Protein AF-A0A357IXZ8-F1 (afdb_monomer)

Foldseek 3Di:
DDDDDDDDDPPPDPDQDDPLDDDFAQEEEEPDPLCLVCVVVPHDAPRQAYEYALLQQLFDPPDSVVSLVSRLNRHHYEYEYQALFLQEPQCQPFLPDDDDQDTNNVLNVSVLVSSLVVCVVRVHPAYEYEPAGQDFTQFGLSDGHDDQQAPQSLVSSLVSLLVSCVSSVHAHAYEYAAAQWYFPRRPDDPLVSNQSSCVRRVHAYAYELQSLVLCCFWAVHDSLCSLQSRDLVRHAEYEFADWDADPQHTHDQSADQGDPNSLVSVVSNCVRNNTHHYYHGHDHVDDHNVVSVVSSVVSSVVVVPDDPDDDDDDDDDDDDDDDDDDDDDDDDDDDDDDDDDDDDDDDDDDPDPPPPPPPPVPPPDPPCPDPDPPDDDDPPDPDDCPDQRSNNLVVLLVCCLLVVDRDPVNQVRMFGTGVVGDRPSRSSVVSSVVSLVLQLVLCCVQQLLLCLVVPCPVVLSVVQSNVPRDRHSNSNCRLPCSLVSPDPVPQLSSLLSNVSNVCCDQAPGHQQLPPDDDPDDPDDPPDQQFDSSKDKGKGFPNSVVSVVVCVVPVPDHDPDDDGDPDIWIWMWGQFPVRHIDIDIDDPLLSQLVVCSVVVHDPVVSVVCCCVPVVVDDPVNVVVSVVVCVNRVRGDD

Radius of gyration: 29.14 Å; Cα contacts (8 Å, |Δi|>4): 880; chains: 1; bounding box: 70×106×87 Å

Nearest PDB structures (foldseek):
  3bww-assembly1_A  TM=8.310E-01  e=9.239E-16  Histophilus somni 129PT
  8hci-assembly1_D  TM=7.216E-01  e=1.042E-13  Pseudomonas syringae pv. maculicola str. ES4326
  7dz9-assembly2_B  TM=8.324E-01  e=2.776E-11  Vibrio caribbeanicus ATCC BAA-2122
  7dz9-assembly1_A  TM=8.269E-01  e=6.556E-11  Vibrio caribbeanicus ATCC BAA-2122
  2jgt-assembly1_A  TM=3.019E-01  e=6.289E-01  Sphingomonas paucimobilis

Secondary structure (DSSP, 8-state):
-----------------S--SPPTT-EEEE--GGGHHHHHTT-----SEEEEETHHHHS-SSHHHHHHHHHHTTS-EEEEESS--TT-TTSSS--SS--SSS-HHHHHHHHHHHHHHHHHHH--S-EEEESSEEEETTEEEEEEEPPP-SHHHHHHHHHHHHHHHHHHTS--EEE----SEEETT--S-HHHHHHHHHHHH--EEEEEHHHHHHHHHHHT--HHHHHHHS-TTTEEEEEE-EEEEETTEEEEEEEEPPPHHHHHHHHHHHHHT----EEE---SS---HHHHHHHHHHHHHTTTTS---------------------------------------------------S--TT-----------------------PPPPHHHHHHHHHHHHHHS---HHHHTTEEE-TTTTPPHHHHHHHHHHHHHHHHHHHHHHHHGGGGGG-SSHHHHHHHHHHH----SSSGGGTTTTHHHHS-TT-HHHHHHHHHHHHHHHHHTS--TT--S--S-------S--B-SSEEEEEEEHHHHHHHHHHTT-TTSPPP-----S-EEEEEEEE-TTS-EEEEEE-HHHHHHHHHHHTT--HHHHHHHHHHH-TT--HHHHHHHHHHHHHTTSB--

Solvent-accessible surface area (backbone atoms only — not comparable to full-atom values): 37605 Å² total; per-residue (Å²): 139,85,83,88,80,88,73,84,80,82,77,76,70,87,79,78,71,97,65,50,60,78,55,72,50,34,47,23,35,58,66,50,83,87,44,47,64,50,61,75,71,68,50,94,75,85,60,63,30,35,34,35,60,38,72,70,39,42,66,28,88,49,71,58,35,53,50,55,51,61,49,54,75,79,30,33,35,32,33,37,34,92,62,84,24,50,54,23,69,36,45,78,34,76,62,90,66,89,93,77,95,66,53,33,32,58,53,41,52,52,49,52,49,35,48,39,59,42,44,72,73,65,60,46,63,44,43,35,32,49,63,18,25,34,43,52,68,70,37,33,50,84,44,78,37,74,69,46,41,23,74,74,43,50,55,51,30,34,58,42,47,45,51,50,28,62,73,64,71,44,79,38,26,37,24,64,68,57,60,51,51,46,44,67,70,38,79,51,54,70,41,57,45,53,47,49,44,26,67,76,53,62,32,34,28,33,47,35,39,32,30,41,51,38,31,16,64,24,68,72,48,63,48,67,58,43,50,65,66,38,56,44,90,40,54,62,33,35,40,39,33,7,58,46,76,57,86,68,26,60,39,89,54,26,44,41,73,66,40,74,66,35,49,54,53,44,55,52,32,41,73,61,48,44,73,34,34,32,30,46,47,62,78,29,81,71,66,61,60,80,57,52,48,52,54,50,45,54,70,56,48,64,56,78,78,54,76,86,79,73,96,68,86,87,75,94,83,88,89,87,88,90,84,88,88,91,82,90,82,86,86,88,85,84,87,81,90,86,88,78,89,88,82,91,88,82,90,79,96,74,90,76,83,79,73,79,65,86,78,64,97,77,74,79,71,80,76,81,73,70,86,73,89,83,73,81,90,69,89,73,71,88,70,79,85,72,76,83,47,64,51,60,53,48,48,54,50,51,51,22,44,76,68,74,52,78,49,73,75,58,45,70,43,42,33,40,24,29,49,75,69,35,51,44,66,58,23,46,43,55,56,30,51,52,31,52,45,56,55,47,53,44,42,43,74,52,40,49,66,48,55,46,65,69,82,52,46,67,57,52,50,50,56,39,58,77,72,47,79,46,62,55,80,57,62,86,64,54,63,79,59,45,43,70,68,47,56,84,92,42,57,50,59,26,35,31,40,52,52,31,52,53,46,42,24,58,74,76,57,35,73,60,52,78,64,93,68,79,100,76,72,103,62,78,98,73,88,75,47,57,56,60,55,46,46,83,46,78,30,38,49,50,26,52,48,50,46,57,46,34,78,74,41,74,90,56,71,57,76,95,67,81,84,52,89,52,68,43,38,36,40,36,36,49,35,77,89,70,47,62,50,79,43,82,44,55,73,64,58,48,55,42,52,57,35,50,75,68,69,48,53,69,67,61,40,53,53,47,37,63,76,76,44,68,87,63,54,69,69,59,55,50,52,49,52,50,50,33,39,71,33,61,40,33,55,134

Sequence (636 aa):
MNSDNPSSIDRKEPGFRANDTPEANAPGLGLRREHYEHILSGGMIQAEWFEAITENYMDSRGRPRRILRKVREDFPLALHGVSLSVASADLFSDPGTGHAGMPGPELTQLYLKRQKELIEEIQPFIVSDHLCWTRNGNIQSHDLLPVAFSKSWLDLICENVDRIQSFLNRRIALENVSSYIGWQTSDMKEWEFLNEVSYRTGCGILLDINNISVNAHNHGLDAESFIREIRPSTVMQYHIAGHEIQNSIRFDTHGQSVSPEVQILYDRALECIGPRPILLERDQDIPALPELERELMQISEKRANEEPIEKSRVHNGFYRDLTENSGPRTGQSTAGNEARDSADAQDATGYSVAIESAYKPGQAKASSTVIESGEKAGETKAGNAEGLTPSHMQSQFLDAIFSGKLSRSTAAQLRGTGVPLMNPLQSLNVYRESVLSRLMDSLEETFAPLKALESQWFEWFKDYIESSRPRHYNLSDFGHALAGSIGKENPVARDLARLCFLNVRYFHGQRPGGAWIPEATDAAPESKSISTDIALLTVSREALKIWMRWKKSPQHPAPEGQATAARVHLLFFRDMDKSSRIRELKPAEAGILTRLLRKHSLENCMYWISQNQPEVEQDEIFSFFQFLSLSGIYRV

Structure (mmCIF, N/CA/C/O backbone):
data_AF-A0A357IXZ8-F1
#
_entry.id   AF-A0A357IXZ8-F1
#
loop_
_atom_site.group_PDB
_atom_site.id
_atom_site.type_symbol
_atom_site.label_atom_id
_atom_site.label_alt_id
_atom_site.label_comp_id
_atom_site.label_asym_id
_atom_site.label_entity_id
_atom_site.label_seq_id
_atom_site.pdbx_PDB_ins_code
_atom_site.Cartn_x
_atom_site.Cartn_y
_atom_site.Cartn_z
_atom_site.occupancy
_atom_site.B_iso_or_equiv
_atom_site.auth_seq_id
_atom_site.auth_comp_id
_atom_site.auth_asym_id
_atom_site.auth_atom_id
_atom_site.pdbx_PDB_model_num
ATOM 1 N N . MET A 1 1 ? 19.373 -62.764 0.090 1.00 31.16 1 MET A N 1
ATOM 2 C CA . MET A 1 1 ? 19.068 -63.057 -1.329 1.00 31.16 1 MET A CA 1
ATOM 3 C C . MET A 1 1 ? 17.606 -62.679 -1.535 1.00 31.16 1 MET A C 1
ATOM 5 O O . MET A 1 1 ? 16.752 -63.543 -1.430 1.00 31.16 1 MET A O 1
ATOM 9 N N . ASN A 1 2 ? 17.229 -61.399 -1.491 1.00 27.98 2 ASN A N 1
ATOM 10 C CA . ASN A 1 2 ? 17.643 -60.242 -2.314 1.00 27.98 2 ASN A CA 1
ATOM 11 C C . ASN A 1 2 ? 17.194 -60.348 -3.770 1.00 27.98 2 ASN A C 1
ATOM 13 O O . ASN A 1 2 ? 17.855 -61.016 -4.559 1.00 27.98 2 ASN A O 1
ATOM 17 N N . SER A 1 3 ? 16.121 -59.622 -4.079 1.00 27.94 3 SER A N 1
ATOM 18 C CA . SER A 1 3 ? 16.115 -58.513 -5.048 1.00 27.94 3 SER A CA 1
ATOM 19 C C . SER A 1 3 ? 14.776 -57.772 -4.861 1.00 27.94 3 SER A C 1
ATOM 21 O O . SER A 1 3 ? 13.729 -58.320 -5.191 1.00 27.94 3 SER A O 1
ATOM 23 N N . ASP A 1 4 ? 14.705 -56.717 -4.049 1.00 29.61 4 ASP A N 1
ATOM 24 C CA . ASP A 1 4 ? 15.104 -55.330 -4.359 1.00 29.61 4 ASP A CA 1
ATOM 25 C C . ASP A 1 4 ? 14.146 -54.658 -5.363 1.00 29.61 4 ASP A C 1
ATOM 27 O O . ASP A 1 4 ? 14.230 -54.867 -6.569 1.00 29.61 4 ASP A O 1
ATOM 31 N N . ASN A 1 5 ? 13.238 -53.826 -4.837 1.00 26.66 5 ASN A N 1
ATOM 32 C CA . ASN A 1 5 ? 12.407 -52.888 -5.594 1.00 26.66 5 ASN A CA 1
ATOM 33 C C . ASN A 1 5 ? 12.623 -51.489 -4.975 1.00 26.66 5 ASN A C 1
ATOM 35 O O . ASN A 1 5 ? 12.333 -51.322 -3.785 1.00 26.66 5 ASN A O 1
ATOM 39 N N . PRO A 1 6 ? 13.215 -50.514 -5.689 1.00 30.44 6 PRO A N 1
ATOM 40 C CA . PRO A 1 6 ? 13.781 -49.331 -5.049 1.00 30.44 6 PRO A CA 1
ATOM 41 C C . PRO A 1 6 ? 12.747 -48.243 -4.730 1.00 30.44 6 PRO A C 1
ATOM 43 O O . PRO A 1 6 ? 12.121 -47.669 -5.615 1.00 30.44 6 PRO A 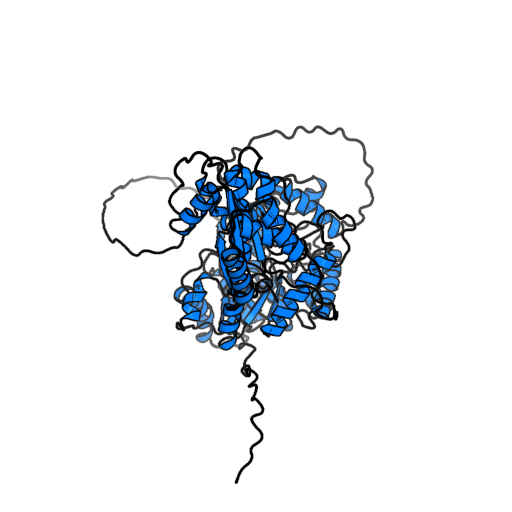O 1
ATOM 46 N N . SER A 1 7 ? 12.680 -47.904 -3.439 1.00 27.03 7 SER A N 1
ATOM 47 C CA . SER A 1 7 ? 12.362 -46.575 -2.893 1.00 27.03 7 SER A CA 1
ATOM 48 C C . SER A 1 7 ? 11.183 -45.805 -3.507 1.00 27.03 7 SER A C 1
ATOM 50 O O . SER A 1 7 ? 11.349 -44.983 -4.412 1.00 27.03 7 SER A O 1
ATOM 52 N N . SER A 1 8 ? 10.024 -45.901 -2.854 1.00 28.78 8 SER A N 1
ATOM 53 C CA . SER A 1 8 ? 9.128 -44.749 -2.748 1.00 28.78 8 SER A CA 1
ATOM 54 C C . SER A 1 8 ? 9.899 -43.581 -2.121 1.00 28.78 8 SER A C 1
ATOM 56 O O . SER A 1 8 ? 10.319 -43.673 -0.966 1.00 28.78 8 SER A O 1
ATOM 58 N N . ILE A 1 9 ? 10.102 -42.495 -2.871 1.00 30.97 9 ILE A N 1
ATOM 59 C CA . ILE A 1 9 ? 10.637 -41.253 -2.306 1.00 30.97 9 ILE A CA 1
ATOM 60 C C . ILE A 1 9 ? 9.573 -40.697 -1.364 1.00 30.97 9 ILE A C 1
ATOM 62 O O . ILE A 1 9 ? 8.553 -40.170 -1.810 1.00 30.97 9 ILE A O 1
ATOM 66 N N . ASP A 1 10 ? 9.833 -40.848 -0.069 1.00 26.19 10 ASP A N 1
ATOM 67 C CA . ASP A 1 10 ? 9.047 -40.298 1.027 1.00 26.19 10 ASP A CA 1
ATOM 68 C C . ASP A 1 10 ? 9.069 -38.765 0.939 1.00 26.19 10 ASP A C 1
ATOM 70 O O . ASP A 1 10 ? 9.975 -38.090 1.439 1.00 26.19 10 ASP A O 1
ATOM 74 N N . ARG A 1 11 ? 8.094 -38.201 0.215 1.00 29.02 11 ARG A N 1
ATOM 75 C CA . ARG A 1 11 ? 7.829 -36.763 0.226 1.00 29.02 11 ARG A CA 1
ATOM 76 C C . ARG A 1 11 ? 7.237 -36.426 1.586 1.00 29.02 11 ARG A C 1
ATOM 78 O O . ARG A 1 11 ? 6.021 -36.364 1.729 1.00 29.02 11 ARG A O 1
ATOM 85 N N . LYS A 1 12 ? 8.110 -36.163 2.558 1.00 28.66 12 LYS A N 1
ATOM 86 C CA . LYS A 1 12 ? 7.731 -35.441 3.770 1.00 28.66 12 LYS A CA 1
ATOM 87 C C . LYS A 1 12 ? 7.082 -34.125 3.362 1.00 28.66 12 LYS A C 1
ATOM 89 O O . LYS A 1 12 ? 7.770 -33.199 2.929 1.00 28.66 12 LYS A O 1
ATOM 94 N N . GLU A 1 13 ? 5.764 -34.058 3.486 1.00 34.00 13 GLU A N 1
ATOM 95 C CA . GLU A 1 13 ? 5.061 -32.785 3.504 1.00 34.00 13 GLU A CA 1
ATOM 96 C C . GLU A 1 13 ? 5.609 -31.967 4.686 1.00 34.00 13 GLU A C 1
ATOM 98 O O . GLU A 1 13 ? 5.830 -32.530 5.766 1.00 34.00 13 GLU A O 1
ATOM 103 N N . PRO A 1 14 ? 5.901 -30.668 4.508 1.00 35.50 14 PRO A N 1
ATOM 104 C CA . PRO A 1 14 ? 6.334 -29.828 5.613 1.00 35.50 14 PRO A CA 1
ATOM 105 C C . PRO A 1 14 ? 5.152 -29.636 6.569 1.00 35.50 14 PRO A C 1
ATOM 107 O O . PRO A 1 14 ? 4.248 -28.849 6.308 1.00 35.50 14 PRO A O 1
ATOM 110 N N . GLY A 1 15 ? 5.145 -30.397 7.665 1.00 36.38 15 GLY A N 1
ATOM 111 C CA . GLY A 1 15 ? 4.114 -30.303 8.694 1.00 36.38 15 GLY A CA 1
ATOM 112 C C . GLY A 1 15 ? 4.179 -28.960 9.419 1.00 36.38 15 GLY A C 1
ATOM 113 O O . GLY A 1 15 ? 5.120 -28.708 10.173 1.00 36.38 15 GLY A O 1
ATOM 114 N N . PHE A 1 16 ? 3.171 -28.117 9.199 1.00 48.16 16 PHE A N 1
ATOM 115 C CA . PHE A 1 16 ? 2.974 -26.867 9.933 1.00 48.16 16 PHE A CA 1
ATOM 116 C C . PHE A 1 16 ? 2.572 -27.153 11.396 1.00 48.16 16 PHE A C 1
ATOM 118 O O . PHE A 1 16 ? 2.014 -28.209 11.708 1.00 48.16 16 PHE A O 1
ATOM 125 N N . ARG A 1 17 ? 2.946 -26.256 12.319 1.00 51.75 17 ARG A N 1
ATOM 126 C CA . ARG A 1 17 ? 2.849 -26.473 13.777 1.00 51.75 17 ARG A CA 1
ATOM 127 C C . ARG A 1 17 ? 1.450 -26.164 14.328 1.00 51.75 17 ARG A C 1
ATOM 129 O O . ARG A 1 17 ? 0.656 -25.477 13.708 1.00 51.75 17 ARG A O 1
ATOM 136 N N . ALA A 1 18 ? 1.171 -26.653 15.537 1.00 41.69 18 ALA A N 1
ATOM 137 C CA . ALA A 1 18 ? -0.168 -26.658 16.139 1.00 41.69 18 ALA A CA 1
ATOM 138 C C . ALA A 1 18 ? -0.724 -25.295 16.624 1.00 41.69 18 ALA A C 1
ATOM 140 O O . ALA A 1 18 ? -1.888 -25.250 17.013 1.00 41.69 18 ALA A O 1
ATOM 141 N N . ASN A 1 19 ? 0.057 -24.207 16.589 1.00 54.38 19 ASN A N 1
ATOM 142 C CA . ASN A 1 19 ? -0.358 -22.870 17.046 1.00 54.38 19 ASN A CA 1
ATOM 143 C C . ASN A 1 19 ? -0.299 -21.857 15.890 1.00 54.38 19 ASN A C 1
ATOM 145 O O . ASN A 1 19 ? 0.542 -20.964 15.878 1.00 54.38 19 ASN A O 1
ATOM 149 N N . ASP A 1 20 ? -1.182 -22.007 14.902 1.00 75.12 20 ASP A N 1
ATOM 150 C CA . ASP A 1 20 ? -1.280 -21.047 13.792 1.00 75.12 20 ASP A CA 1
ATOM 151 C C . ASP A 1 20 ? -1.978 -19.732 14.183 1.00 75.12 20 ASP A C 1
ATOM 153 O O . ASP A 1 20 ? -1.794 -18.732 13.496 1.00 75.12 20 ASP A O 1
ATOM 157 N N . THR A 1 21 ? -2.730 -19.708 15.289 1.00 80.50 21 THR A N 1
ATOM 158 C CA . THR A 1 21 ? -3.376 -18.504 15.841 1.00 80.50 21 THR A CA 1
ATOM 159 C C . THR A 1 21 ? -2.671 -18.089 17.141 1.00 80.50 21 THR A C 1
ATOM 161 O O . THR A 1 21 ? -2.553 -18.939 18.026 1.00 80.50 21 THR A O 1
ATOM 164 N N . PRO A 1 22 ? -2.230 -16.823 17.292 1.00 87.00 22 PRO A N 1
ATOM 165 C CA . PRO A 1 22 ? -1.636 -16.320 18.534 1.00 87.00 22 PRO A CA 1
ATOM 166 C C . PRO A 1 22 ? -2.604 -16.329 19.727 1.00 87.00 22 PRO A C 1
ATOM 168 O O . PRO A 1 22 ? -3.827 -16.365 19.555 1.00 87.00 22 PRO A O 1
ATOM 171 N N . GLU A 1 23 ? -2.062 -16.245 20.944 1.00 87.38 23 GLU A N 1
ATOM 172 C CA . GLU A 1 23 ? -2.869 -16.082 22.157 1.00 87.38 23 GLU A CA 1
ATOM 173 C C . GLU A 1 23 ? -3.566 -14.705 22.216 1.00 87.38 23 GLU A C 1
ATOM 175 O O . GLU A 1 23 ? -3.241 -13.755 21.496 1.00 87.38 23 GLU A O 1
ATOM 180 N N . ALA A 1 24 ? -4.573 -14.575 23.083 1.00 80.44 24 ALA A N 1
ATOM 181 C CA . ALA A 1 24 ? -5.258 -13.301 23.278 1.00 80.44 24 ALA A CA 1
ATOM 182 C C . ALA A 1 24 ? -4.322 -12.299 23.984 1.00 80.44 24 ALA A C 1
ATOM 184 O O . ALA A 1 24 ? -3.865 -12.567 25.092 1.00 80.44 24 ALA A O 1
ATOM 185 N N . ASN A 1 25 ? -4.098 -11.132 23.367 1.00 84.06 25 ASN A N 1
ATOM 186 C CA . ASN A 1 25 ? -3.036 -10.159 23.683 1.00 84.06 25 ASN A CA 1
ATOM 187 C C . ASN A 1 25 ? -1.598 -10.594 23.344 1.00 84.06 25 ASN A C 1
ATOM 189 O O . ASN A 1 25 ? -0.664 -9.951 23.818 1.00 84.06 25 ASN A O 1
ATOM 193 N N . ALA A 1 26 ? -1.398 -11.595 22.481 1.00 91.44 26 ALA A N 1
ATOM 194 C CA . ALA A 1 26 ? -0.075 -11.864 21.920 1.00 91.44 26 ALA A CA 1
ATOM 195 C C . ALA A 1 26 ? 0.497 -10.598 21.233 1.00 91.44 26 ALA A C 1
ATOM 197 O O . ALA A 1 26 ? -0.182 -10.035 20.358 1.00 91.44 26 ALA A O 1
ATOM 198 N N . PRO A 1 27 ? 1.707 -10.139 21.604 1.00 94.81 27 PRO A N 1
ATOM 199 C CA . PRO A 1 27 ? 2.336 -8.948 21.043 1.00 94.81 27 PRO A CA 1
ATOM 200 C C . PRO A 1 27 ? 2.929 -9.229 19.656 1.00 94.81 27 PRO A C 1
ATOM 202 O O . PRO A 1 27 ? 3.744 -10.138 19.493 1.00 94.81 27 PRO A O 1
ATOM 205 N N . GLY A 1 28 ? 2.544 -8.438 18.656 1.00 96.25 28 GLY A N 1
ATOM 206 C CA . GLY A 1 28 ? 3.008 -8.566 17.275 1.00 96.25 28 GLY A CA 1
ATOM 207 C C . GLY A 1 28 ? 3.646 -7.299 16.712 1.00 96.25 28 GLY A C 1
ATOM 208 O O . GLY A 1 28 ? 3.419 -6.191 17.202 1.00 96.25 28 GLY A O 1
ATOM 209 N N . LEU A 1 29 ? 4.422 -7.471 15.638 1.00 96.94 29 LEU A N 1
ATOM 210 C CA . LEU A 1 29 ? 5.073 -6.380 14.905 1.00 96.94 29 LEU A CA 1
ATOM 211 C C . LEU A 1 29 ? 4.801 -6.418 13.402 1.00 96.94 29 LEU A C 1
ATOM 213 O O . LEU A 1 29 ? 4.676 -7.480 12.787 1.00 96.94 29 LEU A O 1
ATOM 217 N N . GLY A 1 30 ? 4.783 -5.239 12.783 1.00 95.69 30 GLY A N 1
ATOM 218 C CA . GLY A 1 30 ? 4.804 -5.121 11.330 1.00 95.69 30 GLY A CA 1
ATOM 219 C C . GLY A 1 30 ? 6.093 -5.708 10.737 1.00 95.69 30 GLY A C 1
ATOM 220 O O . GLY A 1 30 ? 7.199 -5.335 11.120 1.00 95.69 30 GLY A O 1
ATOM 221 N N . LEU A 1 31 ? 5.975 -6.607 9.758 1.00 94.00 31 LEU A N 1
ATOM 222 C CA . LEU A 1 31 ? 7.106 -7.207 9.045 1.00 94.00 31 LEU A CA 1
ATOM 223 C C . LEU A 1 31 ? 7.679 -6.214 8.022 1.00 94.00 31 LEU A C 1
ATOM 225 O O . LEU A 1 31 ? 7.332 -6.242 6.836 1.00 94.00 31 LEU A O 1
ATOM 229 N N . ARG A 1 32 ? 8.548 -5.318 8.497 1.00 90.75 32 ARG A N 1
ATOM 230 C CA . ARG A 1 32 ? 9.195 -4.265 7.701 1.00 90.75 32 ARG A CA 1
ATOM 231 C C . ARG A 1 32 ? 10.572 -4.708 7.163 1.00 90.75 32 ARG A C 1
ATOM 233 O O . ARG A 1 32 ? 11.188 -5.650 7.671 1.00 90.75 32 ARG A O 1
ATOM 240 N N . ARG A 1 33 ? 11.044 -4.085 6.073 1.00 86.81 33 ARG A N 1
ATOM 241 C CA . ARG A 1 33 ? 12.235 -4.528 5.298 1.00 86.81 33 ARG A CA 1
ATOM 242 C C . ARG A 1 33 ? 13.534 -4.366 6.091 1.00 86.81 33 ARG A C 1
ATOM 244 O O . ARG A 1 33 ? 14.472 -5.142 5.908 1.00 86.81 33 ARG A O 1
ATOM 251 N N . GLU A 1 34 ? 13.536 -3.383 6.975 1.00 87.75 34 GLU A N 1
ATOM 252 C CA . GLU A 1 34 ? 14.570 -2.944 7.905 1.00 87.75 34 GLU A CA 1
ATOM 253 C C . GLU A 1 34 ? 14.932 -4.059 8.897 1.00 87.75 34 GLU A C 1
ATOM 255 O O . GLU A 1 34 ? 16.092 -4.226 9.269 1.00 87.75 34 GLU A O 1
ATOM 260 N N . HIS A 1 35 ? 13.952 -4.884 9.278 1.00 90.12 35 HIS A N 1
ATOM 261 C CA . HIS A 1 35 ? 14.117 -5.948 10.274 1.00 90.12 35 HIS A CA 1
ATOM 262 C C . HIS A 1 35 ? 14.457 -7.313 9.664 1.00 90.12 35 HIS A C 1
ATOM 264 O O . HIS A 1 35 ? 14.841 -8.232 10.389 1.00 90.12 35 HIS A O 1
ATOM 270 N N . TYR A 1 36 ? 14.377 -7.460 8.334 1.00 88.25 36 TYR A N 1
ATOM 271 C CA . TYR A 1 36 ? 14.615 -8.738 7.652 1.00 88.25 36 TYR A CA 1
ATOM 272 C C . TYR A 1 36 ? 15.975 -9.359 7.987 1.00 88.25 36 TYR A C 1
ATOM 274 O O . TYR A 1 36 ? 16.066 -10.575 8.109 1.00 88.25 36 TYR A O 1
ATOM 282 N N . GLU A 1 37 ? 17.044 -8.569 8.099 1.00 87.38 37 GLU A N 1
ATOM 283 C CA . GLU A 1 37 ? 18.385 -9.111 8.355 1.00 87.38 37 GLU A CA 1
ATOM 284 C C . GLU A 1 37 ? 18.524 -9.666 9.779 1.00 87.38 37 GLU A C 1
ATOM 286 O O . GLU A 1 37 ? 19.059 -10.762 9.958 1.00 87.38 37 GLU A O 1
ATOM 291 N N . HIS A 1 38 ? 17.956 -8.981 10.776 1.00 89.69 38 HIS A N 1
ATOM 292 C CA . HIS A 1 38 ? 17.898 -9.463 12.161 1.00 89.69 38 HIS A CA 1
ATOM 293 C C . HIS A 1 38 ? 17.088 -10.761 12.268 1.00 89.69 38 HIS A C 1
ATOM 295 O O . HIS A 1 38 ? 17.550 -11.734 12.859 1.00 89.69 38 HIS A O 1
ATOM 301 N N . ILE A 1 39 ? 15.916 -10.815 11.625 1.00 87.62 39 ILE A N 1
ATOM 302 C CA . ILE A 1 39 ? 15.054 -12.006 11.651 1.00 87.62 39 ILE A CA 1
ATOM 303 C C . ILE A 1 39 ? 15.728 -13.191 10.937 1.00 87.62 39 ILE A C 1
ATOM 305 O O . ILE A 1 39 ? 15.784 -14.299 11.466 1.00 87.62 39 ILE A O 1
ATOM 309 N N . LEU A 1 40 ? 16.295 -12.974 9.745 1.00 85.81 40 LEU A N 1
ATOM 310 C CA . LEU A 1 40 ? 16.899 -14.042 8.934 1.00 85.81 40 LEU A CA 1
ATOM 311 C C . LEU A 1 40 ? 18.254 -14.539 9.460 1.00 85.81 40 LEU A C 1
ATOM 313 O O . LEU A 1 40 ? 18.666 -15.640 9.093 1.00 85.81 40 LEU A O 1
ATOM 317 N N . SER A 1 41 ? 18.949 -13.754 10.287 1.00 87.94 41 SER A N 1
ATOM 318 C CA . SER A 1 41 ? 20.193 -14.169 10.954 1.00 87.94 41 SER A CA 1
ATOM 319 C C . SER A 1 41 ? 19.960 -14.972 12.239 1.00 87.94 41 SER A C 1
ATOM 321 O O . SER A 1 41 ? 20.923 -15.483 12.809 1.00 87.94 41 SER A O 1
ATOM 323 N N . GLY A 1 42 ? 18.703 -15.138 12.670 1.00 84.50 42 GLY A N 1
ATOM 324 C CA . GLY A 1 42 ? 18.369 -15.816 13.923 1.00 84.50 42 GLY A CA 1
ATOM 325 C C . GLY A 1 42 ? 18.628 -14.948 15.155 1.00 84.50 42 GLY A C 1
ATOM 326 O O . GLY A 1 42 ? 18.982 -15.476 16.210 1.00 84.50 42 GLY A O 1
ATOM 327 N N . GLY A 1 43 ? 18.492 -13.624 15.021 1.00 85.38 43 GLY A N 1
ATOM 328 C CA . GLY A 1 43 ? 18.491 -12.715 16.161 1.00 85.38 43 GLY A CA 1
ATOM 329 C C . GLY A 1 43 ? 17.375 -13.058 17.152 1.00 85.38 43 GLY A C 1
ATOM 330 O O . GLY A 1 43 ? 16.362 -13.657 16.791 1.00 85.38 43 GLY A O 1
ATOM 331 N N . MET A 1 44 ? 17.558 -12.676 18.418 1.00 89.12 44 MET A N 1
ATOM 332 C CA . MET A 1 44 ? 16.507 -12.821 19.426 1.00 89.12 44 MET A CA 1
ATOM 333 C C . MET A 1 44 ? 15.301 -11.960 19.029 1.00 89.12 44 MET A C 1
ATOM 335 O O . MET A 1 44 ? 15.481 -10.798 18.661 1.00 89.12 44 MET A O 1
ATOM 339 N N . ILE A 1 45 ? 14.110 -12.551 19.089 1.00 93.00 45 ILE A N 1
ATOM 340 C CA . ILE A 1 45 ? 12.821 -11.924 18.783 1.00 93.00 45 ILE A CA 1
ATOM 341 C C . ILE A 1 45 ? 11.907 -12.192 19.978 1.00 93.00 45 ILE A C 1
ATOM 343 O O . ILE A 1 45 ? 11.853 -13.319 20.474 1.00 93.00 45 ILE A O 1
ATOM 347 N N . GLN A 1 46 ? 11.230 -11.150 20.442 1.00 93.25 46 GLN A N 1
ATOM 348 C CA . GLN A 1 46 ? 10.256 -11.168 21.532 1.00 93.25 46 GLN A CA 1
ATOM 349 C C . GLN A 1 46 ? 8.817 -11.045 21.013 1.00 93.25 46 GLN A C 1
ATOM 351 O O . GLN A 1 46 ? 7.891 -11.441 21.713 1.00 93.25 46 GLN A O 1
ATOM 356 N N . ALA A 1 47 ? 8.615 -10.513 19.801 1.00 94.00 47 ALA A N 1
ATOM 357 C CA . ALA A 1 47 ? 7.307 -10.532 19.149 1.00 94.00 47 ALA A CA 1
ATOM 358 C C . ALA A 1 47 ? 6.840 -11.978 18.894 1.00 94.00 47 ALA A C 1
ATOM 360 O O . ALA A 1 47 ? 7.596 -12.813 18.394 1.00 94.00 47 ALA A O 1
ATOM 361 N N . GLU A 1 48 ? 5.583 -12.274 19.214 1.00 94.94 48 GLU A N 1
ATOM 362 C CA . GLU A 1 48 ? 5.008 -13.620 19.096 1.00 94.94 48 GLU A CA 1
ATOM 363 C C . GLU A 1 48 ? 4.456 -13.913 17.696 1.00 94.94 48 GLU A C 1
ATOM 365 O O . GLU A 1 48 ? 4.290 -15.074 17.323 1.00 94.94 48 GLU A O 1
ATOM 370 N N . TRP A 1 49 ? 4.176 -12.876 16.905 1.00 96.12 49 TRP A N 1
ATOM 371 C CA . TRP A 1 49 ? 3.671 -12.975 15.536 1.00 96.12 49 TRP A CA 1
ATOM 372 C C . TRP A 1 49 ? 4.020 -11.723 14.724 1.00 96.12 49 TRP A C 1
ATOM 374 O O . TRP A 1 49 ? 4.393 -10.688 15.280 1.00 96.12 49 TRP A O 1
ATOM 384 N N . PHE A 1 50 ? 3.885 -11.807 13.398 1.00 97.06 50 PHE A N 1
ATOM 385 C CA . PHE A 1 50 ? 4.130 -10.669 12.508 1.00 97.06 50 PHE A CA 1
ATOM 386 C C . PHE A 1 50 ? 2.964 -10.394 11.558 1.00 97.06 50 PHE A C 1
ATOM 388 O O . PHE A 1 50 ? 2.289 -11.314 11.092 1.00 97.06 50 PHE A O 1
ATOM 395 N N . GLU A 1 51 ? 2.772 -9.129 11.194 1.00 98.00 51 GLU A N 1
ATOM 396 C CA . GLU A 1 51 ? 1.858 -8.741 10.119 1.00 98.00 51 GLU A CA 1
ATOM 397 C C . GLU A 1 51 ? 2.606 -8.381 8.838 1.00 98.00 51 GLU A C 1
ATOM 399 O O . GLU A 1 51 ? 3.561 -7.607 8.847 1.00 98.00 51 GLU A O 1
ATOM 404 N N . ALA A 1 52 ? 2.156 -8.918 7.708 1.00 96.00 52 ALA A N 1
ATOM 405 C CA . ALA A 1 52 ? 2.726 -8.637 6.402 1.00 96.00 52 ALA A CA 1
ATOM 406 C C . ALA A 1 52 ? 1.735 -7.872 5.512 1.00 96.00 52 ALA A C 1
ATOM 408 O O . ALA A 1 52 ? 0.649 -8.374 5.219 1.00 96.00 52 ALA A O 1
ATOM 409 N N . ILE A 1 53 ? 2.159 -6.706 5.006 1.00 93.75 53 ILE A N 1
ATOM 410 C CA . ILE A 1 53 ? 1.417 -5.952 3.982 1.00 93.75 53 ILE A CA 1
ATOM 411 C C . ILE A 1 53 ? 1.277 -6.825 2.729 1.00 93.75 53 ILE A C 1
ATOM 413 O O . ILE A 1 53 ? 2.266 -7.173 2.079 1.00 93.75 53 ILE A O 1
ATOM 417 N N . THR A 1 54 ? 0.043 -7.179 2.397 1.00 93.31 54 THR A N 1
ATOM 418 C CA . THR A 1 54 ? -0.357 -8.196 1.416 1.00 93.31 54 THR A CA 1
ATOM 419 C C . THR A 1 54 ? 0.266 -7.943 0.038 1.00 93.31 54 THR A C 1
ATOM 421 O O . THR A 1 54 ? 0.878 -8.831 -0.569 1.00 93.31 54 THR A O 1
ATOM 424 N N . GLU A 1 55 ? 0.184 -6.703 -0.439 1.00 87.44 55 GLU A N 1
ATOM 425 C CA . GLU A 1 55 ? 0.650 -6.230 -1.743 1.00 87.44 55 GLU A CA 1
ATOM 426 C C . GLU A 1 55 ? 2.150 -6.465 -1.961 1.00 87.44 55 GLU A C 1
ATOM 428 O O . GLU A 1 55 ? 2.559 -6.849 -3.062 1.00 87.44 55 GLU A O 1
ATOM 433 N N . ASN A 1 56 ? 2.964 -6.350 -0.905 1.00 85.12 56 ASN A N 1
ATOM 434 C CA . ASN A 1 56 ? 4.416 -6.556 -0.970 1.00 85.12 56 ASN A CA 1
ATOM 435 C C . ASN A 1 56 ? 4.803 -8.005 -1.334 1.00 85.12 56 ASN A C 1
ATOM 437 O O . ASN A 1 56 ? 5.932 -8.265 -1.771 1.00 85.12 56 ASN A O 1
ATOM 441 N N . TYR A 1 57 ? 3.873 -8.959 -1.193 1.00 86.06 57 TYR A N 1
ATOM 442 C CA . TYR A 1 57 ? 4.121 -10.391 -1.382 1.00 86.06 57 TYR A CA 1
ATOM 443 C C . TYR A 1 57 ? 3.200 -11.075 -2.400 1.00 86.06 57 TYR A C 1
ATOM 445 O O . TYR A 1 57 ? 3.524 -12.184 -2.834 1.00 86.06 57 TYR A O 1
ATOM 453 N N . MET A 1 58 ? 2.099 -10.448 -2.828 1.00 80.31 58 MET A N 1
ATOM 454 C CA . MET A 1 58 ? 1.215 -10.982 -3.879 1.00 80.31 58 MET A CA 1
ATOM 455 C C . MET A 1 58 ? 1.914 -11.098 -5.237 1.00 80.31 58 MET A C 1
ATOM 457 O O . MET A 1 58 ? 1.899 -12.152 -5.871 1.00 80.31 58 MET A O 1
ATOM 461 N N . ASP A 1 59 ? 2.561 -10.017 -5.671 1.00 69.69 59 ASP A N 1
ATOM 462 C CA . ASP A 1 59 ? 3.169 -9.915 -7.003 1.00 69.69 59 ASP A CA 1
ATOM 463 C C . ASP A 1 59 ? 4.592 -10.494 -7.064 1.00 69.69 59 ASP A C 1
ATOM 465 O O . ASP A 1 59 ? 5.168 -10.715 -8.137 1.00 69.69 59 ASP A O 1
ATOM 469 N N . SER A 1 60 ? 5.181 -10.772 -5.901 1.00 63.88 60 SER A N 1
ATOM 470 C CA . SER A 1 60 ? 6.519 -11.332 -5.794 1.00 63.88 60 SER A CA 1
ATOM 471 C C . SER A 1 60 ? 6.473 -12.845 -5.612 1.00 63.88 60 SER A C 1
ATOM 473 O O . SER A 1 60 ? 5.929 -13.358 -4.644 1.00 63.88 60 SER A O 1
ATOM 475 N N . ARG A 1 61 ? 7.158 -13.580 -6.494 1.00 65.00 61 ARG A N 1
ATOM 476 C CA . ARG A 1 61 ? 7.587 -14.972 -6.240 1.00 65.00 61 ARG A CA 1
ATOM 477 C C . ARG A 1 61 ? 9.112 -15.070 -6.020 1.00 65.00 61 ARG A C 1
ATOM 479 O O . ARG A 1 61 ? 9.687 -16.150 -6.136 1.00 65.00 61 ARG A O 1
ATOM 486 N N . GLY A 1 62 ? 9.765 -13.930 -5.749 1.00 66.69 62 GLY A N 1
ATOM 487 C CA . GLY A 1 62 ? 11.219 -13.769 -5.597 1.00 66.69 62 GLY A CA 1
ATOM 488 C C . GLY A 1 62 ? 11.683 -13.666 -4.137 1.00 66.69 62 GLY A C 1
ATOM 489 O O . GLY A 1 62 ? 11.188 -14.387 -3.270 1.00 66.69 62 GLY A O 1
ATOM 490 N N . ARG A 1 63 ? 12.644 -12.765 -3.857 1.00 73.06 63 ARG A N 1
ATOM 491 C CA . ARG A 1 63 ? 13.209 -12.557 -2.505 1.00 73.06 63 ARG A CA 1
ATOM 492 C C . ARG A 1 63 ? 12.128 -12.265 -1.443 1.00 73.06 63 ARG A C 1
ATOM 494 O O . ARG A 1 63 ? 12.140 -13.009 -0.468 1.00 73.06 63 ARG A O 1
ATOM 501 N N . PRO A 1 64 ? 11.193 -11.302 -1.609 1.00 79.81 64 PRO A N 1
ATOM 502 C CA . PRO A 1 64 ? 10.137 -11.039 -0.622 1.00 79.81 64 PRO A CA 1
ATOM 503 C C . PRO A 1 64 ? 9.368 -12.295 -0.192 1.00 79.81 64 PRO A C 1
ATOM 505 O O . PRO A 1 64 ? 9.329 -12.621 0.987 1.00 79.81 64 PRO A O 1
ATOM 508 N N . ARG A 1 65 ? 8.856 -13.082 -1.146 1.00 82.75 65 ARG A N 1
ATOM 509 C CA . ARG A 1 65 ? 8.101 -14.315 -0.857 1.00 82.75 65 ARG A CA 1
ATOM 510 C C . ARG A 1 65 ? 8.933 -15.382 -0.139 1.00 82.75 65 ARG A C 1
ATOM 512 O O . ARG A 1 65 ? 8.410 -16.104 0.700 1.00 82.75 65 ARG A O 1
ATOM 519 N N . ARG A 1 66 ? 10.234 -15.486 -0.445 1.00 82.31 66 ARG A N 1
ATOM 520 C CA . ARG A 1 66 ? 11.151 -16.383 0.282 1.00 82.31 66 ARG A CA 1
ATOM 521 C C . ARG A 1 66 ? 11.345 -15.941 1.733 1.00 82.31 66 ARG A C 1
ATOM 523 O O . ARG A 1 66 ? 11.422 -16.802 2.599 1.00 82.31 66 ARG A O 1
ATOM 530 N N . ILE A 1 67 ? 11.423 -14.633 1.982 1.00 84.81 67 ILE A N 1
ATOM 531 C CA . ILE A 1 67 ? 11.522 -14.081 3.338 1.00 84.81 67 ILE A CA 1
ATOM 532 C C . ILE A 1 67 ? 10.231 -14.374 4.101 1.00 84.81 67 ILE A C 1
ATOM 534 O O . ILE A 1 67 ? 10.306 -14.972 5.165 1.00 84.81 67 ILE A O 1
ATOM 538 N N . LEU A 1 68 ? 9.063 -14.091 3.513 1.00 91.44 68 LEU A N 1
ATOM 539 C CA . LEU A 1 68 ? 7.768 -14.353 4.149 1.00 91.44 68 LEU A CA 1
ATOM 540 C C . LEU A 1 68 ? 7.600 -15.821 4.575 1.00 91.44 68 LEU A C 1
ATOM 542 O O . LEU A 1 68 ? 7.214 -16.082 5.709 1.00 91.44 68 LEU A O 1
ATOM 546 N N . ARG A 1 69 ? 7.966 -16.784 3.713 1.00 89.94 69 ARG A N 1
ATOM 547 C CA . ARG A 1 69 ? 7.986 -18.213 4.088 1.00 89.94 69 ARG A CA 1
ATOM 548 C C . ARG A 1 69 ? 8.924 -18.500 5.256 1.00 89.94 69 ARG A C 1
ATOM 550 O O . ARG A 1 69 ? 8.532 -19.213 6.168 1.00 89.94 69 ARG A O 1
ATOM 557 N N . LYS A 1 70 ? 10.141 -17.946 5.238 1.00 89.19 70 LYS A N 1
ATOM 558 C CA . LYS A 1 70 ? 11.127 -18.181 6.301 1.00 89.19 70 LYS A CA 1
ATOM 559 C C . LYS A 1 70 ? 10.655 -17.628 7.648 1.00 89.19 70 LYS A C 1
ATOM 561 O O . LYS A 1 70 ? 10.917 -18.277 8.652 1.00 89.19 70 LYS A O 1
ATOM 566 N N . VAL A 1 71 ? 9.944 -16.495 7.667 1.00 92.69 71 VAL A N 1
ATOM 567 C CA . VAL A 1 71 ? 9.281 -15.982 8.882 1.00 92.69 71 VAL A CA 1
ATOM 568 C C . VAL A 1 71 ? 8.133 -16.909 9.295 1.00 92.69 71 VAL A C 1
ATOM 570 O O . VAL A 1 71 ? 8.051 -17.291 10.457 1.00 92.69 71 VAL A O 1
ATOM 573 N N . ARG A 1 72 ? 7.299 -17.353 8.343 1.00 93.00 72 ARG A N 1
ATOM 574 C CA . ARG A 1 72 ? 6.147 -18.239 8.597 1.00 93.00 72 ARG A CA 1
ATOM 575 C C . ARG A 1 72 ? 6.504 -19.619 9.168 1.00 93.00 72 ARG A C 1
ATOM 577 O O . ARG A 1 72 ? 5.668 -20.241 9.820 1.00 93.00 72 ARG A O 1
ATOM 584 N N . GLU A 1 73 ? 7.715 -20.109 8.905 1.00 91.56 73 GLU A N 1
ATOM 585 C CA . GLU A 1 73 ? 8.243 -21.347 9.501 1.00 91.56 73 GLU A CA 1
ATOM 586 C C . GLU A 1 73 ? 8.349 -21.263 11.034 1.00 91.56 73 GLU A C 1
ATOM 588 O O . GLU A 1 73 ? 8.186 -22.281 11.710 1.00 91.56 73 GLU A O 1
ATOM 593 N N . ASP A 1 74 ? 8.610 -20.064 11.565 1.00 90.62 74 ASP A N 1
ATOM 594 C CA . ASP A 1 74 ? 8.913 -19.834 12.980 1.00 90.62 74 ASP A CA 1
ATOM 595 C C . ASP A 1 74 ? 7.802 -19.053 13.717 1.00 90.62 74 ASP A C 1
ATOM 597 O O . ASP A 1 74 ? 7.614 -19.282 14.911 1.00 90.62 74 ASP A O 1
ATOM 601 N N . PHE A 1 75 ? 7.020 -18.215 13.018 1.00 93.62 75 PHE A N 1
ATOM 602 C CA . PHE A 1 75 ? 5.988 -17.336 13.596 1.00 93.62 75 PHE A CA 1
ATOM 603 C C . PHE A 1 75 ? 4.624 -17.431 12.874 1.00 93.62 75 PHE A C 1
ATOM 605 O O . PHE A 1 75 ? 4.586 -17.583 11.645 1.00 93.62 75 PHE A O 1
ATOM 612 N N . PRO A 1 76 ? 3.489 -17.270 13.586 1.00 95.81 76 PRO A N 1
ATOM 613 C CA . PRO A 1 76 ? 2.197 -16.951 12.981 1.00 95.81 76 PRO A CA 1
ATOM 614 C C . PRO A 1 76 ? 2.258 -15.648 12.175 1.00 95.81 76 PRO A C 1
ATOM 616 O O . PRO A 1 76 ? 2.992 -14.721 12.523 1.00 95.81 76 PRO A O 1
ATOM 619 N N . LEU A 1 77 ? 1.448 -15.564 11.115 1.00 96.50 77 LEU A N 1
ATOM 620 C CA . LEU A 1 77 ? 1.351 -14.371 10.273 1.00 96.50 77 LEU A CA 1
ATOM 621 C C . LEU A 1 77 ? -0.088 -13.885 10.108 1.00 96.50 77 LEU A C 1
ATOM 623 O O . LEU A 1 77 ? -0.989 -14.684 9.842 1.00 96.50 77 LEU A O 1
ATOM 627 N N . ALA A 1 78 ? -0.274 -12.570 10.176 1.00 97.88 78 ALA A N 1
ATOM 628 C CA . ALA A 1 78 ? -1.432 -11.888 9.607 1.00 97.88 78 ALA A CA 1
ATOM 629 C C . ALA A 1 78 ? -1.081 -11.333 8.216 1.00 97.88 78 ALA A C 1
ATOM 631 O O . ALA A 1 78 ? 0.077 -11.006 7.935 1.00 97.88 78 ALA A O 1
ATOM 632 N N . LEU A 1 79 ? -2.083 -11.235 7.342 1.00 97.94 79 LEU A N 1
ATOM 633 C CA . LEU A 1 79 ? -1.995 -10.480 6.094 1.00 97.94 79 LEU A CA 1
ATOM 634 C C . LEU A 1 79 ? -2.945 -9.293 6.175 1.00 97.94 79 LEU A C 1
ATOM 636 O O . LEU A 1 79 ? -4.155 -9.488 6.252 1.00 97.94 79 LEU A O 1
ATOM 640 N N . HIS A 1 80 ? -2.396 -8.091 6.112 1.00 97.94 80 HIS A N 1
ATOM 641 C CA . HIS A 1 80 ? -3.165 -6.856 6.086 1.00 97.94 80 HIS A CA 1
ATOM 642 C C . HIS A 1 80 ? -2.987 -6.181 4.723 1.00 97.94 80 HIS A C 1
ATOM 644 O O . HIS A 1 80 ? -1.900 -6.236 4.144 1.00 97.94 80 HIS A O 1
ATOM 650 N N . GLY A 1 81 ? -4.062 -5.678 4.129 1.00 94.69 81 GLY A N 1
ATOM 651 C CA . GLY A 1 81 ? -4.080 -5.132 2.775 1.00 94.69 81 GLY A CA 1
ATOM 652 C C . GLY A 1 81 ? -4.276 -3.619 2.750 1.00 94.69 81 GLY A C 1
ATOM 653 O O . GLY A 1 81 ? -5.010 -3.048 3.558 1.00 94.69 81 GLY A O 1
ATOM 654 N N . VAL A 1 82 ? -3.619 -2.971 1.788 1.00 91.56 82 VAL A N 1
ATOM 655 C CA . VAL A 1 82 ? -3.660 -1.510 1.602 1.00 91.56 82 VAL A CA 1
ATOM 656 C C . VAL A 1 82 ? -4.295 -1.102 0.268 1.00 91.56 82 VAL A C 1
ATOM 658 O O . VAL A 1 82 ? -4.206 0.056 -0.144 1.00 91.56 82 VAL A O 1
ATOM 661 N N . SER A 1 83 ? -4.865 -2.040 -0.497 1.00 88.69 83 SER A N 1
ATOM 662 C CA . SER A 1 83 ? -5.357 -1.761 -1.854 1.00 88.69 83 SER A CA 1
ATOM 663 C C . SER A 1 83 ? -6.553 -2.589 -2.339 1.00 88.69 83 SER A C 1
ATOM 665 O O . SER A 1 83 ? -6.944 -2.413 -3.498 1.00 88.69 83 SER A O 1
ATOM 667 N N . LEU A 1 84 ? -7.203 -3.415 -1.504 1.00 91.19 84 LEU A N 1
ATOM 668 C CA . LEU A 1 84 ? -8.450 -4.102 -1.890 1.00 91.19 84 LEU A CA 1
ATOM 669 C C . LEU A 1 84 ? -9.555 -3.116 -2.286 1.00 91.19 84 LEU A C 1
ATOM 671 O O . LEU A 1 84 ? -10.328 -3.395 -3.203 1.00 91.19 84 LEU A O 1
ATOM 675 N N . SER A 1 85 ? -9.596 -1.951 -1.628 1.00 93.94 85 SER A N 1
ATOM 676 C CA . SER A 1 85 ? -10.515 -0.855 -1.950 1.00 93.94 85 SER A CA 1
ATOM 677 C C . SER A 1 85 ? -11.991 -1.247 -1.809 1.00 93.94 85 SER A C 1
ATOM 679 O O . SER A 1 85 ? -12.803 -1.042 -2.716 1.00 93.94 85 SER A O 1
ATOM 681 N N . VAL A 1 86 ? -12.339 -1.840 -0.662 1.00 95.50 86 VAL A N 1
ATOM 682 C CA . VAL A 1 86 ? -13.653 -2.454 -0.403 1.00 95.50 86 VAL A CA 1
ATOM 683 C C . VAL A 1 86 ? -14.838 -1.513 -0.650 1.00 95.50 86 VAL A C 1
ATOM 685 O O . VAL A 1 86 ? -15.911 -1.968 -1.043 1.00 95.50 86 VAL A O 1
ATOM 688 N N . ALA A 1 87 ? -14.657 -0.201 -0.479 1.00 96.00 87 ALA A N 1
ATOM 689 C CA . ALA A 1 87 ? -15.711 0.787 -0.676 1.00 96.00 87 ALA A CA 1
ATOM 690 C C . ALA A 1 87 ? -15.811 1.360 -2.106 1.00 96.00 87 ALA A C 1
ATOM 692 O O . ALA A 1 87 ? -16.653 2.225 -2.349 1.00 96.00 87 ALA A O 1
ATOM 693 N N . SER A 1 88 ? -15.006 0.903 -3.074 1.00 93.38 88 SER A N 1
ATOM 694 C CA . SER A 1 88 ? -15.114 1.353 -4.473 1.00 93.38 88 SER A CA 1
ATOM 695 C C . SER A 1 88 ? -16.459 0.985 -5.102 1.00 93.38 88 SER A C 1
ATOM 697 O O . SER A 1 88 ? -16.870 -0.177 -5.112 1.00 93.38 88 SER A O 1
ATOM 699 N N . ALA A 1 89 ? -17.126 1.971 -5.703 1.00 90.69 89 ALA A N 1
ATOM 700 C CA . ALA A 1 89 ? -18.418 1.783 -6.371 1.00 90.69 89 ALA A CA 1
ATOM 701 C C . ALA A 1 89 ? -18.325 0.982 -7.686 1.00 90.69 89 ALA A C 1
ATOM 703 O O . ALA A 1 89 ? -19.325 0.474 -8.195 1.00 90.69 89 ALA A O 1
ATOM 704 N N . ASP A 1 90 ? -17.118 0.858 -8.232 1.00 84.06 90 ASP A N 1
ATOM 705 C CA . ASP A 1 90 ? -16.777 0.077 -9.417 1.00 84.06 90 ASP A CA 1
ATOM 706 C C . ASP A 1 90 ? -15.913 -1.152 -9.082 1.00 84.06 90 ASP A C 1
ATOM 708 O O . ASP A 1 90 ? -15.194 -1.668 -9.941 1.00 84.06 90 ASP A O 1
ATOM 712 N N . LEU A 1 91 ? -15.955 -1.640 -7.831 1.00 86.38 91 LEU A N 1
ATOM 713 C CA . LEU A 1 91 ? -15.124 -2.772 -7.414 1.00 86.38 91 LEU A CA 1
ATOM 714 C C . LEU A 1 91 ? -15.366 -4.002 -8.307 1.00 86.38 91 LEU A C 1
ATOM 716 O O . LEU A 1 91 ? -14.423 -4.581 -8.842 1.00 86.38 91 LEU A O 1
ATOM 720 N N . PHE A 1 92 ? -16.635 -4.337 -8.542 1.00 85.00 92 PHE A N 1
ATOM 721 C CA . PHE A 1 92 ? -17.062 -5.453 -9.396 1.00 85.00 92 PHE A CA 1
ATOM 722 C C . PHE A 1 92 ? -17.858 -5.014 -10.642 1.00 85.00 92 PHE A C 1
ATOM 724 O O . PHE A 1 92 ? -18.348 -5.862 -11.387 1.00 85.00 92 PHE A O 1
ATOM 731 N N . SER A 1 93 ? -17.970 -3.706 -10.884 1.00 74.31 93 SER A N 1
ATOM 732 C CA . SER A 1 93 ? -18.784 -3.099 -11.949 1.00 74.31 93 SER A CA 1
ATOM 733 C C . SER A 1 93 ? -17.926 -2.773 -13.176 1.00 74.31 93 SER A C 1
ATOM 735 O O . SER A 1 93 ? -16.839 -2.222 -13.023 1.00 74.31 93 SER A O 1
ATOM 737 N N . ASP A 1 94 ? -18.391 -3.065 -14.394 1.00 59.50 94 ASP A N 1
ATOM 738 C CA . ASP A 1 94 ? -17.689 -2.628 -15.613 1.00 59.50 94 ASP A CA 1
ATOM 739 C C . ASP A 1 94 ? -17.662 -1.082 -15.675 1.00 59.50 94 ASP A C 1
ATOM 741 O O . ASP A 1 94 ? -18.733 -0.469 -15.671 1.00 59.50 94 ASP A O 1
ATOM 745 N N . PRO A 1 95 ? -16.482 -0.425 -15.740 1.00 54.94 95 PRO A N 1
ATOM 746 C CA . PRO A 1 95 ? -16.381 1.031 -15.850 1.00 54.94 95 PRO A CA 1
ATOM 747 C C . PRO A 1 95 ? -16.945 1.603 -17.165 1.00 54.94 95 PRO A C 1
ATOM 749 O O . PRO A 1 95 ? -16.973 2.823 -17.330 1.00 54.94 95 PRO A O 1
ATOM 752 N N . GLY A 1 96 ? -17.364 0.769 -18.127 1.00 48.88 96 GLY A N 1
ATOM 753 C CA . GLY A 1 96 ? -18.209 1.150 -19.270 1.00 48.88 96 GLY A CA 1
ATOM 754 C C . GLY A 1 96 ? -17.543 2.031 -20.337 1.00 48.88 96 GLY A C 1
ATOM 755 O O . GLY A 1 96 ? -18.069 2.180 -21.439 1.00 48.88 96 GLY A O 1
ATOM 756 N N . THR A 1 97 ? -16.368 2.593 -20.050 1.00 42.00 97 THR A N 1
ATOM 757 C CA . THR A 1 97 ? -15.538 3.362 -20.982 1.00 42.00 97 THR A CA 1
ATOM 758 C C . THR A 1 97 ? -14.068 2.989 -20.798 1.00 42.00 97 THR A C 1
ATOM 760 O O . THR A 1 97 ? -13.382 3.422 -19.874 1.00 42.00 97 THR A O 1
ATOM 763 N N . GLY A 1 98 ? -13.556 2.136 -21.684 1.00 38.81 98 GLY A N 1
ATOM 764 C CA . GLY A 1 98 ? -12.137 1.782 -21.678 1.00 38.81 98 GLY A CA 1
ATOM 765 C C . GLY A 1 98 ? -11.247 2.945 -22.131 1.00 38.81 98 GLY A C 1
ATOM 766 O O . GLY A 1 98 ? -11.685 3.772 -22.924 1.00 38.81 98 GLY A O 1
ATOM 767 N N . HIS A 1 99 ? -9.991 2.963 -21.662 1.00 34.75 99 HIS A N 1
ATOM 768 C CA . HIS A 1 99 ? -8.757 3.187 -22.453 1.00 34.75 99 HIS A CA 1
ATOM 769 C C . HIS A 1 99 ? -7.502 3.002 -21.561 1.00 34.75 99 HIS A C 1
ATOM 771 O O . HIS A 1 99 ? -6.703 3.916 -21.338 1.00 34.75 99 HIS A O 1
ATOM 777 N N . ALA A 1 100 ? -7.337 1.791 -21.010 1.00 37.62 100 ALA A N 1
ATOM 778 C CA . ALA A 1 100 ? -6.154 1.404 -20.222 1.00 37.62 100 ALA A CA 1
ATOM 779 C C . ALA A 1 100 ? -5.821 -0.107 -20.212 1.00 37.62 100 ALA A C 1
ATOM 781 O O . ALA A 1 100 ? -4.966 -0.524 -19.440 1.00 37.62 100 ALA A O 1
ATOM 782 N N . GLY A 1 101 ? -6.458 -0.934 -21.048 1.00 49.34 101 GLY A N 1
ATOM 783 C CA . GLY A 1 101 ? -6.083 -2.347 -21.219 1.00 49.34 101 GLY A CA 1
ATOM 784 C C . GLY A 1 101 ? -6.645 -3.360 -20.210 1.00 49.34 101 GLY A C 1
ATOM 785 O O . GLY A 1 101 ? -6.614 -4.539 -20.535 1.00 49.34 101 GLY A O 1
ATOM 786 N N . MET A 1 102 ? -7.205 -2.942 -19.065 1.00 50.53 102 MET A N 1
ATOM 787 C CA . MET A 1 102 ? -8.018 -3.813 -18.194 1.00 50.53 102 MET A CA 1
ATOM 788 C C . MET A 1 102 ? -9.160 -3.044 -17.505 1.00 50.53 102 MET A C 1
ATOM 790 O O . MET A 1 102 ? -8.896 -1.997 -16.909 1.00 50.53 102 MET A O 1
ATOM 794 N N . PRO A 1 103 ? -10.414 -3.531 -17.574 1.00 55.53 103 PRO A N 1
ATOM 795 C CA . PRO A 1 103 ? -11.533 -3.062 -16.755 1.00 55.53 103 PRO A CA 1
ATOM 796 C C . PRO A 1 103 ? -11.326 -3.294 -15.245 1.00 55.53 103 PRO A C 1
ATOM 798 O O . PRO A 1 103 ? -10.692 -4.266 -14.832 1.00 55.53 103 PRO A O 1
ATOM 801 N N . GLY A 1 104 ? -11.941 -2.454 -14.404 1.00 60.88 104 GLY A N 1
ATOM 802 C CA . GLY A 1 104 ? -11.929 -2.585 -12.935 1.00 60.88 104 GLY A CA 1
ATOM 803 C C . GLY A 1 104 ? -12.304 -3.981 -12.386 1.00 60.88 104 GLY A C 1
ATOM 804 O O . GLY A 1 104 ? -11.615 -4.476 -11.486 1.00 60.88 104 GLY A O 1
ATOM 805 N N . PRO A 1 105 ? -13.315 -4.686 -12.935 1.00 67.06 105 PRO A N 1
ATOM 806 C CA . PRO A 1 105 ? -13.662 -6.040 -12.499 1.00 67.06 105 PRO A CA 1
ATOM 807 C C . PRO A 1 105 ? -12.539 -7.055 -12.710 1.00 67.06 105 PRO A C 1
ATOM 809 O O . PRO A 1 105 ? -12.272 -7.871 -11.830 1.00 67.06 105 PRO A O 1
ATOM 812 N N . GLU A 1 106 ? -11.845 -6.995 -13.846 1.00 73.44 106 GLU A N 1
ATOM 813 C CA . GLU A 1 106 ? -10.740 -7.907 -14.145 1.00 73.44 106 GLU A CA 1
ATOM 814 C C . GLU A 1 106 ? -9.504 -7.578 -13.273 1.00 73.44 106 GLU A C 1
ATOM 816 O O . GLU A 1 106 ? -8.857 -8.496 -12.764 1.00 73.44 106 GLU A O 1
ATOM 821 N N . LEU A 1 107 ? -9.234 -6.288 -12.992 1.00 75.06 107 LEU A N 1
ATOM 822 C CA . LEU A 1 107 ? -8.235 -5.846 -11.994 1.00 75.06 107 LEU A CA 1
ATOM 823 C C . LEU A 1 107 ? -8.499 -6.465 -10.619 1.00 75.06 107 LEU A C 1
ATOM 825 O O . LEU A 1 107 ? -7.580 -6.963 -9.970 1.00 75.06 107 LEU A O 1
ATOM 829 N N . THR A 1 108 ? -9.765 -6.494 -10.211 1.00 84.12 108 THR A N 1
ATOM 830 C CA . THR A 1 108 ? -10.205 -7.075 -8.935 1.00 84.12 108 THR A CA 1
ATOM 831 C C . THR A 1 108 ? -10.072 -8.588 -8.924 1.00 84.12 108 THR A C 1
ATOM 833 O O . THR A 1 108 ? -9.573 -9.148 -7.955 1.00 84.12 108 THR A O 1
ATOM 836 N N . GLN A 1 109 ? -10.454 -9.269 -10.007 1.00 85.69 109 GLN A N 1
ATOM 837 C CA . GLN A 1 109 ? -10.271 -10.718 -10.125 1.00 85.69 109 GLN A CA 1
ATOM 838 C C . GLN A 1 109 ? -8.788 -11.108 -10.085 1.00 85.69 109 GLN A C 1
ATOM 840 O O . GLN A 1 109 ? -8.438 -12.098 -9.443 1.00 85.69 109 GLN A O 1
ATOM 845 N N . LEU A 1 110 ? -7.903 -10.327 -10.717 1.00 84.00 110 LEU A N 1
ATOM 846 C CA . LEU A 1 110 ? -6.460 -10.559 -10.666 1.00 84.00 110 LEU A CA 1
ATOM 847 C C . LEU A 1 110 ? -5.890 -10.328 -9.259 1.00 84.00 110 LEU A C 1
ATOM 849 O O . LEU A 1 110 ? -5.134 -11.174 -8.778 1.00 84.00 110 LEU A O 1
ATOM 853 N N . TYR A 1 111 ? -6.276 -9.229 -8.602 1.00 87.62 111 TYR A N 1
ATOM 854 C CA . TYR A 1 111 ? -5.923 -8.937 -7.210 1.00 87.62 111 TYR A CA 1
ATOM 855 C C . TYR A 1 111 ? -6.368 -10.084 -6.293 1.00 87.62 111 TYR A C 1
ATOM 857 O O . TYR A 1 111 ? -5.536 -10.719 -5.650 1.00 87.62 111 TYR A O 1
ATOM 865 N N . LEU A 1 112 ? -7.659 -10.435 -6.308 1.00 92.75 112 LEU A N 1
ATOM 866 C CA . LEU A 1 112 ? -8.224 -11.473 -5.444 1.00 92.75 112 LEU A CA 1
ATOM 867 C C . LEU A 1 112 ? -7.634 -12.858 -5.737 1.00 92.75 112 LEU A C 1
ATOM 869 O O . LEU A 1 112 ? -7.408 -13.622 -4.802 1.00 92.75 112 LEU A O 1
ATOM 873 N N . LYS A 1 113 ? -7.321 -13.192 -7.001 1.00 92.38 113 LYS A N 1
ATOM 874 C CA . LYS A 1 113 ? -6.605 -14.435 -7.337 1.00 92.38 113 LYS A CA 1
ATOM 875 C C . LYS A 1 113 ? -5.220 -14.463 -6.682 1.00 92.38 113 LYS A C 1
ATOM 877 O O . LYS A 1 113 ? -4.876 -15.453 -6.044 1.00 92.38 113 LYS A O 1
ATOM 882 N N . ARG A 1 114 ? -4.438 -13.385 -6.803 1.00 89.19 114 ARG A N 1
ATOM 883 C CA . ARG A 1 114 ? -3.088 -13.283 -6.214 1.00 89.19 114 ARG A CA 1
ATOM 884 C C . ARG A 1 114 ? -3.121 -13.261 -4.684 1.00 89.19 114 ARG A C 1
ATOM 886 O O . ARG A 1 114 ? -2.269 -13.883 -4.051 1.00 89.19 114 ARG A O 1
ATOM 893 N N . GLN A 1 115 ? -4.122 -12.604 -4.101 1.00 94.25 115 GLN A N 1
ATOM 894 C CA . GLN A 1 115 ? -4.376 -12.598 -2.663 1.00 94.25 115 GLN A CA 1
ATOM 895 C C . GLN A 1 115 ? -4.721 -14.008 -2.175 1.00 94.25 115 GLN A C 1
ATOM 897 O O . GLN A 1 115 ? -4.125 -14.485 -1.215 1.00 94.25 115 GLN A O 1
ATOM 902 N N . LYS A 1 116 ? -5.602 -14.724 -2.884 1.00 95.69 116 LYS A N 1
ATOM 903 C CA . LYS A 1 116 ? -5.958 -16.114 -2.584 1.00 95.69 116 LYS A CA 1
ATOM 904 C C . LYS A 1 116 ? -4.756 -17.057 -2.675 1.00 95.69 116 LYS A C 1
ATOM 906 O O . LYS A 1 116 ? -4.505 -17.786 -1.726 1.00 95.69 116 LYS A O 1
ATOM 911 N N . GLU A 1 117 ? -3.947 -16.963 -3.734 1.00 93.69 117 GLU A N 1
ATOM 912 C CA . GLU A 1 117 ? -2.680 -17.708 -3.860 1.00 93.69 117 GLU A CA 1
ATOM 913 C C . GLU A 1 117 ? -1.689 -17.410 -2.714 1.00 93.69 117 GLU A C 1
ATOM 915 O O . GLU A 1 117 ? -0.872 -18.257 -2.357 1.00 93.69 117 GLU A O 1
ATOM 920 N N . LEU A 1 118 ? -1.702 -16.197 -2.149 1.00 93.69 118 LEU A N 1
ATOM 921 C CA . LEU A 1 118 ? -0.885 -15.825 -0.989 1.00 93.69 118 LEU A CA 1
ATOM 922 C C . LEU A 1 118 ? -1.463 -16.378 0.324 1.00 93.69 118 LEU A C 1
ATOM 924 O O . LEU A 1 118 ? -0.711 -16.944 1.113 1.00 93.69 118 LEU A O 1
ATOM 928 N N . ILE A 1 119 ? -2.778 -16.283 0.529 1.00 95.81 119 ILE A N 1
ATOM 929 C CA . ILE A 1 119 ? -3.483 -16.840 1.693 1.00 95.81 119 ILE A CA 1
ATOM 930 C C . ILE A 1 119 ? -3.332 -18.367 1.740 1.00 95.81 119 ILE A C 1
ATOM 932 O O . ILE A 1 119 ? -3.043 -18.915 2.799 1.00 95.81 119 ILE A O 1
ATOM 936 N N . GLU A 1 120 ? -3.484 -19.051 0.604 1.00 94.56 120 GLU A N 1
ATOM 937 C CA . GLU A 1 120 ? -3.356 -20.510 0.503 1.00 94.56 120 GLU A CA 1
ATOM 938 C C . GLU A 1 120 ? -1.918 -20.994 0.764 1.00 94.56 120 GLU A C 1
ATOM 940 O O . GLU A 1 120 ? -1.733 -22.040 1.384 1.00 94.56 120 GLU A O 1
ATOM 945 N N . GLU A 1 121 ? -0.898 -20.230 0.349 1.00 92.38 121 GLU A N 1
ATOM 946 C CA . GLU A 1 121 ? 0.515 -20.565 0.589 1.00 92.38 121 GLU A CA 1
ATOM 947 C C . GLU A 1 121 ? 0.966 -20.283 2.030 1.00 92.38 121 GLU A C 1
ATOM 949 O O . GLU A 1 121 ? 1.775 -21.032 2.573 1.00 92.38 121 GLU A O 1
ATOM 954 N N . ILE A 1 122 ? 0.492 -19.187 2.629 1.00 93.31 122 ILE A N 1
ATOM 955 C CA . ILE A 1 122 ? 0.986 -18.693 3.923 1.00 93.31 122 ILE A CA 1
ATOM 956 C C . ILE A 1 122 ? 0.112 -19.140 5.097 1.00 93.31 122 ILE A C 1
ATOM 958 O O . ILE A 1 122 ? 0.604 -19.179 6.221 1.00 93.31 122 ILE A O 1
ATOM 962 N N . GLN A 1 123 ? -1.155 -19.494 4.862 1.00 95.00 123 GLN A N 1
ATOM 963 C CA . GLN A 1 123 ? -2.130 -19.847 5.902 1.00 95.00 123 GLN A CA 1
ATOM 964 C C . GLN A 1 123 ? -2.107 -18.849 7.077 1.00 95.00 123 GLN A C 1
ATOM 966 O O . GLN A 1 123 ? -1.751 -19.226 8.198 1.00 95.00 123 GLN A O 1
ATOM 971 N N . PRO A 1 124 ? -2.415 -17.561 6.828 1.00 96.19 124 PRO A N 1
ATOM 972 C CA . PRO A 1 124 ? -2.428 -16.550 7.875 1.00 96.19 124 PRO A CA 1
ATOM 973 C C . PRO A 1 124 ? -3.628 -16.735 8.810 1.00 96.19 124 PRO A C 1
ATOM 975 O O . PRO A 1 124 ? -4.689 -17.221 8.390 1.00 96.19 124 PRO A O 1
ATOM 978 N N . PHE A 1 125 ? -3.499 -16.302 10.064 1.00 96.00 125 PHE A N 1
ATOM 979 C CA . PHE A 1 125 ? -4.597 -16.387 11.035 1.00 96.00 125 PHE A CA 1
ATOM 980 C C . PHE A 1 125 ? -5.640 -15.283 10.822 1.00 96.00 125 PHE A C 1
ATOM 982 O O . PHE A 1 125 ? -6.839 -15.551 10.909 1.00 96.00 125 PHE A O 1
ATOM 989 N N . ILE A 1 126 ? -5.206 -14.085 10.418 1.00 96.06 126 ILE A N 1
ATOM 990 C CA . ILE A 1 126 ? -6.072 -12.970 10.007 1.00 96.06 126 ILE A CA 1
ATOM 991 C C . ILE A 1 126 ? -5.761 -12.551 8.568 1.00 96.06 126 ILE A C 1
ATOM 993 O O . ILE A 1 126 ? -4.615 -12.587 8.121 1.00 96.06 126 ILE A O 1
ATOM 997 N N . VAL A 1 127 ? -6.820 -12.179 7.847 1.00 98.31 127 VAL A N 1
ATOM 998 C CA . VAL A 1 127 ? -6.750 -11.427 6.591 1.00 98.31 127 VAL A CA 1
ATOM 999 C C . VAL A 1 127 ? -7.592 -10.170 6.785 1.00 98.31 127 VAL A C 1
ATOM 1001 O O . VAL A 1 127 ? -8.799 -10.290 7.010 1.00 98.31 127 VAL A O 1
ATOM 1004 N N . SER A 1 128 ? -6.971 -8.999 6.728 1.00 98.62 128 SER A N 1
ATOM 1005 C CA . SER A 1 128 ? -7.609 -7.692 6.910 1.00 98.62 128 SER A CA 1
ATOM 1006 C C . SER A 1 128 ? -7.339 -6.761 5.726 1.00 98.62 128 SER A C 1
ATOM 1008 O O . SER A 1 128 ? -6.426 -6.992 4.937 1.00 98.62 128 SER A O 1
ATOM 1010 N N . ASP A 1 129 ? -8.163 -5.727 5.579 1.00 98.12 129 ASP A N 1
ATOM 1011 C CA . ASP A 1 129 ? -7.924 -4.559 4.720 1.00 98.12 129 ASP A CA 1
ATOM 1012 C C . ASP A 1 129 ? -8.736 -3.380 5.292 1.00 98.12 129 ASP A C 1
ATOM 1014 O O . ASP A 1 129 ? -9.526 -3.539 6.229 1.00 98.12 129 ASP A O 1
ATOM 1018 N N . HIS A 1 130 ? -8.574 -2.193 4.732 1.00 98.25 130 HIS A N 1
ATOM 1019 C CA . HIS A 1 130 ? -9.163 -0.966 5.248 1.00 98.25 130 HIS A CA 1
ATOM 1020 C C . HIS A 1 130 ? -10.625 -0.772 4.822 1.00 98.25 130 HIS A C 1
ATOM 1022 O O . HIS A 1 130 ? -10.996 -1.034 3.674 1.00 98.25 130 HIS A O 1
ATOM 1028 N N . LEU A 1 131 ? -11.454 -0.189 5.699 1.00 98.06 131 LEU A N 1
ATOM 1029 C CA . LEU A 1 131 ? -12.774 0.358 5.355 1.00 98.06 131 LEU A CA 1
ATOM 1030 C C . LEU A 1 131 ? -12.621 1.686 4.588 1.00 98.06 131 LEU A C 1
ATOM 1032 O O . LEU A 1 131 ? -13.055 2.754 5.017 1.00 98.06 131 LEU A O 1
ATOM 1036 N N . CYS A 1 132 ? -11.984 1.614 3.426 1.00 96.94 132 CYS A N 1
ATOM 1037 C CA . CYS A 1 132 ? -11.711 2.755 2.570 1.00 96.94 132 CYS A CA 1
ATOM 1038 C C . CYS A 1 132 ? -12.019 2.435 1.105 1.00 96.94 132 CYS A C 1
ATOM 1040 O O . CYS A 1 132 ? -12.377 1.314 0.721 1.00 96.94 132 CYS A O 1
ATOM 1042 N N . TRP A 1 133 ? -11.836 3.446 0.268 1.00 95.06 133 TRP A N 1
ATOM 1043 C CA . TRP A 1 133 ? -11.660 3.269 -1.161 1.00 95.06 133 TRP A CA 1
ATOM 1044 C C . TRP A 1 133 ? -10.350 3.943 -1.574 1.00 95.06 133 TRP A C 1
ATOM 1046 O O . TRP A 1 133 ? -9.988 4.997 -1.068 1.00 95.06 133 TRP A O 1
ATOM 1056 N N . THR A 1 134 ? -9.630 3.327 -2.497 1.00 90.81 134 THR A N 1
ATOM 1057 C CA . THR A 1 134 ? -8.401 3.853 -3.095 1.00 90.81 134 THR A CA 1
ATOM 1058 C C . THR A 1 134 ? -8.623 4.135 -4.589 1.00 90.81 134 THR A C 1
ATOM 1060 O O . THR A 1 134 ? -8.115 5.109 -5.143 1.00 90.81 134 THR A O 1
ATOM 1063 N N . ARG A 1 135 ? -9.495 3.368 -5.257 1.00 88.38 135 ARG A N 1
ATOM 1064 C CA . ARG A 1 135 ? -9.747 3.487 -6.705 1.00 88.38 135 ARG A CA 1
ATOM 1065 C C . ARG A 1 135 ? -11.172 3.889 -7.084 1.00 88.38 135 ARG A C 1
ATOM 1067 O O . ARG A 1 135 ? -12.131 3.589 -6.371 1.00 88.38 135 ARG A O 1
ATOM 1074 N N . ASN A 1 136 ? -11.303 4.498 -8.260 1.00 86.56 136 ASN A N 1
ATOM 1075 C CA . ASN A 1 136 ? -12.562 4.637 -8.994 1.00 86.56 136 ASN A CA 1
ATOM 1076 C C . ASN A 1 136 ? -12.260 4.815 -10.497 1.00 86.56 136 ASN A C 1
ATOM 1078 O O . ASN A 1 136 ? -11.360 5.566 -10.887 1.00 86.56 136 ASN A O 1
ATOM 1082 N N . GLY A 1 137 ? -12.984 4.092 -11.350 1.00 79.75 137 GLY A N 1
ATOM 1083 C CA . GLY A 1 137 ? -12.769 4.053 -12.790 1.00 79.75 137 GLY A CA 1
ATOM 1084 C C . GLY A 1 137 ? -11.439 3.387 -13.149 1.00 79.75 137 GLY A C 1
ATOM 1085 O O . GLY A 1 137 ? -11.184 2.227 -12.840 1.00 79.75 137 GLY A O 1
ATOM 1086 N N . ASN A 1 138 ? -10.571 4.127 -13.837 1.00 75.75 138 ASN A N 1
ATOM 1087 C CA . ASN A 1 138 ? -9.226 3.674 -14.207 1.00 75.75 138 ASN A CA 1
ATOM 1088 C C . ASN A 1 138 ? -8.117 4.323 -13.361 1.00 75.75 138 ASN A C 1
ATOM 1090 O O . ASN A 1 138 ? -6.967 4.346 -13.800 1.00 75.75 138 ASN A O 1
ATOM 1094 N N . ILE A 1 139 ? -8.465 4.879 -12.195 1.00 84.75 139 ILE A N 1
ATOM 1095 C CA . ILE A 1 139 ? -7.576 5.668 -11.338 1.00 84.75 139 ILE A CA 1
ATOM 1096 C C . ILE A 1 139 ? -7.390 4.948 -10.004 1.00 84.75 139 ILE A C 1
ATOM 1098 O O . ILE A 1 139 ? -8.376 4.538 -9.395 1.00 84.75 139 ILE A O 1
ATOM 1102 N N . GLN A 1 140 ? -6.145 4.845 -9.540 1.00 87.31 140 GLN A N 1
ATOM 1103 C CA . GLN A 1 140 ? -5.788 4.347 -8.210 1.00 87.31 140 GLN A CA 1
ATOM 1104 C C . GLN A 1 140 ? -5.093 5.458 -7.409 1.00 87.31 140 GLN A C 1
ATOM 1106 O O . GLN A 1 140 ? -4.027 5.900 -7.817 1.00 87.31 140 GLN A O 1
ATOM 1111 N N . SER A 1 141 ? -5.661 5.930 -6.296 1.00 89.38 141 SER A N 1
ATOM 1112 C CA . SER A 1 141 ? -5.061 6.999 -5.477 1.00 89.38 141 SER A CA 1
ATOM 1113 C C . SER A 1 141 ? -3.731 6.581 -4.845 1.00 89.38 141 SER A C 1
ATOM 1115 O O . SER A 1 141 ? -2.840 7.414 -4.718 1.00 89.38 141 SER A O 1
ATOM 1117 N N . HIS A 1 142 ? -3.602 5.302 -4.467 1.00 88.38 142 HIS A N 1
ATOM 1118 C CA . HIS A 1 142 ? -2.588 4.811 -3.522 1.00 88.38 142 HIS A CA 1
ATOM 1119 C C . HIS A 1 142 ? -2.646 5.492 -2.140 1.00 88.38 142 HIS A C 1
ATOM 1121 O O . HIS A 1 142 ? -1.634 5.588 -1.451 1.00 88.38 142 HIS A O 1
ATOM 1127 N N . ASP A 1 143 ? -3.834 5.947 -1.739 1.00 92.31 143 ASP A N 1
ATOM 1128 C CA . ASP A 1 143 ? -4.110 6.557 -0.438 1.00 92.31 143 ASP A CA 1
ATOM 1129 C C . ASP A 1 143 ? -5.518 6.186 0.057 1.00 92.31 143 ASP A C 1
ATOM 1131 O O . ASP A 1 143 ? -6.423 5.971 -0.755 1.00 92.31 143 ASP A O 1
ATOM 1135 N N . LEU A 1 144 ? -5.707 6.110 1.374 1.00 94.50 144 LEU A N 1
ATOM 1136 C CA . LEU A 1 144 ? -6.910 5.576 2.019 1.00 94.50 144 LEU A CA 1
ATOM 1137 C C . LEU A 1 144 ? -8.019 6.640 2.057 1.00 94.50 144 LEU A C 1
ATOM 1139 O O . LEU A 1 144 ? -8.111 7.448 2.983 1.00 94.50 144 LEU A O 1
ATOM 1143 N N . LEU A 1 145 ? -8.869 6.682 1.028 1.00 95.69 145 LEU A N 1
ATOM 1144 C CA . LEU A 1 145 ? -9.875 7.738 0.902 1.00 95.69 145 LEU A CA 1
ATOM 1145 C C . LEU A 1 145 ? -11.139 7.410 1.722 1.00 95.69 145 LEU A C 1
ATOM 1147 O O . LEU A 1 145 ? -11.588 6.256 1.758 1.00 95.69 145 LEU A O 1
ATOM 1151 N N . PRO A 1 146 ? -11.747 8.414 2.383 1.00 94.69 146 PRO A N 1
ATOM 1152 C CA . PRO A 1 146 ? -12.742 8.175 3.420 1.00 94.69 146 PRO A CA 1
ATOM 1153 C C . PRO A 1 146 ? -14.128 7.861 2.858 1.00 94.69 146 PRO A C 1
ATOM 1155 O O . PRO A 1 146 ? -14.567 8.407 1.840 1.00 94.69 146 PRO A O 1
ATOM 1158 N N . VAL A 1 147 ? -14.842 7.013 3.592 1.00 95.62 147 VAL A N 1
ATOM 1159 C CA . VAL A 1 147 ? -16.227 6.597 3.341 1.00 95.62 147 VAL A CA 1
ATOM 1160 C C . VAL A 1 147 ? -17.210 7.621 3.919 1.00 95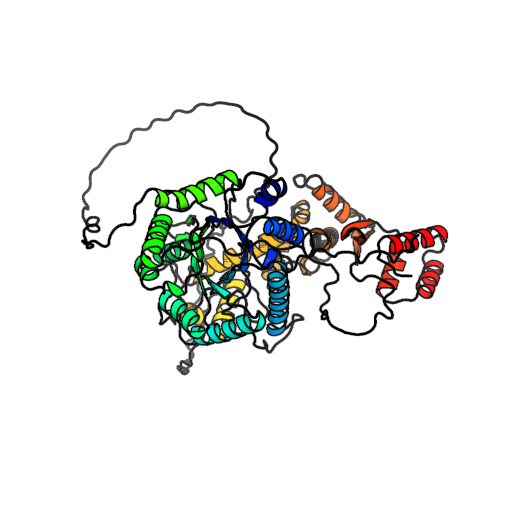.62 147 VAL A C 1
ATOM 1162 O O . VAL A 1 147 ? -16.976 8.191 4.983 1.00 95.62 147 VAL A O 1
ATOM 1165 N N . ALA A 1 148 ? -18.341 7.846 3.246 1.00 95.25 148 ALA A N 1
ATOM 1166 C CA . ALA A 1 148 ? -19.483 8.515 3.869 1.00 95.25 148 ALA A CA 1
ATOM 1167 C C . ALA A 1 148 ? -20.310 7.477 4.636 1.00 95.25 148 ALA A C 1
ATOM 1169 O O . ALA A 1 148 ? -20.816 6.536 4.024 1.00 95.25 148 ALA A O 1
ATOM 1170 N N . PHE A 1 149 ? -20.482 7.646 5.949 1.00 96.19 149 PHE A N 1
ATOM 1171 C CA . PHE A 1 149 ? -21.231 6.718 6.805 1.00 96.19 149 PHE A CA 1
ATOM 1172 C C . PHE A 1 149 ? -22.736 6.878 6.577 1.00 96.19 149 PHE A C 1
ATOM 1174 O O . PHE A 1 149 ? -23.446 7.490 7.370 1.00 96.19 149 PHE A O 1
ATOM 1181 N N . SER A 1 150 ? -23.188 6.393 5.424 1.00 95.88 150 SER A N 1
ATOM 1182 C CA . SER A 1 150 ? -24.543 6.551 4.911 1.00 95.88 150 SER A CA 1
ATOM 1183 C C . SER A 1 150 ? -25.093 5.235 4.389 1.00 95.88 150 SER A C 1
ATOM 1185 O O . SER A 1 150 ? -24.345 4.347 3.967 1.00 95.88 150 SER A O 1
ATOM 1187 N N . LYS A 1 151 ? -26.421 5.128 4.341 1.00 95.88 151 LYS A N 1
ATOM 1188 C CA . LYS A 1 151 ? -27.121 3.925 3.877 1.00 95.88 151 LYS A CA 1
ATOM 1189 C C . LYS A 1 151 ? -26.661 3.413 2.496 1.00 95.88 151 LYS A C 1
ATOM 1191 O O . LYS A 1 151 ? -26.545 2.204 2.315 1.00 95.88 151 LYS A O 1
ATOM 1196 N N . SER A 1 152 ? -26.362 4.299 1.542 1.00 94.81 152 SER A N 1
ATOM 1197 C CA . SER A 1 152 ? -25.944 3.906 0.184 1.00 94.81 152 SER A CA 1
ATOM 1198 C C . SER A 1 152 ? -24.518 3.348 0.119 1.00 94.81 152 SER A C 1
ATOM 1200 O O . SER A 1 152 ? -24.257 2.438 -0.664 1.00 94.81 152 SER A O 1
ATOM 1202 N N . TRP A 1 153 ? -23.606 3.85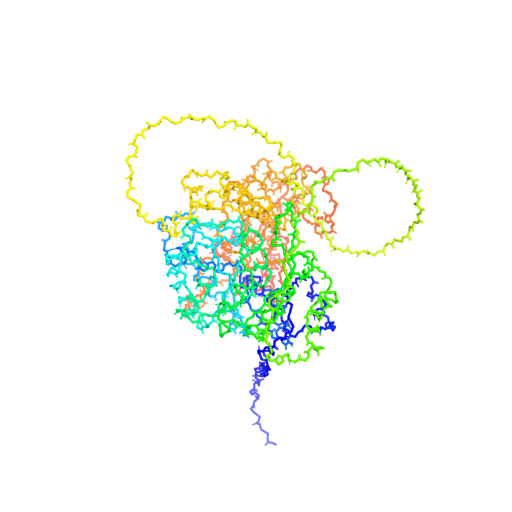4 0.953 1.00 96.00 153 TRP A N 1
ATOM 1203 C CA . TRP A 1 153 ? -22.256 3.301 1.091 1.00 96.00 153 TRP A CA 1
ATOM 1204 C C . TRP A 1 153 ? -22.260 1.998 1.888 1.00 96.00 153 TRP A C 1
ATOM 1206 O O . TRP A 1 153 ? -21.552 1.070 1.514 1.00 96.00 153 TRP A O 1
ATOM 1216 N N . LEU A 1 154 ? -23.084 1.905 2.938 1.00 97.94 154 LEU A N 1
ATOM 1217 C CA . LEU A 1 154 ? -23.272 0.680 3.717 1.00 97.94 154 LEU A CA 1
ATOM 1218 C C . LEU A 1 154 ? -23.694 -0.488 2.816 1.00 97.94 154 LEU A C 1
ATOM 1220 O O . LEU A 1 154 ? -23.076 -1.547 2.852 1.00 97.94 154 LEU A O 1
ATOM 1224 N N . ASP A 1 155 ? -24.721 -0.286 1.987 1.00 96.88 155 ASP A N 1
ATOM 1225 C CA . ASP A 1 155 ? -25.240 -1.348 1.121 1.00 96.88 155 ASP A CA 1
ATOM 1226 C C . ASP A 1 155 ? -24.218 -1.765 0.040 1.00 96.88 155 ASP A C 1
ATOM 1228 O O . ASP A 1 155 ? -24.026 -2.961 -0.177 1.00 96.88 155 ASP A O 1
ATOM 1232 N N . LEU A 1 156 ? -23.488 -0.805 -0.550 1.00 95.81 156 LEU A N 1
ATOM 1233 C CA . LEU A 1 156 ? -22.371 -1.064 -1.473 1.00 95.81 156 LEU A CA 1
ATOM 1234 C C . LEU A 1 156 ? -21.240 -1.875 -0.816 1.00 95.81 156 LEU A C 1
ATOM 1236 O O . LEU A 1 156 ? -20.766 -2.859 -1.383 1.00 95.81 156 LEU A O 1
ATOM 1240 N N . ILE A 1 157 ? -20.792 -1.458 0.371 1.00 97.88 157 ILE A N 1
ATOM 1241 C CA . ILE A 1 157 ? -19.692 -2.114 1.086 1.00 97.88 157 ILE A CA 1
ATOM 1242 C C . ILE A 1 157 ? -20.096 -3.532 1.486 1.00 97.88 157 ILE A C 1
ATOM 1244 O O . ILE A 1 157 ? -19.302 -4.447 1.292 1.00 97.88 157 ILE A O 1
ATOM 1248 N N . CYS A 1 158 ? -21.323 -3.753 1.967 1.00 98.56 158 CYS A N 1
ATOM 1249 C CA . CYS A 1 158 ? -21.792 -5.102 2.284 1.00 98.56 158 CYS A CA 1
ATOM 1250 C C . CYS A 1 158 ? -21.779 -6.027 1.054 1.00 98.56 158 CYS A C 1
ATOM 1252 O O . CYS A 1 158 ? -21.214 -7.116 1.128 1.00 98.56 158 CYS A O 1
ATOM 1254 N N . GLU A 1 159 ? -22.311 -5.578 -0.090 1.00 97.25 159 GLU A N 1
ATOM 1255 C CA . GLU A 1 159 ? -22.289 -6.351 -1.344 1.00 97.25 159 GLU A CA 1
ATOM 1256 C C . GLU A 1 159 ? -20.854 -6.686 -1.793 1.00 97.25 159 GLU A C 1
ATOM 1258 O O . GLU A 1 159 ? -20.569 -7.807 -2.229 1.00 97.25 159 GLU A O 1
ATOM 1263 N N . ASN A 1 160 ? -19.934 -5.728 -1.660 1.00 96.94 160 ASN A N 1
ATOM 1264 C CA . ASN A 1 160 ? -18.524 -5.917 -1.985 1.00 96.94 160 ASN A CA 1
ATOM 1265 C C . ASN A 1 160 ? -17.847 -6.927 -1.042 1.00 96.94 160 ASN A C 1
ATOM 1267 O O . ASN A 1 160 ? -17.201 -7.862 -1.520 1.00 96.94 160 ASN A O 1
ATOM 1271 N N . VAL A 1 161 ? -18.018 -6.785 0.277 1.00 98.50 161 VAL A N 1
ATOM 1272 C CA . VAL A 1 161 ? -17.456 -7.696 1.292 1.00 98.50 161 VAL A CA 1
ATOM 1273 C C . VAL A 1 161 ? -17.953 -9.123 1.086 1.00 98.50 161 VAL A C 1
ATOM 1275 O O . VAL A 1 161 ? -17.141 -10.047 1.073 1.00 98.50 161 VAL A O 1
ATOM 1278 N N . ASP A 1 162 ? -19.253 -9.323 0.863 1.00 98.12 162 ASP A N 1
ATOM 1279 C CA . ASP A 1 162 ? -19.826 -10.657 0.653 1.00 98.12 162 ASP A CA 1
ATOM 1280 C C . ASP A 1 162 ? -19.223 -11.343 -0.582 1.00 98.12 162 ASP A C 1
ATOM 1282 O O . ASP A 1 162 ? -18.875 -12.529 -0.534 1.00 98.12 162 ASP A O 1
ATOM 1286 N N . ARG A 1 163 ? -19.005 -10.593 -1.673 1.00 97.19 163 ARG A N 1
ATOM 1287 C CA . ARG A 1 163 ? -18.311 -11.088 -2.875 1.00 97.19 163 ARG A CA 1
ATOM 1288 C C . ARG A 1 163 ? -16.849 -11.437 -2.607 1.00 97.19 163 ARG A C 1
ATOM 1290 O O . ARG A 1 163 ? -16.397 -12.494 -3.051 1.00 97.19 163 ARG A O 1
ATOM 1297 N N . ILE A 1 164 ? -16.122 -10.588 -1.880 1.00 97.62 164 ILE A N 1
ATOM 1298 C CA . ILE A 1 164 ? -14.715 -10.822 -1.520 1.00 97.62 164 ILE A CA 1
ATOM 1299 C C . ILE A 1 164 ? -14.590 -12.082 -0.654 1.00 97.62 164 ILE A C 1
ATOM 1301 O O . ILE A 1 164 ? -13.841 -12.994 -1.009 1.00 97.62 164 ILE A O 1
ATOM 1305 N N . GLN A 1 165 ? -15.360 -12.178 0.434 1.00 98.31 165 GLN A N 1
ATOM 1306 C CA . GLN A 1 165 ? -15.340 -13.333 1.338 1.00 98.31 165 GLN A CA 1
ATOM 1307 C C . GLN A 1 165 ? -15.735 -14.628 0.616 1.00 98.31 165 GLN A C 1
ATOM 1309 O O . GLN A 1 165 ? -15.098 -15.662 0.825 1.00 98.31 165 GLN A O 1
ATOM 1314 N N . SER A 1 166 ? -16.720 -14.568 -0.290 1.00 97.88 166 SER A N 1
ATOM 1315 C CA . SER A 1 166 ? -17.120 -15.707 -1.129 1.00 97.88 166 SER A CA 1
ATOM 1316 C C . SER A 1 166 ? -16.007 -16.154 -2.083 1.00 97.88 166 SER A C 1
ATOM 1318 O O . SER A 1 166 ? -15.771 -17.351 -2.237 1.00 97.88 166 SER A O 1
ATOM 1320 N N . PHE A 1 167 ? -15.286 -15.217 -2.709 1.00 97.50 167 PHE A N 1
ATOM 1321 C CA . PHE A 1 167 ? -14.176 -15.538 -3.613 1.00 97.50 167 PHE A CA 1
ATOM 1322 C C . PHE A 1 167 ? -12.979 -16.138 -2.860 1.00 97.50 167 PHE A C 1
ATOM 1324 O O . PHE A 1 167 ? -12.417 -17.162 -3.271 1.00 97.50 167 PHE A O 1
ATOM 1331 N N . LEU A 1 168 ? -12.594 -15.519 -1.740 1.00 96.88 168 LEU A N 1
ATOM 1332 C CA . LEU A 1 168 ? -11.494 -15.972 -0.885 1.00 96.88 168 LEU A CA 1
ATOM 1333 C C . LEU A 1 168 ? -11.846 -17.244 -0.092 1.00 96.88 168 LEU A C 1
ATOM 1335 O O . LEU A 1 168 ? -10.939 -17.938 0.359 1.00 96.88 168 LEU A O 1
ATOM 1339 N N . ASN A 1 169 ? -13.138 -17.570 0.044 1.00 96.81 169 ASN A N 1
ATOM 1340 C CA . ASN A 1 169 ? -13.673 -18.625 0.913 1.00 96.81 169 ASN A CA 1
ATOM 1341 C C . ASN A 1 169 ? -13.191 -18.480 2.373 1.00 96.81 169 ASN A C 1
ATOM 1343 O O . ASN A 1 169 ? -12.755 -19.441 3.009 1.00 96.81 169 ASN A O 1
ATOM 1347 N N . ARG A 1 170 ? -13.205 -17.242 2.882 1.00 96.44 170 ARG A N 1
ATOM 1348 C CA . ARG A 1 170 ? -12.649 -16.869 4.190 1.00 96.44 170 ARG A CA 1
ATOM 1349 C C . ARG A 1 170 ? -13.332 -15.610 4.731 1.00 96.44 170 ARG A C 1
ATOM 1351 O O . ARG A 1 170 ? -13.612 -14.685 3.974 1.00 96.44 170 ARG A O 1
ATOM 1358 N N . ARG A 1 171 ? -13.527 -15.563 6.054 1.00 97.81 171 ARG A N 1
ATOM 1359 C CA . ARG A 1 171 ? -13.890 -14.344 6.792 1.00 97.81 171 ARG A CA 1
ATOM 1360 C C . ARG A 1 171 ? -12.712 -13.366 6.783 1.00 97.81 171 ARG A C 1
ATOM 1362 O O . ARG A 1 171 ? -11.633 -13.737 7.247 1.00 97.81 171 ARG A O 1
ATOM 1369 N N . ILE A 1 172 ? -12.921 -12.148 6.292 1.00 98.44 172 ILE A N 1
ATOM 1370 C CA . ILE A 1 172 ? -11.939 -11.052 6.389 1.00 98.44 172 ILE A CA 1
ATOM 1371 C C . ILE A 1 172 ? -12.264 -10.153 7.585 1.00 98.44 172 ILE A C 1
ATOM 1373 O O . ILE A 1 172 ? -13.389 -10.193 8.083 1.00 98.44 172 ILE A O 1
ATOM 1377 N N . ALA A 1 173 ? -11.319 -9.327 8.024 1.00 98.62 173 ALA A N 1
ATOM 1378 C CA . ALA A 1 173 ? -11.575 -8.200 8.919 1.00 98.62 173 ALA A CA 1
ATOM 1379 C C . ALA A 1 173 ? -11.480 -6.866 8.161 1.00 98.62 173 ALA A C 1
ATOM 1381 O O . ALA A 1 173 ? -10.732 -6.769 7.190 1.00 98.62 173 ALA A O 1
ATOM 1382 N N . LEU A 1 174 ? -12.237 -5.858 8.596 1.00 98.75 174 LEU A N 1
ATOM 1383 C CA . LEU A 1 174 ? -12.127 -4.489 8.086 1.00 98.75 174 LEU A CA 1
ATOM 1384 C C . LEU A 1 174 ? -11.642 -3.533 9.169 1.00 98.75 174 LEU A C 1
ATOM 1386 O O . LEU A 1 174 ? -12.032 -3.668 10.329 1.00 98.75 174 LEU A O 1
ATOM 1390 N N . GLU A 1 175 ? -10.828 -2.569 8.761 1.00 98.69 175 GLU A N 1
ATOM 1391 C CA . GLU A 1 175 ? -10.171 -1.608 9.642 1.00 98.69 175 GLU A CA 1
ATOM 1392 C C . GLU A 1 175 ? -10.737 -0.188 9.543 1.00 98.69 175 GLU A C 1
ATOM 1394 O O . GLU A 1 175 ? -11.077 0.283 8.455 1.00 98.69 175 GLU A O 1
ATOM 1399 N N . ASN A 1 176 ? -10.837 0.499 10.684 1.00 98.06 176 ASN A N 1
ATOM 1400 C CA . ASN A 1 176 ? -11.182 1.920 10.756 1.00 98.06 176 ASN A CA 1
ATOM 1401 C C . ASN A 1 176 ? -9.978 2.802 10.392 1.00 98.06 176 ASN A C 1
ATOM 1403 O O . ASN A 1 176 ? -8.887 2.593 10.906 1.00 98.06 176 ASN A O 1
ATOM 1407 N N . VAL A 1 177 ? -10.189 3.817 9.550 1.00 95.88 177 VAL A N 1
ATOM 1408 C CA . VAL A 1 177 ? -9.121 4.687 9.022 1.00 95.88 177 VAL A CA 1
ATOM 1409 C C . VAL A 1 177 ? -9.146 6.086 9.626 1.00 95.88 177 VAL A C 1
ATOM 1411 O O . VAL A 1 177 ? -10.216 6.663 9.846 1.00 95.88 177 VAL A O 1
ATOM 1414 N N . SER A 1 178 ? -7.971 6.692 9.795 1.00 94.88 178 SER A N 1
ATOM 1415 C CA . SER A 1 178 ? -7.868 8.141 9.981 1.00 94.88 178 SER A CA 1
ATOM 1416 C C . SER A 1 178 ? -8.450 8.899 8.788 1.00 94.88 178 SER A C 1
ATOM 1418 O O . SER A 1 178 ? -8.289 8.518 7.627 1.00 94.88 178 SER A O 1
ATOM 1420 N N . SER A 1 179 ? -9.131 10.014 9.060 1.00 95.06 179 SER A N 1
ATOM 1421 C CA . SER A 1 179 ? -9.718 10.848 8.013 1.00 95.06 179 SER A CA 1
ATOM 1422 C C . SER A 1 179 ? -9.547 12.346 8.256 1.00 95.06 179 SER A C 1
ATOM 1424 O O . SER A 1 179 ? -9.757 12.869 9.350 1.00 95.06 179 SER A O 1
ATOM 1426 N N . TYR A 1 180 ? -9.213 13.064 7.184 1.00 95.19 180 TYR A N 1
ATOM 1427 C CA . TYR A 1 180 ? -8.957 14.510 7.188 1.00 95.19 180 TYR A CA 1
ATOM 1428 C C . TYR A 1 180 ? -10.106 15.315 6.577 1.00 95.19 180 TYR A C 1
ATOM 1430 O O . TYR A 1 180 ? -10.024 16.536 6.443 1.00 95.19 180 TYR A O 1
ATOM 1438 N N . ILE A 1 181 ? -11.187 14.634 6.195 1.00 93.94 181 ILE A N 1
ATOM 1439 C CA . ILE A 1 181 ? -12.415 15.226 5.677 1.00 93.94 181 ILE A CA 1
ATOM 1440 C C . ILE A 1 181 ? -13.604 14.341 6.063 1.00 93.94 181 ILE A C 1
ATOM 1442 O O . ILE A 1 181 ? -13.522 13.116 6.011 1.00 93.94 181 ILE A O 1
ATOM 1446 N N . GLY A 1 182 ? -14.708 14.963 6.462 1.00 92.31 182 GLY A N 1
ATOM 1447 C CA . GLY A 1 182 ? -15.993 14.306 6.676 1.00 92.31 182 GLY A CA 1
ATOM 1448 C C . GLY A 1 182 ? -16.946 14.541 5.504 1.00 92.31 182 GLY A C 1
ATOM 1449 O O . GLY A 1 182 ? -16.805 15.499 4.741 1.00 92.31 182 GLY A O 1
ATOM 1450 N N . TRP A 1 183 ? -17.972 13.702 5.394 1.00 92.75 183 TRP A N 1
ATOM 1451 C CA . TRP A 1 183 ? -19.033 13.843 4.398 1.00 92.75 183 TRP A CA 1
ATOM 1452 C C . TRP A 1 183 ? -20.309 14.400 5.039 1.00 92.75 183 TRP A C 1
ATOM 1454 O O . TRP A 1 183 ? -20.728 13.958 6.106 1.00 92.75 183 TRP A O 1
ATOM 1464 N N . GLN A 1 184 ? -20.963 15.360 4.380 1.00 91.19 184 GLN A N 1
ATOM 1465 C CA . GLN A 1 184 ? -22.237 15.931 4.847 1.00 91.19 184 GLN A CA 1
ATOM 1466 C C . GLN A 1 184 ? -23.407 14.941 4.735 1.00 91.19 184 GLN A C 1
ATOM 1468 O O . GLN A 1 184 ? -24.448 15.153 5.347 1.00 91.19 184 GLN A O 1
ATOM 1473 N N . THR A 1 185 ? -23.234 13.874 3.952 1.00 89.81 185 THR A N 1
ATOM 1474 C CA . THR A 1 185 ? -24.201 12.786 3.763 1.00 89.81 185 THR A CA 1
ATOM 1475 C C . THR A 1 185 ? -24.070 11.660 4.790 1.00 89.81 185 THR A C 1
ATOM 1477 O O . THR A 1 185 ? -24.878 10.738 4.744 1.00 89.81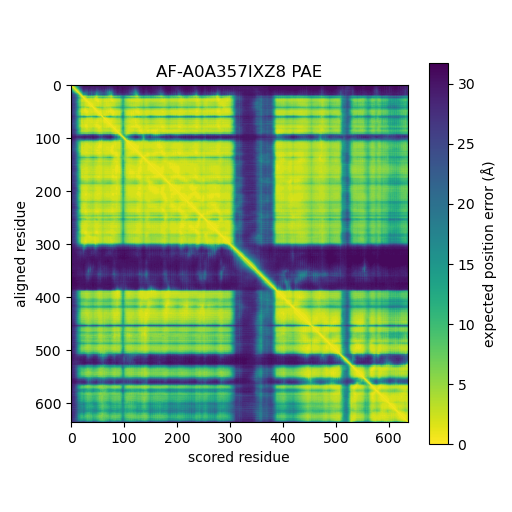 185 THR A O 1
ATOM 1480 N N . SER A 1 186 ? -23.089 11.703 5.702 1.00 92.88 186 SER A N 1
ATOM 1481 C CA . SER A 1 186 ? -22.985 10.726 6.792 1.00 92.88 186 SER A CA 1
ATOM 1482 C C . SER A 1 186 ? -24.148 10.898 7.776 1.00 92.88 186 SER A C 1
ATOM 1484 O O . SER A 1 186 ? -24.250 11.935 8.436 1.00 92.88 186 SER A O 1
ATOM 1486 N N . ASP A 1 187 ? -25.005 9.882 7.881 1.00 92.88 187 ASP A N 1
ATOM 1487 C CA . ASP A 1 187 ? -26.163 9.824 8.783 1.00 92.88 187 ASP A CA 1
ATOM 1488 C C . ASP A 1 187 ? -25.979 8.834 9.953 1.00 92.88 187 ASP A C 1
ATOM 1490 O O . ASP A 1 187 ? -26.769 8.854 10.897 1.00 92.88 187 ASP A O 1
ATOM 1494 N N . MET A 1 188 ? -24.895 8.049 9.944 1.00 95.38 188 MET A N 1
ATOM 1495 C CA . MET A 1 188 ? -24.484 7.121 11.006 1.00 95.38 188 MET A CA 1
ATOM 1496 C C . MET A 1 188 ? -23.183 7.572 11.686 1.00 95.38 188 MET A C 1
ATOM 1498 O O . MET A 1 188 ? -22.359 8.285 11.102 1.00 95.38 188 MET A O 1
ATOM 1502 N N . LYS A 1 189 ? -22.959 7.119 12.922 1.00 95.94 189 LYS A N 1
ATOM 1503 C CA . LYS A 1 189 ? -21.638 7.140 13.567 1.00 95.94 189 LYS A CA 1
ATOM 1504 C C . LYS A 1 189 ? -20.749 6.030 13.003 1.00 95.94 189 LYS A C 1
ATOM 1506 O O . LYS A 1 189 ? -21.235 5.001 12.545 1.00 95.94 189 LYS A O 1
ATOM 1511 N N . GLU A 1 190 ? -19.436 6.216 13.085 1.00 96.25 190 GLU A N 1
ATOM 1512 C CA . GLU A 1 190 ? -18.456 5.263 12.547 1.00 96.25 190 GLU A CA 1
ATOM 1513 C C . GLU A 1 190 ? -18.579 3.867 13.186 1.00 96.25 190 GLU A C 1
ATOM 1515 O O . GLU A 1 190 ? -18.645 2.864 12.477 1.00 96.25 190 GLU A O 1
ATOM 1520 N N . TRP A 1 191 ? -18.735 3.793 14.514 1.00 96.88 191 TRP A N 1
ATOM 1521 C CA . TRP A 1 191 ? -18.953 2.523 15.218 1.00 96.88 191 TRP A CA 1
ATOM 1522 C C . TRP A 1 191 ? -20.295 1.862 14.864 1.00 96.88 191 TRP A C 1
ATOM 1524 O O . TRP A 1 191 ? -20.371 0.637 14.798 1.00 96.88 191 TRP A O 1
ATOM 1534 N N . GLU A 1 192 ? -21.354 2.637 14.598 1.00 98.00 192 GLU A N 1
ATOM 1535 C CA . GLU A 1 192 ? -22.643 2.107 14.123 1.00 98.00 192 GLU A CA 1
ATOM 1536 C C . GLU A 1 192 ? -22.484 1.492 12.730 1.00 98.00 192 GLU A C 1
ATOM 1538 O O . GLU A 1 192 ? -22.944 0.375 12.491 1.00 98.00 192 GLU A O 1
ATOM 1543 N N . PHE A 1 193 ? -21.769 2.187 11.844 1.00 98.38 193 PHE A N 1
ATOM 1544 C CA . PHE A 1 193 ? -21.483 1.743 10.486 1.00 98.38 193 PHE A CA 1
ATOM 1545 C C . PHE A 1 193 ? -20.649 0.451 10.469 1.00 98.38 193 PHE A C 1
ATOM 1547 O O . PHE A 1 193 ? -21.046 -0.526 9.836 1.00 98.38 193 PHE A O 1
ATOM 1554 N N . LEU A 1 194 ? -19.541 0.401 11.219 1.00 98.25 194 LEU A N 1
ATOM 1555 C CA . LEU A 1 194 ? -18.690 -0.790 11.363 1.00 98.25 194 LEU A CA 1
ATOM 1556 C C . LEU A 1 194 ? -19.454 -1.985 11.951 1.00 98.25 194 LEU A C 1
ATOM 1558 O O . LEU A 1 194 ? -19.382 -3.097 11.421 1.00 98.25 194 LEU A O 1
ATOM 1562 N N . ASN A 1 195 ? -20.230 -1.753 13.016 1.00 98.50 195 ASN A N 1
ATOM 1563 C CA . ASN A 1 195 ? -21.077 -2.776 13.630 1.00 98.50 195 ASN A CA 1
ATOM 1564 C C . ASN A 1 195 ? -22.102 -3.350 12.640 1.00 98.50 195 ASN A C 1
ATOM 1566 O O . ASN A 1 195 ? -22.367 -4.552 12.670 1.00 98.50 195 ASN A O 1
ATOM 1570 N N . GLU A 1 196 ? -22.690 -2.512 11.785 1.00 98.62 196 GLU A N 1
ATOM 1571 C CA . GLU A 1 196 ? -23.712 -2.909 10.814 1.00 98.62 196 GLU A CA 1
ATOM 1572 C C . GLU A 1 196 ? -23.111 -3.618 9.585 1.00 98.62 196 GLU A C 1
ATOM 1574 O O . GLU A 1 196 ? -23.668 -4.623 9.135 1.00 98.62 196 GLU A O 1
ATOM 1579 N N . VAL A 1 197 ? -21.937 -3.190 9.094 1.00 98.69 197 VAL A N 1
ATOM 1580 C CA . VAL A 1 197 ? -21.173 -3.925 8.063 1.00 98.69 197 VAL A CA 1
ATOM 1581 C C . VAL A 1 197 ? -20.820 -5.327 8.566 1.00 98.69 197 VAL A C 1
ATOM 1583 O O . VAL A 1 197 ? -21.117 -6.316 7.890 1.00 98.69 197 VAL A O 1
ATOM 1586 N N . SER A 1 198 ? -20.252 -5.431 9.773 1.00 98.62 198 SER A N 1
ATOM 1587 C CA . SER A 1 198 ? -19.891 -6.717 10.383 1.00 98.62 198 SER A CA 1
ATOM 1588 C C . SER A 1 198 ? -21.118 -7.595 10.658 1.00 98.62 198 SER A C 1
ATOM 1590 O O . SER A 1 198 ? -21.080 -8.801 10.417 1.00 98.62 198 SER A O 1
ATOM 1592 N N . TYR A 1 199 ? -22.239 -7.006 11.085 1.00 98.56 199 TYR A N 1
ATOM 1593 C CA . TYR A 1 199 ? -23.488 -7.732 11.329 1.00 98.56 199 TYR A CA 1
ATOM 1594 C C . TYR A 1 199 ? -24.076 -8.374 10.068 1.00 98.56 199 TYR A C 1
ATOM 1596 O O . TYR A 1 199 ? -24.529 -9.516 10.123 1.00 98.56 199 TYR A O 1
ATOM 1604 N N . ARG A 1 200 ? -24.072 -7.654 8.940 1.00 98.62 200 ARG A N 1
ATOM 1605 C CA . ARG A 1 200 ? -24.666 -8.124 7.677 1.00 98.62 200 ARG A CA 1
ATOM 1606 C C . ARG A 1 200 ? -23.819 -9.164 6.961 1.00 98.62 200 ARG A C 1
ATOM 1608 O O . ARG A 1 200 ? -24.359 -10.137 6.451 1.00 98.62 200 ARG A O 1
ATOM 1615 N N . THR A 1 201 ? -22.510 -8.932 6.928 1.00 98.69 201 THR A N 1
ATOM 1616 C CA . THR A 1 201 ? -21.550 -9.703 6.119 1.00 98.69 201 THR A CA 1
ATOM 1617 C C . THR A 1 201 ? -20.855 -10.808 6.912 1.00 98.69 201 THR A C 1
ATOM 1619 O O . THR A 1 201 ? -20.160 -11.662 6.362 1.00 98.69 201 THR A O 1
ATOM 1622 N N . GLY A 1 202 ? -20.960 -10.761 8.242 1.00 98.56 202 GLY A N 1
ATOM 1623 C CA . GLY A 1 202 ? -20.183 -11.602 9.140 1.00 98.56 202 GLY A CA 1
ATOM 1624 C C . GLY A 1 202 ? -18.687 -11.273 9.179 1.00 98.56 202 GLY A C 1
ATOM 1625 O O . GLY A 1 202 ? -17.956 -12.028 9.817 1.00 98.56 202 GLY A O 1
ATOM 1626 N N . CYS A 1 203 ? -18.195 -10.196 8.548 1.00 98.62 203 CYS A N 1
ATOM 1627 C CA . CYS A 1 203 ? -16.772 -9.841 8.596 1.00 98.62 203 CYS A CA 1
ATOM 1628 C C . CYS A 1 203 ? -16.301 -9.542 10.034 1.00 98.62 203 CYS A C 1
ATOM 1630 O O . CYS A 1 203 ? -17.094 -9.335 10.959 1.00 98.62 203 CYS A O 1
ATOM 1632 N N . GLY A 1 204 ? -14.995 -9.590 10.261 1.00 98.69 204 GLY A N 1
ATOM 1633 C CA . GLY A 1 204 ? -14.357 -9.099 11.479 1.00 98.69 204 GLY A CA 1
ATOM 1634 C C . GLY A 1 204 ? -14.141 -7.591 11.457 1.00 98.69 204 GLY A C 1
ATOM 1635 O O . GLY A 1 204 ? -14.325 -6.938 10.429 1.00 98.69 204 GLY A O 1
ATOM 1636 N N . ILE A 1 205 ? -13.691 -7.069 12.590 1.00 98.81 205 ILE A N 1
ATOM 1637 C CA . ILE A 1 205 ? -13.164 -5.714 12.733 1.00 98.81 205 ILE A CA 1
ATOM 1638 C C . ILE A 1 205 ? -11.721 -5.829 13.223 1.00 98.81 205 ILE A C 1
ATOM 1640 O O . ILE A 1 205 ? -11.456 -6.519 14.210 1.00 98.81 205 ILE A O 1
ATOM 1644 N N . LEU A 1 206 ? -10.801 -5.177 12.526 1.00 98.62 206 LEU A N 1
ATOM 1645 C CA . LEU A 1 206 ? -9.490 -4.824 13.053 1.00 98.62 206 LEU A CA 1
ATOM 1646 C C . LEU A 1 206 ? -9.656 -3.403 13.596 1.00 98.62 206 LEU A C 1
ATOM 1648 O O . LEU A 1 206 ? -10.178 -2.541 12.894 1.00 98.62 206 LEU A O 1
ATOM 1652 N N . LEU A 1 207 ? -9.360 -3.200 14.876 1.00 98.56 207 LEU A N 1
ATOM 1653 C CA . LEU A 1 207 ? -9.644 -1.939 15.551 1.00 98.56 207 LEU A CA 1
ATOM 1654 C C . LEU A 1 207 ? -8.336 -1.188 15.788 1.00 98.56 207 LEU A C 1
ATOM 1656 O O . LEU A 1 207 ? -7.603 -1.523 16.720 1.00 98.56 207 LEU A O 1
ATOM 1660 N N . ASP A 1 208 ? -8.054 -0.185 14.961 1.00 98.31 208 ASP A N 1
ATOM 1661 C CA . ASP A 1 208 ? -6.926 0.705 15.211 1.00 98.31 208 ASP A CA 1
ATOM 1662 C C . ASP A 1 208 ? -7.316 1.782 16.229 1.00 98.31 208 ASP A C 1
ATOM 1664 O O . ASP A 1 208 ? -8.184 2.631 15.997 1.00 98.31 208 ASP A O 1
ATOM 1668 N N . ILE A 1 209 ? -6.651 1.724 17.381 1.00 98.06 209 ILE A N 1
ATOM 1669 C CA . ILE A 1 209 ? -6.824 2.642 18.502 1.00 98.06 209 ILE A CA 1
ATOM 1670 C C . ILE A 1 209 ? -6.224 4.022 18.188 1.00 98.06 209 ILE A C 1
ATOM 1672 O O . ILE A 1 209 ? -6.767 5.044 18.622 1.00 98.06 209 ILE A O 1
ATOM 1676 N N . ASN A 1 210 ? -5.135 4.074 17.416 1.00 97.62 210 ASN A N 1
ATOM 1677 C CA . ASN A 1 210 ? -4.518 5.325 16.992 1.00 97.62 210 ASN A CA 1
ATOM 1678 C C . ASN A 1 210 ? -5.457 6.094 16.048 1.00 97.62 210 ASN A C 1
ATOM 1680 O O . ASN A 1 210 ? -5.782 7.247 16.344 1.00 97.62 210 ASN A O 1
ATOM 1684 N N . ASN A 1 211 ? -6.017 5.442 15.024 1.00 97.69 211 ASN A N 1
ATOM 1685 C CA . ASN A 1 211 ? -7.023 6.047 14.145 1.00 97.69 211 ASN A CA 1
ATOM 1686 C C . ASN A 1 211 ? -8.256 6.586 14.890 1.00 97.69 211 ASN A C 1
ATOM 1688 O O . ASN A 1 211 ? -8.750 7.665 14.550 1.00 97.69 211 ASN A O 1
ATOM 1692 N N . ILE A 1 212 ? -8.727 5.921 15.955 1.00 97.88 212 ILE A N 1
ATOM 1693 C CA . ILE A 1 212 ? -9.817 6.459 16.794 1.00 97.88 212 ILE A CA 1
ATOM 1694 C C . ILE A 1 212 ? -9.371 7.738 17.524 1.00 97.88 212 ILE A C 1
ATOM 1696 O O . ILE A 1 212 ? -10.123 8.713 17.540 1.00 97.88 212 ILE A O 1
ATOM 1700 N N . SER A 1 213 ? -8.159 7.784 18.090 1.00 97.06 213 SER A N 1
ATOM 1701 C CA . SER A 1 213 ? -7.607 8.980 18.759 1.00 97.06 213 SER A CA 1
ATOM 1702 C C . SER A 1 213 ? -7.358 10.149 17.789 1.00 97.06 213 SER A C 1
ATOM 1704 O O . SER A 1 213 ? -7.643 11.309 18.116 1.00 97.06 213 SER A O 1
ATOM 1706 N N . VAL A 1 214 ? -6.882 9.870 16.572 1.00 96.50 214 VAL A N 1
ATOM 1707 C CA . VAL A 1 214 ? -6.712 10.870 15.505 1.00 96.50 214 VAL A CA 1
ATOM 1708 C C . VAL A 1 214 ? -8.073 11.416 15.062 1.00 96.50 214 VAL A C 1
ATOM 1710 O O . VAL A 1 214 ? -8.268 12.637 15.060 1.00 96.50 214 VAL A O 1
ATOM 1713 N N . ASN A 1 215 ? -9.044 10.544 14.760 1.00 96.12 215 ASN A N 1
ATOM 1714 C CA . ASN A 1 215 ? -10.391 10.955 14.352 1.00 96.12 215 ASN A CA 1
ATOM 1715 C C . ASN A 1 215 ? -11.130 11.712 15.469 1.00 96.12 215 ASN A C 1
ATOM 1717 O O . ASN A 1 215 ? -11.786 12.716 15.186 1.00 96.12 215 ASN A O 1
ATOM 1721 N N . ALA A 1 216 ? -10.999 11.293 16.731 1.00 95.44 216 ALA A N 1
ATOM 1722 C CA . ALA A 1 216 ? -11.627 11.957 17.872 1.00 95.44 216 ALA A CA 1
ATOM 1723 C C . ALA A 1 216 ? -11.205 13.424 18.000 1.00 95.44 216 ALA A C 1
ATOM 1725 O O . ALA A 1 216 ? -12.059 14.310 18.056 1.00 95.44 216 ALA A O 1
ATOM 1726 N N . HIS A 1 217 ? -9.902 13.699 17.947 1.00 95.69 217 HIS A N 1
ATOM 1727 C CA . HIS A 1 217 ? -9.383 15.066 17.996 1.00 95.69 217 HIS A CA 1
ATOM 1728 C C . HIS A 1 217 ? -9.687 15.859 16.720 1.00 95.69 217 HIS A C 1
ATOM 1730 O O . HIS A 1 217 ? -10.176 16.985 16.802 1.00 95.69 217 HIS A O 1
ATOM 1736 N N . ASN A 1 218 ? -9.451 15.284 15.535 1.00 95.44 218 ASN A N 1
ATOM 1737 C CA . ASN A 1 218 ? -9.631 16.005 14.272 1.00 95.44 218 ASN A CA 1
ATOM 1738 C C . ASN A 1 218 ? -11.111 16.309 13.964 1.00 95.44 218 ASN A C 1
ATOM 1740 O O . ASN A 1 218 ? -11.405 17.357 13.394 1.00 95.44 218 ASN A O 1
ATOM 1744 N N . HIS A 1 219 ? -12.060 15.443 14.326 1.00 93.50 219 HIS A N 1
ATOM 1745 C CA . HIS A 1 219 ? -13.493 15.653 14.045 1.00 93.50 219 HIS A CA 1
ATOM 1746 C C . HIS A 1 219 ? -14.300 16.132 15.260 1.00 93.50 219 HIS A C 1
ATOM 1748 O O . HIS A 1 219 ? -15.485 16.439 15.113 1.00 93.50 219 HIS A O 1
ATOM 1754 N N . GLY A 1 220 ? -13.695 16.201 16.450 1.00 91.81 220 GLY A N 1
ATOM 1755 C CA . GLY A 1 220 ? -14.400 16.505 17.699 1.00 91.81 220 GLY A CA 1
ATOM 1756 C C . GLY A 1 220 ? -15.372 15.394 18.115 1.00 91.81 220 GLY A C 1
ATOM 1757 O O . GLY A 1 220 ? -16.507 15.678 18.506 1.00 91.81 220 GLY A O 1
ATOM 1758 N N . LEU A 1 221 ? -14.956 14.132 17.971 1.00 91.06 221 LEU A N 1
ATOM 1759 C CA . LEU A 1 221 ? -15.727 12.946 18.361 1.00 91.06 221 LEU A CA 1
ATOM 1760 C C . LEU A 1 221 ? -15.292 12.442 19.745 1.00 91.06 221 LEU A C 1
ATOM 1762 O O . LEU A 1 221 ? -14.210 12.754 20.231 1.00 91.06 221 LEU A O 1
ATOM 1766 N N . ASP A 1 222 ? -16.143 11.630 20.367 1.00 93.50 222 ASP A N 1
ATOM 1767 C CA . ASP A 1 222 ? -15.860 10.974 21.644 1.00 93.50 222 ASP A CA 1
ATOM 1768 C C . ASP A 1 222 ? -15.274 9.570 21.405 1.00 93.50 222 ASP A C 1
ATOM 1770 O O . ASP A 1 222 ? -15.989 8.646 21.000 1.00 93.50 222 ASP A O 1
ATOM 1774 N N . ALA A 1 223 ? -13.971 9.426 21.663 1.00 96.44 223 ALA A N 1
ATOM 1775 C CA . ALA A 1 223 ? -13.235 8.170 21.533 1.00 96.44 223 ALA A CA 1
ATOM 1776 C C . ALA A 1 223 ? -13.714 7.085 22.515 1.00 96.44 223 ALA A C 1
ATOM 1778 O O . ALA A 1 223 ? -13.801 5.915 22.142 1.00 96.44 223 ALA A O 1
ATOM 1779 N N . GLU A 1 224 ? -14.080 7.447 23.750 1.00 95.44 224 GLU A N 1
ATOM 1780 C CA . GLU A 1 224 ? -14.575 6.473 24.730 1.00 95.44 224 GLU A CA 1
ATOM 1781 C C . GLU A 1 224 ? -15.946 5.924 24.329 1.00 95.44 224 GLU A C 1
ATOM 1783 O O . GLU A 1 224 ? -16.226 4.740 24.525 1.00 95.44 224 GLU A O 1
ATOM 1788 N N . SER A 1 225 ? -16.800 6.757 23.727 1.00 96.12 225 SER A N 1
ATOM 1789 C CA . SER A 1 225 ? -18.040 6.264 23.123 1.00 96.12 225 SER A CA 1
ATOM 1790 C C . SER A 1 225 ? -17.780 5.324 21.948 1.00 96.12 225 SER A C 1
ATOM 1792 O O . SER A 1 225 ? -18.458 4.308 21.857 1.00 96.12 225 SER A O 1
ATOM 1794 N N . PHE A 1 226 ? -16.775 5.564 21.103 1.00 97.56 226 PHE A N 1
ATOM 1795 C CA . PHE A 1 226 ? -16.421 4.598 20.055 1.00 97.56 226 PHE A CA 1
ATOM 1796 C C . PHE A 1 226 ? -16.103 3.217 20.653 1.00 97.56 226 PHE A C 1
ATOM 1798 O O . PHE A 1 226 ? -16.721 2.218 20.282 1.00 97.56 226 PHE A O 1
ATOM 1805 N N . ILE A 1 227 ? -15.176 3.170 21.613 1.00 98.06 227 ILE A N 1
ATOM 1806 C CA . ILE A 1 227 ? -14.701 1.928 22.241 1.00 98.06 227 ILE A CA 1
ATOM 1807 C C . ILE A 1 227 ? -15.805 1.189 23.010 1.00 98.06 227 ILE A C 1
ATOM 1809 O O . ILE A 1 227 ? -15.834 -0.040 23.022 1.00 98.06 227 ILE A O 1
ATOM 1813 N N . ARG A 1 228 ? -16.730 1.918 23.640 1.00 97.62 228 ARG A N 1
ATOM 1814 C CA . ARG A 1 228 ? -17.836 1.322 24.400 1.00 97.62 228 ARG A CA 1
ATOM 1815 C C . ARG A 1 228 ? -18.955 0.771 23.511 1.00 97.62 228 ARG A C 1
ATOM 1817 O O . ARG A 1 228 ? -19.581 -0.218 23.882 1.00 97.62 228 ARG A O 1
ATOM 1824 N N . GLU A 1 229 ? -19.236 1.420 22.381 1.00 97.88 229 GLU A N 1
ATOM 1825 C CA . GLU A 1 229 ? -20.369 1.071 21.512 1.00 97.88 229 GLU A CA 1
ATOM 1826 C C . GLU A 1 229 ? -19.982 0.115 20.354 1.00 97.88 229 GLU A C 1
ATOM 1828 O O . GLU A 1 229 ? -20.864 -0.470 19.714 1.00 97.88 229 GLU A O 1
ATOM 1833 N N . ILE A 1 230 ? -18.688 -0.095 20.068 1.00 97.94 230 ILE A N 1
ATOM 1834 C CA . ILE A 1 230 ? -18.235 -1.139 19.130 1.00 97.94 230 ILE A CA 1
ATOM 1835 C C . ILE A 1 230 ? -18.492 -2.538 19.722 1.00 97.94 230 ILE A C 1
ATOM 1837 O O . ILE A 1 230 ? -18.270 -2.783 20.906 1.00 97.94 230 ILE A O 1
ATOM 1841 N N . ARG A 1 231 ? -18.995 -3.486 18.921 1.00 97.69 231 ARG A N 1
ATOM 1842 C CA . ARG A 1 231 ? -19.403 -4.812 19.420 1.00 97.69 231 ARG A CA 1
ATOM 1843 C C . ARG A 1 231 ? -18.178 -5.668 19.779 1.00 97.69 231 ARG A C 1
ATOM 1845 O O . ARG A 1 231 ? -17.408 -6.026 18.889 1.00 97.69 231 ARG A O 1
ATOM 1852 N N . PRO A 1 232 ? -18.017 -6.125 21.038 1.00 97.94 232 PRO A N 1
ATOM 1853 C CA . PRO A 1 232 ? -16.814 -6.860 21.423 1.00 97.94 232 PRO A CA 1
ATOM 1854 C C . PRO A 1 232 ? -16.553 -8.150 20.638 1.00 97.94 232 PRO A C 1
ATOM 1856 O O . PRO A 1 232 ? -15.406 -8.505 20.375 1.00 97.94 232 PRO A O 1
ATOM 1859 N N . SER A 1 233 ? -17.609 -8.864 20.244 1.00 96.44 233 SER A N 1
ATOM 1860 C CA . SER A 1 233 ? -17.518 -10.150 19.541 1.00 96.44 233 SER A CA 1
ATOM 1861 C C . SER A 1 233 ? -17.103 -10.047 18.069 1.00 96.44 233 SER A C 1
ATOM 1863 O O . SER A 1 233 ? -16.812 -11.074 17.453 1.00 96.44 233 SER A O 1
ATOM 1865 N N . THR A 1 234 ? -17.081 -8.844 17.487 1.00 97.56 234 THR A N 1
ATOM 1866 C CA . THR A 1 234 ? -16.691 -8.632 16.085 1.00 97.56 234 THR A CA 1
ATOM 1867 C C . THR A 1 234 ? -15.228 -8.221 15.936 1.00 97.56 234 THR A C 1
ATOM 1869 O O . THR A 1 234 ? -14.643 -8.491 14.888 1.00 97.56 234 THR A O 1
ATOM 1872 N N . VAL A 1 235 ? -14.620 -7.641 16.978 1.00 98.31 235 VAL A N 1
ATOM 1873 C CA . VAL A 1 235 ? -13.201 -7.248 16.996 1.00 98.31 235 VAL A CA 1
ATOM 1874 C C . VAL A 1 235 ? -12.298 -8.483 17.057 1.00 98.31 235 VAL A C 1
ATOM 1876 O O . VAL A 1 235 ? -12.463 -9.340 17.930 1.00 98.31 235 VAL A O 1
ATOM 1879 N N . MET A 1 236 ? -11.346 -8.571 16.128 1.00 97.19 236 MET A N 1
ATOM 1880 C CA . MET A 1 236 ? -10.423 -9.700 15.954 1.00 97.19 236 MET A CA 1
ATOM 1881 C C . MET A 1 236 ? -8.970 -9.364 16.313 1.00 97.19 236 MET A C 1
ATOM 1883 O O . MET A 1 236 ? -8.241 -10.266 16.716 1.00 97.19 236 MET A O 1
ATOM 1887 N N . GLN A 1 237 ? -8.566 -8.100 16.188 1.00 97.00 237 GLN A N 1
ATOM 1888 C CA . GLN A 1 237 ? -7.187 -7.620 16.332 1.00 97.00 237 GLN A CA 1
ATOM 1889 C C . GLN A 1 237 ? -7.199 -6.133 16.704 1.00 97.00 237 GLN A C 1
ATOM 1891 O O . GLN A 1 237 ? -8.136 -5.425 16.324 1.00 97.00 237 GLN A O 1
ATOM 1896 N N . TYR A 1 238 ? -6.166 -5.679 17.415 1.00 98.06 238 TYR A N 1
ATOM 1897 C CA . TYR A 1 238 ? -5.887 -4.261 17.645 1.00 98.06 238 TYR A CA 1
ATOM 1898 C C . TYR A 1 238 ? -4.654 -3.818 16.868 1.00 98.06 238 TYR A C 1
ATOM 1900 O O . TYR A 1 238 ? -3.658 -4.546 16.830 1.00 98.06 238 TYR A O 1
ATOM 1908 N N . HIS A 1 239 ? -4.700 -2.610 16.323 1.00 97.81 239 HIS A N 1
ATOM 1909 C CA . HIS A 1 239 ? -3.506 -1.852 15.955 1.00 97.81 239 HIS A CA 1
ATOM 1910 C C . HIS A 1 239 ? -3.288 -0.732 16.975 1.00 97.81 239 HIS A C 1
ATOM 1912 O O . HIS A 1 239 ? -4.239 -0.198 17.558 1.00 97.81 239 HIS A O 1
ATOM 1918 N N . ILE A 1 240 ? -2.019 -0.439 17.247 1.00 96.69 240 ILE A N 1
ATOM 1919 C CA . ILE A 1 240 ? -1.588 0.679 18.079 1.00 96.69 240 ILE A CA 1
ATOM 1920 C C . ILE A 1 240 ? -0.353 1.319 17.445 1.00 96.69 240 ILE A C 1
ATOM 1922 O O . ILE A 1 240 ? 0.564 0.623 17.010 1.00 96.69 240 ILE A O 1
ATOM 1926 N N . ALA A 1 241 ? -0.315 2.647 17.415 1.00 95.75 241 ALA A N 1
ATOM 1927 C CA . ALA A 1 241 ? 0.778 3.419 16.837 1.00 95.75 241 ALA A CA 1
ATOM 1928 C C . ALA A 1 241 ? 0.862 4.815 17.475 1.00 95.75 241 ALA A C 1
ATOM 1930 O O . ALA A 1 241 ? 0.024 5.197 18.298 1.00 95.75 241 ALA A O 1
ATOM 1931 N N . GLY A 1 242 ? 1.886 5.582 17.102 1.00 93.31 242 GLY A N 1
ATOM 1932 C CA . GLY A 1 242 ? 1.953 7.018 17.354 1.00 93.31 242 GLY A CA 1
ATOM 1933 C C . GLY A 1 242 ? 1.719 7.830 16.081 1.00 93.31 242 GLY A C 1
ATOM 1934 O O . GLY A 1 242 ? 2.111 7.436 14.982 1.00 93.31 242 GLY A O 1
ATOM 1935 N N . HIS A 1 243 ? 1.125 9.006 16.256 1.00 93.94 243 HIS A N 1
ATOM 1936 C CA . HIS A 1 243 ? 0.827 9.973 15.203 1.00 93.94 243 HIS A CA 1
ATOM 1937 C C . HIS A 1 243 ? 1.648 11.257 15.370 1.00 93.94 243 HIS A C 1
ATOM 1939 O O . HIS A 1 243 ? 2.096 11.605 16.466 1.00 93.94 243 HIS A O 1
ATOM 1945 N N . GLU A 1 244 ? 1.799 12.010 14.287 1.00 93.12 244 GLU A N 1
ATOM 1946 C CA . GLU A 1 244 ? 2.372 13.352 14.316 1.00 93.12 244 GLU A CA 1
ATOM 1947 C C . GLU A 1 244 ? 1.343 14.419 14.684 1.00 93.12 244 GLU A C 1
ATOM 1949 O O . GLU A 1 244 ? 0.138 14.259 14.493 1.00 93.12 244 GLU A O 1
ATOM 1954 N N . ILE A 1 245 ? 1.835 15.558 15.174 1.00 92.56 245 ILE A N 1
ATOM 1955 C CA . ILE A 1 245 ? 1.026 16.749 15.430 1.00 92.56 245 ILE A CA 1
ATOM 1956 C C . ILE A 1 245 ? 1.643 17.917 14.667 1.00 92.56 245 ILE A C 1
ATOM 1958 O O . ILE A 1 245 ? 2.723 18.393 15.015 1.00 92.56 245 ILE A O 1
ATOM 1962 N N . GLN A 1 246 ? 0.937 18.417 13.655 1.00 90.69 246 GLN A N 1
ATOM 1963 C CA . GLN A 1 246 ? 1.360 19.580 12.876 1.00 90.69 246 GLN A CA 1
ATOM 1964 C C . GLN A 1 246 ? 0.235 20.619 12.878 1.00 90.69 246 GLN A C 1
ATOM 1966 O O . GLN A 1 246 ? -0.902 20.324 12.521 1.00 90.69 246 GLN A O 1
ATOM 1971 N N . ASN A 1 247 ? 0.530 21.850 13.310 1.00 88.31 247 ASN A N 1
ATOM 1972 C CA . ASN A 1 247 ? -0.456 22.939 13.433 1.00 88.31 247 ASN A CA 1
ATOM 1973 C C . ASN A 1 247 ? -1.729 22.549 14.220 1.00 88.31 247 ASN A C 1
ATOM 1975 O O . ASN A 1 247 ? -2.830 22.962 13.863 1.00 88.31 247 ASN A O 1
ATOM 1979 N N . SER A 1 248 ? -1.570 21.745 15.280 1.00 89.62 248 SER A N 1
ATOM 1980 C CA . SER A 1 248 ? -2.658 21.186 16.104 1.00 89.62 248 SER A CA 1
ATOM 1981 C C . SER A 1 248 ? -3.636 20.248 15.373 1.00 89.62 248 SER A C 1
ATOM 1983 O O . SER A 1 248 ? -4.655 19.862 15.944 1.00 89.62 248 SER A O 1
ATOM 1985 N N . ILE A 1 249 ? -3.308 19.812 14.156 1.00 91.75 249 ILE A N 1
ATOM 1986 C CA . ILE A 1 249 ? -3.946 18.688 13.462 1.00 91.75 249 ILE A CA 1
ATOM 1987 C C . ILE A 1 249 ? -3.100 17.441 13.732 1.00 91.75 249 ILE A C 1
ATOM 1989 O O . ILE A 1 249 ? -1.868 17.515 13.723 1.00 91.75 249 ILE A O 1
ATOM 1993 N N . ARG A 1 250 ? -3.753 16.306 13.993 1.00 94.62 250 ARG A N 1
ATOM 1994 C CA . ARG A 1 250 ? -3.071 15.014 14.131 1.00 94.62 250 ARG A CA 1
ATOM 1995 C C . ARG A 1 250 ? -2.969 14.348 12.773 1.00 94.62 250 ARG A C 1
ATOM 1997 O O . ARG A 1 250 ? -3.984 14.260 12.085 1.00 94.62 250 ARG A O 1
ATOM 2004 N N . PHE A 1 251 ? -1.776 13.895 12.414 1.00 92.06 251 PHE A N 1
ATOM 2005 C CA . PHE A 1 251 ? -1.506 13.187 11.172 1.00 92.06 251 PHE A CA 1
ATOM 2006 C C . PHE A 1 251 ? -1.059 11.772 11.472 1.00 92.06 251 PHE A C 1
ATOM 2008 O O . PHE A 1 251 ? -0.086 11.533 12.186 1.00 92.06 251 PHE A O 1
ATOM 2015 N N . ASP A 1 252 ? -1.800 10.848 10.896 1.00 91.00 252 ASP A N 1
ATOM 2016 C CA . ASP A 1 252 ? -1.572 9.429 10.985 1.00 91.00 252 ASP A CA 1
ATOM 2017 C C . ASP A 1 252 ? -0.394 9.011 10.097 1.00 91.00 252 ASP A C 1
ATOM 2019 O O . ASP A 1 252 ? -0.551 8.635 8.937 1.00 91.00 252 ASP A O 1
ATOM 2023 N N . THR A 1 253 ? 0.819 9.219 10.611 1.00 84.19 253 THR A N 1
ATOM 2024 C CA . THR A 1 253 ? 2.063 8.897 9.901 1.00 84.19 253 THR A CA 1
ATOM 2025 C C . THR A 1 253 ? 2.645 7.550 10.307 1.00 84.19 253 THR A C 1
ATOM 2027 O O . THR A 1 253 ? 3.546 7.065 9.622 1.00 84.19 253 THR A O 1
ATOM 2030 N N . HIS A 1 254 ? 2.164 6.965 11.413 1.00 84.56 254 HIS A N 1
ATOM 2031 C CA . HIS A 1 254 ? 2.740 5.777 12.047 1.00 84.56 254 HIS A CA 1
ATOM 2032 C C . HIS A 1 254 ? 4.274 5.862 12.167 1.00 84.56 254 HIS A C 1
ATOM 2034 O O . HIS A 1 254 ? 4.972 4.871 11.971 1.00 84.56 254 HIS A O 1
ATOM 2040 N N . GLY A 1 255 ? 4.817 7.058 12.436 1.00 85.38 255 GLY A N 1
ATOM 2041 C CA . GLY A 1 255 ? 6.259 7.294 12.617 1.00 85.38 255 GLY A CA 1
ATOM 2042 C C . GLY A 1 255 ? 6.691 7.426 14.079 1.00 85.38 255 GLY A C 1
ATOM 2043 O O . GLY A 1 255 ? 7.812 7.079 14.454 1.00 85.38 255 GLY A O 1
ATOM 2044 N N . GLN A 1 256 ? 5.784 7.897 14.934 1.00 91.31 256 GLN A N 1
ATOM 2045 C CA . GLN A 1 256 ? 6.077 8.245 16.325 1.00 91.31 256 GLN A CA 1
ATOM 2046 C C . GLN A 1 256 ? 5.764 7.088 17.281 1.00 91.31 256 GLN A C 1
ATOM 2048 O O . GLN A 1 256 ? 4.992 6.186 16.955 1.00 91.31 256 GLN A O 1
ATOM 2053 N N . SER A 1 257 ? 6.356 7.114 18.476 1.00 92.62 257 SER A N 1
ATOM 2054 C CA . SER A 1 257 ? 6.002 6.170 19.543 1.00 92.62 257 SER A CA 1
ATOM 2055 C C . SER A 1 257 ? 4.591 6.412 20.082 1.00 92.62 257 SER A C 1
ATOM 2057 O O . SER A 1 257 ? 4.091 7.540 20.057 1.00 92.62 257 SER A O 1
ATOM 2059 N N . VAL A 1 258 ? 3.957 5.348 20.581 1.00 94.69 258 VAL A N 1
ATOM 2060 C CA . VAL A 1 258 ? 2.580 5.363 21.095 1.00 94.69 258 VAL A CA 1
ATOM 2061 C C . VAL A 1 258 ? 2.405 6.453 22.153 1.00 94.69 258 VAL A C 1
ATOM 2063 O O . VAL A 1 258 ? 3.109 6.500 23.166 1.00 94.69 258 VAL A O 1
ATOM 2066 N N . SER A 1 259 ? 1.441 7.345 21.920 1.00 93.50 259 SER A N 1
ATOM 2067 C CA . SER A 1 259 ? 1.179 8.463 22.824 1.00 93.50 259 SER A CA 1
ATOM 2068 C C . SER A 1 259 ? 0.449 8.001 24.098 1.00 93.50 259 SER A C 1
ATOM 2070 O O . SER A 1 259 ? -0.275 7.001 24.074 1.00 93.50 259 SER A O 1
ATOM 2072 N N . PRO A 1 260 ? 0.560 8.739 25.223 1.00 93.00 260 PRO A N 1
ATOM 2073 C CA . PRO A 1 260 ? -0.175 8.409 26.445 1.00 93.00 260 PRO A CA 1
ATOM 2074 C C . PRO A 1 260 ? -1.697 8.350 26.255 1.00 93.00 260 PRO A C 1
ATOM 2076 O O . PRO A 1 260 ? -2.361 7.566 26.921 1.00 93.00 260 PRO A O 1
ATOM 2079 N N . GLU A 1 261 ? -2.249 9.149 25.339 1.00 93.12 261 GLU A N 1
ATOM 2080 C CA . GLU A 1 261 ? -3.680 9.142 25.019 1.00 93.12 261 GLU A CA 1
ATOM 2081 C C . GLU A 1 261 ? -4.103 7.854 24.302 1.00 93.12 261 GLU A C 1
ATOM 2083 O O . GLU A 1 261 ? -5.112 7.251 24.666 1.00 93.12 261 GLU A O 1
ATOM 2088 N N . VAL A 1 262 ? -3.308 7.402 23.327 1.00 96.06 262 VAL A N 1
ATOM 2089 C CA . VAL A 1 262 ? -3.554 6.148 22.601 1.00 96.06 262 VAL A CA 1
ATOM 2090 C C . VAL A 1 262 ? -3.416 4.946 23.543 1.00 96.06 262 VAL A C 1
ATOM 2092 O O . VAL A 1 262 ? -4.249 4.045 23.491 1.00 96.06 262 VAL A O 1
ATOM 2095 N N . GLN A 1 263 ? -2.443 4.959 24.465 1.00 95.12 263 GLN A N 1
ATOM 2096 C CA . GLN A 1 263 ? -2.346 3.946 25.525 1.00 95.12 263 GLN A CA 1
ATOM 2097 C C . GLN A 1 263 ? -3.613 3.915 26.392 1.00 95.12 263 GLN A C 1
ATOM 2099 O O . GLN A 1 263 ? -4.200 2.850 26.540 1.00 95.12 263 GLN A O 1
ATOM 2104 N N . ILE A 1 264 ? -4.066 5.062 26.919 1.00 94.75 264 ILE A N 1
ATOM 2105 C CA . ILE A 1 264 ? -5.285 5.129 27.746 1.00 94.75 264 ILE A CA 1
ATOM 2106 C C . ILE A 1 264 ? -6.486 4.567 26.975 1.00 94.75 264 ILE A C 1
ATOM 2108 O O . ILE A 1 264 ? -7.274 3.801 27.524 1.00 94.75 264 ILE A O 1
ATOM 2112 N N . LEU A 1 265 ? -6.625 4.906 25.691 1.00 96.50 265 LEU A N 1
ATOM 2113 C CA . LEU A 1 265 ? -7.723 4.407 24.868 1.00 96.50 265 LEU A CA 1
ATOM 2114 C C . LEU A 1 265 ? -7.630 2.890 24.612 1.00 96.50 265 LEU A C 1
ATOM 2116 O O . LEU A 1 265 ? -8.661 2.215 24.588 1.00 96.50 265 LEU A O 1
ATOM 2120 N N . TYR A 1 266 ? -6.419 2.341 24.485 1.00 96.31 266 TYR A N 1
ATOM 2121 C CA . TYR A 1 266 ? -6.187 0.897 24.403 1.00 96.31 266 TYR A CA 1
ATOM 2122 C C . TYR A 1 266 ? -6.523 0.188 25.723 1.00 96.31 266 TYR A C 1
ATOM 2124 O O . TYR A 1 266 ? -7.201 -0.839 25.706 1.00 96.31 266 TYR A O 1
ATOM 2132 N N . ASP A 1 267 ? -6.155 0.764 26.869 1.00 94.50 267 ASP A N 1
ATOM 2133 C CA . ASP A 1 267 ? -6.504 0.222 28.186 1.00 94.50 267 ASP A CA 1
ATOM 2134 C C . ASP A 1 267 ? -8.044 0.148 28.338 1.00 94.50 267 ASP A C 1
ATOM 2136 O O . ASP A 1 267 ? -8.598 -0.888 28.720 1.00 94.50 267 ASP A O 1
ATOM 2140 N N . ARG A 1 268 ? -8.769 1.187 27.891 1.00 95.69 268 ARG A N 1
ATOM 2141 C CA . ARG A 1 268 ? -10.247 1.195 27.818 1.00 95.69 268 ARG A CA 1
ATOM 2142 C C . ARG A 1 268 ? -10.805 0.170 26.821 1.00 95.69 268 ARG A C 1
ATOM 2144 O O . ARG A 1 268 ? -11.857 -0.421 27.080 1.00 95.69 268 ARG A O 1
ATOM 2151 N N . ALA A 1 269 ? -10.115 -0.089 25.708 1.00 96.75 269 ALA A N 1
ATOM 2152 C CA . ALA A 1 269 ? -10.484 -1.150 24.769 1.00 96.75 269 ALA A CA 1
ATOM 2153 C C . ALA A 1 269 ? -10.370 -2.534 25.423 1.00 96.75 269 ALA A C 1
ATOM 2155 O O . ALA A 1 269 ? -11.293 -3.344 25.315 1.00 96.75 269 ALA A O 1
ATOM 2156 N N . LEU A 1 270 ? -9.311 -2.788 26.194 1.00 94.75 270 LEU A N 1
ATOM 2157 C CA . LEU A 1 270 ? -9.167 -4.028 26.957 1.00 94.75 270 LEU A CA 1
ATOM 2158 C C . LEU A 1 270 ? -10.270 -4.211 28.009 1.00 94.75 270 LEU A C 1
ATOM 2160 O O . LEU A 1 270 ? -10.751 -5.333 28.176 1.00 94.75 270 LEU A O 1
ATOM 2164 N N . GLU A 1 271 ? -10.714 -3.142 28.674 1.00 94.94 271 GLU A N 1
ATOM 2165 C CA . GLU A 1 271 ? -11.836 -3.188 29.623 1.00 94.94 271 GLU A CA 1
ATOM 2166 C C . GLU A 1 271 ? -13.190 -3.484 28.952 1.00 94.94 271 GLU A C 1
ATOM 2168 O O . GLU A 1 271 ? -13.976 -4.288 29.460 1.00 94.94 271 GLU A O 1
ATOM 2173 N N . CYS A 1 272 ? -13.488 -2.826 27.826 1.00 96.69 272 CYS A N 1
ATOM 2174 C CA . CYS A 1 272 ? -14.799 -2.898 27.166 1.00 96.69 272 CYS A CA 1
ATOM 2175 C C . CYS A 1 272 ? -14.951 -4.099 26.218 1.00 96.69 272 CYS A C 1
ATOM 2177 O O . CYS A 1 272 ? -16.027 -4.696 26.139 1.00 96.69 272 CYS A O 1
ATOM 2179 N N . ILE A 1 273 ? -13.884 -4.466 25.504 1.00 96.94 273 ILE A N 1
ATOM 2180 C CA . ILE A 1 273 ? -13.893 -5.461 24.417 1.00 96.94 273 ILE A CA 1
ATOM 2181 C C . ILE A 1 273 ? -13.172 -6.760 24.821 1.00 96.94 273 ILE A C 1
ATOM 2183 O O . ILE A 1 273 ? -13.500 -7.855 24.334 1.00 96.94 273 ILE A O 1
ATOM 2187 N N . GLY A 1 274 ? -12.205 -6.659 25.735 1.00 95.06 274 GLY A N 1
ATOM 2188 C CA . GLY A 1 274 ? -11.349 -7.762 26.159 1.00 95.06 274 GLY A CA 1
ATOM 2189 C C . GLY A 1 274 ? -10.126 -7.980 25.255 1.00 95.06 274 GLY A C 1
ATOM 2190 O O . GLY A 1 274 ? -9.938 -7.284 24.256 1.00 95.06 274 GLY A O 1
ATOM 2191 N N . PRO A 1 275 ? -9.280 -8.969 25.589 1.00 93.94 275 PRO A N 1
ATOM 2192 C CA . PRO A 1 275 ? -7.985 -9.154 24.944 1.00 93.94 275 PRO A CA 1
ATOM 2193 C C . PRO A 1 275 ? -8.078 -9.726 23.520 1.00 93.94 275 PRO A C 1
ATOM 2195 O O . PRO A 1 275 ? -8.861 -10.644 23.269 1.00 93.94 275 PRO A O 1
ATOM 2198 N N . ARG A 1 276 ? -7.259 -9.216 22.595 1.00 95.19 276 ARG A N 1
ATOM 2199 C CA . ARG A 1 276 ? -7.098 -9.652 21.189 1.00 95.19 276 ARG A CA 1
ATOM 2200 C C . ARG A 1 276 ? -5.619 -9.499 20.795 1.00 95.19 276 ARG A C 1
ATOM 2202 O O . ARG A 1 276 ? -4.936 -8.717 21.447 1.00 95.19 276 ARG A O 1
ATOM 2209 N N . PRO A 1 277 ? -5.098 -10.216 19.783 1.00 95.31 277 PRO A N 1
ATOM 2210 C CA . PRO A 1 277 ? -3.754 -9.958 19.261 1.00 95.31 277 PRO A CA 1
ATOM 2211 C C . PRO A 1 277 ? -3.559 -8.466 18.961 1.00 95.31 277 PRO A C 1
ATOM 2213 O O . PRO A 1 277 ? -4.434 -7.846 18.350 1.00 95.31 277 PRO A O 1
ATOM 2216 N N . ILE A 1 278 ? -2.442 -7.901 19.420 1.00 95.75 278 ILE A N 1
ATOM 2217 C CA . ILE A 1 278 ? -2.109 -6.481 19.263 1.00 95.75 278 ILE A CA 1
ATOM 2218 C C . ILE A 1 278 ? -0.876 -6.327 18.380 1.00 95.75 278 ILE A C 1
ATOM 2220 O O . ILE A 1 278 ? 0.136 -6.986 18.610 1.00 95.75 278 ILE A O 1
ATOM 2224 N N . LEU A 1 279 ? -0.968 -5.450 17.384 1.00 96.88 279 LEU A N 1
ATOM 2225 C CA . LEU A 1 279 ? 0.149 -5.026 16.554 1.00 96.88 279 LEU A CA 1
ATOM 2226 C C . LEU A 1 279 ? 0.628 -3.645 17.007 1.00 96.88 279 LEU A C 1
ATOM 2228 O O . LEU A 1 279 ? -0.179 -2.717 17.042 1.00 96.88 279 LEU A O 1
ATOM 2232 N N . LEU A 1 280 ? 1.924 -3.492 17.291 1.00 97.00 280 LEU A N 1
ATOM 2233 C CA . LEU A 1 280 ? 2.557 -2.171 17.258 1.00 97.00 280 LEU A CA 1
ATOM 2234 C C . LEU A 1 280 ? 2.938 -1.861 15.807 1.00 97.00 280 LEU A C 1
ATOM 2236 O O . LEU A 1 280 ? 3.817 -2.517 15.236 1.00 97.00 280 LEU A O 1
ATOM 2240 N N . GLU A 1 281 ? 2.268 -0.873 15.219 1.00 93.44 281 GLU A N 1
ATOM 2241 C CA . GLU A 1 281 ? 2.525 -0.433 13.853 1.00 93.44 281 GLU A CA 1
ATOM 2242 C C . GLU A 1 281 ? 3.555 0.711 13.797 1.00 93.44 281 GLU A C 1
ATOM 2244 O O . GLU A 1 281 ? 3.639 1.585 14.668 1.00 93.44 281 GLU A O 1
ATOM 2249 N N . ARG A 1 282 ? 4.414 0.644 12.776 1.00 93.81 282 ARG A N 1
ATOM 2250 C CA . ARG A 1 282 ? 5.469 1.615 12.484 1.00 93.81 282 ARG A CA 1
ATOM 2251 C C . ARG A 1 282 ? 5.784 1.564 10.989 1.00 93.81 282 ARG A C 1
ATOM 2253 O O . ARG A 1 282 ? 6.310 0.563 10.500 1.00 93.81 282 ARG A O 1
ATOM 2260 N N . ASP A 1 283 ? 5.464 2.637 10.279 1.00 86.81 283 ASP A N 1
ATOM 2261 C CA . ASP A 1 283 ? 5.627 2.759 8.821 1.00 86.81 283 ASP A CA 1
ATOM 2262 C C . ASP A 1 283 ? 6.649 3.806 8.405 1.00 86.81 283 ASP A C 1
ATOM 2264 O O . ASP A 1 283 ? 7.237 3.708 7.328 1.00 86.81 283 ASP A O 1
ATOM 2268 N N . GLN A 1 284 ? 6.884 4.787 9.271 1.00 85.38 284 GLN A N 1
ATOM 2269 C CA . GLN A 1 284 ? 7.884 5.830 9.090 1.00 85.38 284 GLN A CA 1
ATOM 2270 C C . GLN A 1 284 ? 8.882 5.779 10.250 1.00 85.38 284 GLN A C 1
ATOM 2272 O O . GLN A 1 284 ? 8.600 5.178 11.287 1.00 85.38 284 GLN A O 1
ATOM 2277 N N . ASP A 1 285 ? 10.080 6.333 10.041 1.00 87.31 285 ASP A N 1
ATOM 2278 C CA . ASP A 1 285 ? 11.165 6.392 11.035 1.00 87.31 285 ASP A CA 1
ATOM 2279 C C . ASP A 1 285 ? 11.402 5.071 11.801 1.00 87.31 285 ASP A C 1
ATOM 2281 O O . ASP A 1 285 ? 11.634 5.049 13.009 1.00 87.31 285 ASP A O 1
ATOM 2285 N N . ILE A 1 286 ? 11.319 3.947 11.076 1.00 90.19 286 ILE A N 1
ATOM 2286 C CA . ILE A 1 286 ? 11.303 2.592 11.637 1.00 90.19 286 ILE A CA 1
ATOM 2287 C C . ILE A 1 286 ? 12.607 2.331 12.420 1.00 90.19 286 ILE A C 1
ATOM 2289 O O . ILE A 1 286 ? 13.677 2.243 11.807 1.00 90.19 286 ILE A O 1
ATOM 2293 N N . PRO A 1 287 ? 12.551 2.168 13.758 1.00 92.38 287 PRO A N 1
ATOM 2294 C CA . PRO A 1 287 ? 13.742 1.984 14.573 1.00 92.38 287 PRO A CA 1
ATOM 2295 C C . PRO A 1 287 ? 14.271 0.548 14.465 1.00 92.38 287 PRO A C 1
ATOM 2297 O O . PRO A 1 287 ? 13.648 -0.347 13.879 1.00 92.38 287 PRO A O 1
ATOM 2300 N N . ALA A 1 288 ? 15.439 0.300 15.061 1.00 93.00 288 ALA A N 1
ATOM 2301 C CA . ALA A 1 288 ? 16.000 -1.045 15.138 1.00 93.00 288 ALA A CA 1
ATOM 2302 C C . ALA A 1 288 ? 15.047 -1.994 15.892 1.00 93.00 288 ALA A C 1
ATOM 2304 O O . ALA A 1 288 ? 14.421 -1.600 16.876 1.00 93.00 288 ALA A O 1
ATOM 2305 N N . LEU A 1 289 ? 14.964 -3.263 15.473 1.00 93.56 289 LEU A N 1
ATOM 2306 C CA . LEU A 1 289 ? 13.988 -4.213 16.028 1.00 93.56 289 LEU A CA 1
ATOM 2307 C C . LEU A 1 289 ? 14.007 -4.306 17.576 1.00 93.56 289 LEU A C 1
ATOM 2309 O O . LEU A 1 289 ? 12.935 -4.207 18.165 1.00 93.56 289 LEU A O 1
ATOM 2313 N N . PRO A 1 290 ? 15.167 -4.366 18.273 1.00 92.50 290 PRO A N 1
ATOM 2314 C CA . PRO A 1 290 ? 15.204 -4.401 19.744 1.00 92.50 290 PRO A CA 1
ATOM 2315 C C . PRO A 1 290 ? 14.748 -3.105 20.442 1.00 92.50 290 PRO A C 1
ATOM 2317 O O . PRO A 1 290 ? 14.594 -3.067 21.661 1.00 92.50 290 PRO A O 1
ATOM 2320 N N . GLU A 1 291 ? 14.594 -2.001 19.714 1.00 93.06 291 GLU A N 1
ATOM 2321 C CA . GLU A 1 291 ? 13.983 -0.773 20.223 1.00 93.06 291 GLU A CA 1
ATOM 2322 C C . GLU A 1 291 ? 12.465 -0.820 20.083 1.00 93.06 291 GLU A C 1
ATOM 2324 O O . GLU A 1 291 ? 11.769 -0.605 21.074 1.00 93.06 291 GLU A O 1
ATOM 2329 N N . LEU A 1 292 ? 11.970 -1.224 18.912 1.00 94.31 292 LEU A N 1
ATOM 2330 C CA . LEU A 1 292 ? 10.539 -1.404 18.666 1.00 94.31 292 LEU A CA 1
ATOM 2331 C C . LEU A 1 292 ? 9.927 -2.480 19.582 1.00 94.31 292 LEU A C 1
ATOM 2333 O O . LEU A 1 292 ? 8.847 -2.290 20.134 1.00 94.31 292 LEU A O 1
ATOM 2337 N N . GLU A 1 293 ? 10.651 -3.577 19.825 1.00 94.06 293 GLU A N 1
ATOM 2338 C CA . GLU A 1 293 ? 10.233 -4.607 20.780 1.00 94.06 293 GLU A CA 1
ATOM 2339 C C . GLU A 1 293 ? 10.159 -4.088 22.219 1.00 94.06 293 GLU A C 1
ATOM 2341 O O . GLU A 1 293 ? 9.259 -4.484 22.951 1.00 94.06 293 GLU A O 1
ATOM 2346 N N . ARG A 1 294 ? 11.048 -3.177 22.646 1.00 94.19 294 ARG A N 1
ATOM 2347 C CA . ARG A 1 294 ? 10.955 -2.582 23.993 1.00 94.19 294 ARG A CA 1
ATOM 2348 C C . ARG A 1 294 ? 9.700 -1.724 24.144 1.00 94.19 294 ARG A C 1
ATOM 2350 O O . ARG A 1 294 ? 9.092 -1.759 25.209 1.00 94.19 294 ARG A O 1
ATOM 2357 N N . GLU A 1 295 ? 9.304 -0.991 23.105 1.00 94.19 295 GLU A N 1
ATOM 2358 C CA . GLU A 1 295 ? 8.047 -0.232 23.095 1.00 94.19 295 GLU A CA 1
ATOM 2359 C C . GLU A 1 295 ? 6.832 -1.179 23.174 1.00 94.19 295 GLU A C 1
ATOM 2361 O O . GLU A 1 295 ? 5.991 -1.037 24.062 1.00 94.19 295 GLU A O 1
ATOM 2366 N N . LEU A 1 296 ? 6.794 -2.217 22.329 1.00 93.75 296 LEU A N 1
ATOM 2367 C CA . LEU A 1 296 ? 5.734 -3.235 22.320 1.00 93.75 296 LEU A CA 1
ATOM 2368 C C . LEU A 1 296 ? 5.606 -3.984 23.659 1.00 93.75 296 LEU A C 1
ATOM 2370 O O . LEU A 1 296 ? 4.493 -4.205 24.150 1.00 93.75 296 LEU A O 1
ATOM 2374 N N . MET A 1 297 ? 6.730 -4.354 24.275 1.00 90.88 297 MET A N 1
ATOM 2375 C CA . MET A 1 297 ? 6.726 -5.018 25.580 1.00 90.88 297 MET A CA 1
ATOM 2376 C C . MET A 1 297 ? 6.250 -4.069 26.682 1.00 90.88 297 MET A C 1
ATOM 2378 O O . MET A 1 297 ? 5.433 -4.483 27.490 1.00 90.88 297 MET A O 1
ATOM 2382 N N . GLN A 1 298 ? 6.614 -2.781 26.676 1.00 89.44 298 GLN A N 1
ATOM 2383 C CA . GLN A 1 298 ? 6.088 -1.810 27.654 1.00 89.44 298 GLN A CA 1
ATOM 2384 C C . GLN A 1 298 ? 4.565 -1.619 27.560 1.00 89.44 298 GLN A C 1
ATOM 2386 O O . GLN A 1 298 ? 3.901 -1.478 28.590 1.00 89.44 298 GLN A O 1
ATOM 2391 N N . ILE A 1 299 ? 4.002 -1.636 26.347 1.00 87.75 299 ILE A N 1
ATOM 2392 C CA . ILE A 1 299 ? 2.545 -1.591 26.115 1.00 87.75 299 ILE A CA 1
ATOM 2393 C C . ILE A 1 299 ? 1.866 -2.857 26.670 1.00 87.75 299 ILE A C 1
ATOM 2395 O O . ILE A 1 299 ? 0.755 -2.791 27.196 1.00 87.75 299 ILE A O 1
ATOM 2399 N N . SER A 1 300 ? 2.548 -4.003 26.595 1.00 77.50 300 SER A N 1
ATOM 2400 C CA . SER A 1 300 ? 2.030 -5.314 27.013 1.00 77.50 300 SER A CA 1
ATOM 2401 C C . SER A 1 300 ? 2.205 -5.590 28.519 1.00 77.50 300 SER A C 1
ATOM 2403 O O . SER A 1 300 ? 1.313 -6.148 29.159 1.00 77.50 300 SER A O 1
ATOM 2405 N N . GLU A 1 301 ? 3.328 -5.167 29.108 1.00 72.44 301 GLU A N 1
ATOM 2406 C CA . GLU A 1 301 ? 3.730 -5.412 30.502 1.00 72.44 301 GLU A CA 1
ATOM 2407 C C . GLU A 1 301 ? 2.957 -4.578 31.524 1.00 72.44 301 GLU A C 1
ATOM 2409 O O . GLU A 1 301 ? 2.711 -5.068 32.627 1.00 72.44 301 GLU A O 1
ATOM 2414 N N . LYS A 1 302 ? 2.537 -3.346 31.184 1.00 63.44 302 LYS A N 1
ATOM 2415 C CA . LYS A 1 302 ? 1.739 -2.487 32.089 1.00 63.44 302 LYS A CA 1
ATOM 2416 C C . LYS A 1 302 ? 0.529 -3.224 32.672 1.00 63.44 302 LYS A C 1
ATOM 2418 O O . LYS A 1 302 ? 0.206 -3.049 33.840 1.00 63.44 302 LYS A O 1
ATOM 2423 N N . ARG A 1 303 ? -0.061 -4.118 31.878 1.00 57.12 303 ARG A N 1
ATOM 2424 C CA . ARG A 1 303 ? -1.202 -4.964 32.233 1.00 57.12 303 ARG A CA 1
ATOM 2425 C C . ARG A 1 303 ? -0.860 -6.139 33.156 1.00 57.12 303 ARG A C 1
ATOM 2427 O O . ARG A 1 303 ? -1.718 -6.576 33.913 1.00 57.12 303 ARG A O 1
ATOM 2434 N N . ALA A 1 304 ? 0.356 -6.685 33.102 1.00 53.28 304 ALA A N 1
ATOM 2435 C CA . ALA A 1 304 ? 0.727 -7.869 33.888 1.00 53.28 304 ALA A CA 1
ATOM 2436 C C . ALA A 1 304 ? 0.810 -7.587 35.402 1.00 53.28 304 ALA A C 1
ATOM 2438 O O . ALA A 1 304 ? 0.731 -8.515 36.204 1.00 53.28 304 ALA A O 1
ATOM 2439 N N . ASN A 1 305 ? 0.952 -6.312 35.779 1.00 48.88 305 ASN A N 1
ATOM 2440 C CA . ASN A 1 305 ? 1.051 -5.850 37.165 1.00 48.88 305 ASN A CA 1
ATOM 2441 C C . ASN A 1 305 ? -0.262 -5.269 37.728 1.00 48.88 305 ASN A C 1
ATOM 2443 O O . ASN A 1 305 ? -0.281 -4.846 38.883 1.00 48.88 305 ASN A O 1
ATOM 2447 N N . GLU A 1 306 ? -1.348 -5.253 36.950 1.00 45.19 306 GLU A N 1
ATOM 2448 C CA . GLU A 1 306 ? -2.665 -4.789 37.398 1.00 45.19 306 GLU A CA 1
ATOM 2449 C C . GLU A 1 306 ? -3.615 -5.988 37.548 1.00 45.19 306 GLU A C 1
ATOM 2451 O O . GLU A 1 306 ? -4.013 -6.625 36.571 1.00 45.19 306 GLU A O 1
ATOM 2456 N N . GLU A 1 307 ? -3.965 -6.331 38.796 1.00 35.38 307 GLU A N 1
ATOM 2457 C CA . GLU A 1 307 ? -4.950 -7.385 39.068 1.00 35.38 307 GLU A CA 1
ATOM 2458 C C . GLU A 1 307 ? -6.331 -7.027 38.479 1.00 35.38 307 GLU A C 1
ATOM 2460 O O . GLU A 1 307 ? -6.675 -5.845 38.381 1.00 35.38 307 GLU A O 1
ATOM 2465 N N . PRO A 1 308 ? -7.169 -8.023 38.116 1.00 39.03 308 PRO A N 1
ATOM 2466 C CA . PRO A 1 308 ? -8.476 -7.761 37.523 1.00 39.03 308 PRO A CA 1
ATOM 2467 C C . PRO A 1 308 ? -9.353 -6.922 38.458 1.00 39.03 308 PRO A C 1
ATOM 2469 O O . PRO A 1 308 ? -9.781 -7.396 39.512 1.00 39.03 308 PRO A O 1
ATOM 2472 N N . ILE A 1 309 ? -9.663 -5.687 38.056 1.00 43.28 309 ILE A N 1
ATOM 2473 C CA . ILE A 1 309 ? -10.502 -4.782 38.845 1.00 43.28 309 ILE A CA 1
ATOM 2474 C C . ILE A 1 309 ? -11.910 -5.384 38.966 1.00 43.28 309 ILE A C 1
ATOM 2476 O O . ILE A 1 309 ? -12.696 -5.391 38.013 1.00 43.28 309 ILE A O 1
ATOM 2480 N N . GLU A 1 310 ? -12.252 -5.886 40.158 1.00 35.47 310 GLU A N 1
ATOM 2481 C CA . GLU A 1 310 ? -13.621 -6.299 40.464 1.00 35.47 310 GLU A CA 1
ATOM 2482 C C . GLU A 1 310 ? -14.583 -5.122 40.258 1.00 35.47 310 GLU A C 1
ATOM 2484 O O . GLU A 1 310 ? -14.333 -3.995 40.690 1.00 35.47 310 GLU A O 1
ATOM 2489 N N . LYS A 1 311 ? -15.718 -5.402 39.605 1.00 38.53 311 LYS A N 1
ATOM 2490 C CA . LYS A 1 311 ? -16.723 -4.412 39.190 1.00 38.53 311 LYS A CA 1
ATOM 2491 C C . LYS A 1 311 ? -17.302 -3.635 40.380 1.00 38.53 311 LYS A C 1
ATOM 2493 O O . LYS A 1 311 ? -18.361 -3.985 40.904 1.00 38.53 311 LYS A O 1
ATOM 2498 N N . SER A 1 312 ? -16.658 -2.533 40.754 1.00 32.22 312 SER A N 1
ATOM 2499 C CA . SER A 1 312 ? -17.161 -1.568 41.732 1.00 32.22 312 SER A CA 1
ATOM 2500 C C . SER A 1 312 ? -17.507 -0.227 41.067 1.00 32.22 312 SER A C 1
ATOM 2502 O O . SER A 1 312 ? -17.106 0.069 39.943 1.00 32.22 312 SER A O 1
ATOM 2504 N N . ARG A 1 313 ? -18.405 0.530 41.702 1.00 35.50 313 ARG A N 1
ATOM 2505 C CA . ARG A 1 313 ? -19.204 1.579 41.046 1.00 35.50 313 ARG A CA 1
ATOM 2506 C C . ARG A 1 313 ? -18.371 2.806 40.661 1.00 35.50 313 ARG A C 1
ATOM 2508 O O . ARG A 1 313 ? -17.850 3.487 41.539 1.00 35.50 313 ARG A O 1
ATOM 2515 N N . VAL A 1 314 ? -18.382 3.150 39.372 1.00 32.88 314 VAL A N 1
ATOM 2516 C CA . VAL A 1 314 ? -17.828 4.407 38.841 1.00 32.88 314 VAL A CA 1
ATOM 2517 C C . VAL A 1 314 ? -18.485 5.614 39.519 1.00 32.88 314 VAL A C 1
ATOM 2519 O O . VAL A 1 314 ? -19.713 5.733 39.545 1.00 32.88 314 VAL A O 1
ATOM 2522 N N . HIS A 1 315 ? -17.662 6.523 40.042 1.00 27.70 315 HIS A N 1
ATOM 2523 C CA . HIS A 1 315 ? -18.085 7.826 40.547 1.00 27.70 315 HIS A CA 1
ATOM 2524 C C . HIS A 1 315 ? -17.508 8.911 39.627 1.00 27.70 315 HIS A C 1
ATOM 2526 O O . HIS A 1 315 ? -16.298 9.121 39.598 1.00 27.70 315 HIS A O 1
ATOM 2532 N N . ASN A 1 316 ? -18.362 9.584 38.850 1.00 34.41 316 ASN A N 1
ATOM 2533 C CA . ASN A 1 316 ? -17.940 10.682 37.973 1.00 34.41 316 ASN A CA 1
ATOM 2534 C C . ASN A 1 316 ? -17.433 11.859 38.817 1.00 34.41 316 ASN A C 1
ATOM 2536 O O . ASN A 1 316 ? -18.203 12.406 39.607 1.00 34.41 316 ASN A O 1
ATOM 2540 N N . GLY A 1 317 ? -16.171 12.270 38.641 1.00 30.45 317 GLY A N 1
ATOM 2541 C CA . GLY A 1 317 ? -15.579 13.258 39.551 1.00 30.45 317 GLY A CA 1
ATOM 2542 C C . GLY A 1 317 ? -14.302 13.990 39.131 1.00 30.45 317 GLY A C 1
ATOM 2543 O O . GLY A 1 317 ? -13.748 14.671 39.982 1.00 30.45 317 GLY A O 1
ATOM 2544 N N . PHE A 1 318 ? -13.835 13.911 37.879 1.00 30.44 318 PHE A N 1
ATOM 2545 C CA . PHE A 1 318 ? -12.664 14.682 37.422 1.00 30.44 318 PHE A CA 1
ATOM 2546 C C . PHE A 1 318 ? -12.790 15.118 35.956 1.00 30.44 318 PHE A C 1
ATOM 2548 O O . PHE A 1 318 ? -12.325 14.413 35.080 1.00 30.44 318 PHE A O 1
ATOM 2555 N N . TYR A 1 319 ? -13.427 16.270 35.706 1.00 29.75 319 TYR A N 1
ATOM 2556 C CA . TYR A 1 319 ? -13.171 17.171 34.559 1.00 29.75 319 TYR A CA 1
ATOM 2557 C C . TYR A 1 319 ? -14.011 18.450 34.715 1.00 29.75 319 TYR A C 1
ATOM 2559 O O . TYR A 1 319 ? -15.017 18.657 34.036 1.00 29.75 319 TYR A O 1
ATOM 2567 N N . ARG A 1 320 ? -13.626 19.314 35.664 1.00 28.28 320 ARG A N 1
ATOM 2568 C CA . ARG A 1 320 ? -14.191 20.666 35.791 1.00 28.28 320 ARG A CA 1
ATOM 2569 C C . ARG A 1 320 ? -13.264 21.578 36.599 1.00 28.28 320 ARG A C 1
ATOM 2571 O O . ARG A 1 320 ? -13.437 21.667 37.802 1.00 28.28 320 ARG A O 1
ATOM 2578 N N . ASP A 1 321 ? -12.282 22.181 35.923 1.00 27.16 321 ASP A N 1
ATOM 2579 C CA . ASP A 1 321 ? -11.664 23.477 36.280 1.00 27.16 321 ASP A CA 1
ATOM 2580 C C . ASP A 1 321 ? -10.562 23.867 35.272 1.00 27.16 321 ASP A C 1
ATOM 2582 O O . ASP A 1 321 ? -9.372 23.738 35.539 1.00 27.16 321 ASP A O 1
ATOM 2586 N N . LEU A 1 322 ? -10.959 24.359 34.090 1.00 27.08 322 LEU A N 1
ATOM 2587 C CA . LEU A 1 322 ? -10.092 25.142 33.185 1.00 27.08 322 LEU A CA 1
ATOM 2588 C C . LEU A 1 322 ? -10.891 26.224 32.425 1.00 27.08 322 LEU A C 1
ATOM 2590 O O . LEU A 1 322 ? -10.704 26.451 31.232 1.00 27.08 322 LEU A O 1
ATOM 2594 N N . THR A 1 323 ? -11.781 26.932 33.125 1.00 28.14 323 THR A N 1
ATOM 2595 C CA . THR A 1 323 ? -12.414 28.163 32.618 1.00 28.14 323 THR A CA 1
ATOM 2596 C C . THR A 1 323 ? -12.604 29.174 33.748 1.00 28.14 323 THR A C 1
ATOM 2598 O O . THR A 1 323 ? -13.695 29.239 34.297 1.00 28.14 323 THR A O 1
ATOM 2601 N N . GLU A 1 324 ? -11.553 29.930 34.101 1.00 26.89 324 GLU A N 1
ATOM 2602 C CA . GLU A 1 324 ? -11.608 31.311 34.640 1.00 26.89 324 GLU A CA 1
ATOM 2603 C C . GLU A 1 324 ? -10.234 31.768 35.177 1.00 26.89 324 GLU A C 1
ATOM 2605 O O . GLU A 1 324 ? -9.842 31.429 36.291 1.00 26.89 324 GLU A O 1
ATOM 2610 N N . ASN A 1 325 ? -9.516 32.602 34.412 1.00 28.20 325 ASN A N 1
ATOM 2611 C CA . ASN A 1 325 ? -9.083 33.924 34.897 1.00 28.20 325 ASN A CA 1
ATOM 2612 C C . ASN A 1 325 ? -8.357 34.742 33.820 1.00 28.20 325 ASN A C 1
ATOM 2614 O O . ASN A 1 325 ? -7.288 34.378 33.335 1.00 28.20 325 ASN A O 1
ATOM 2618 N N . SER A 1 326 ? -8.907 35.916 33.519 1.00 27.47 326 SER A N 1
ATOM 2619 C CA . SER A 1 326 ? -8.265 36.965 32.728 1.00 27.47 326 SER A CA 1
ATOM 2620 C C . SER A 1 326 ? -7.928 38.154 33.634 1.00 27.47 326 SER A C 1
ATOM 2622 O O . SER A 1 326 ? -8.832 38.862 34.075 1.00 27.47 326 SER A O 1
ATOM 2624 N N . GLY A 1 327 ? -6.644 38.409 33.899 1.00 23.17 327 GLY A N 1
ATOM 2625 C CA . GLY A 1 327 ? -6.204 39.541 34.726 1.00 23.17 327 GLY A CA 1
ATOM 2626 C C . GLY A 1 327 ? -4.679 39.733 34.681 1.00 23.17 327 GLY A C 1
ATOM 2627 O O . GLY A 1 327 ? -3.961 38.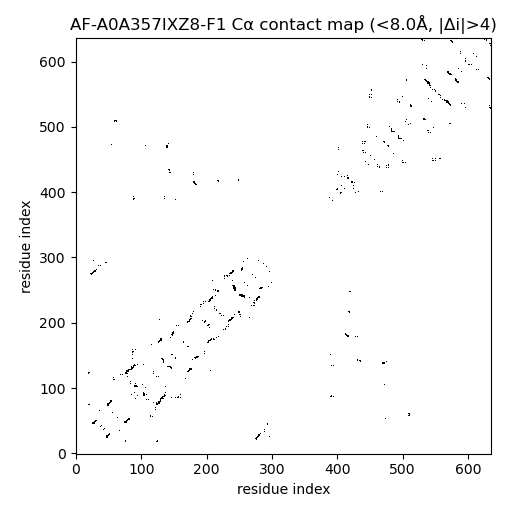750 34.842 1.00 23.17 327 GLY A O 1
ATOM 2628 N N . PRO A 1 328 ? -4.146 40.946 34.425 1.00 31.55 328 PRO A N 1
ATOM 2629 C CA . PRO A 1 328 ? -2.768 41.104 33.947 1.00 31.55 328 PRO A CA 1
ATOM 2630 C C . PRO A 1 328 ? -1.749 41.449 35.044 1.00 31.55 328 PRO A C 1
ATOM 2632 O O . PRO A 1 328 ? -2.084 42.146 36.003 1.00 31.55 328 PRO A O 1
ATOM 2635 N N . ARG A 1 329 ? -0.470 41.093 34.830 1.00 27.48 329 ARG A N 1
ATOM 2636 C CA . ARG A 1 329 ? 0.692 41.735 35.485 1.00 27.48 329 ARG A CA 1
ATOM 2637 C C . ARG A 1 329 ? 1.990 41.628 34.670 1.00 27.48 329 ARG A C 1
ATOM 2639 O O . ARG A 1 329 ? 2.634 40.593 34.606 1.00 27.48 329 ARG A O 1
ATOM 2646 N N . THR A 1 330 ? 2.341 42.758 34.063 1.00 25.09 330 THR A N 1
ATOM 2647 C CA . THR A 1 330 ? 3.687 43.357 33.967 1.00 25.09 330 THR A CA 1
ATOM 2648 C C . THR A 1 330 ? 4.926 42.528 34.369 1.00 25.09 330 THR A C 1
ATOM 2650 O O . THR A 1 330 ? 5.112 42.249 35.551 1.00 25.09 330 THR A O 1
ATOM 2653 N N . GLY A 1 331 ? 5.912 42.478 33.465 1.00 23.08 331 GLY A N 1
ATOM 2654 C CA . GLY A 1 331 ? 7.191 43.146 33.755 1.00 23.08 331 GLY A CA 1
ATOM 2655 C C . GLY A 1 331 ? 8.487 42.319 33.778 1.00 23.08 331 GLY A C 1
ATOM 2656 O O . GLY A 1 331 ? 8.659 41.435 34.601 1.00 23.08 331 GLY A O 1
ATOM 2657 N N . GLN A 1 332 ? 9.445 42.818 32.987 1.00 24.45 332 GLN A N 1
ATOM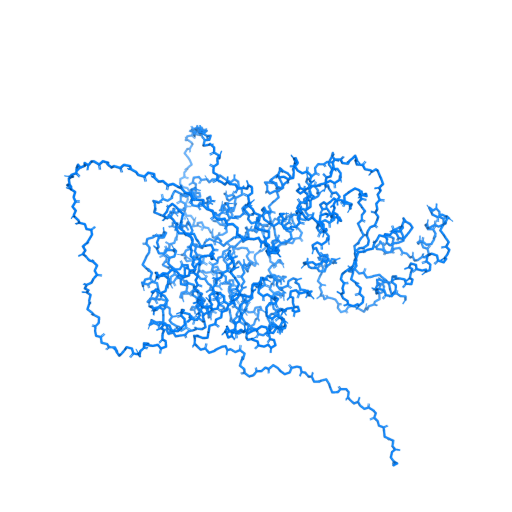 2658 C CA . GLN A 1 332 ? 10.908 42.685 33.090 1.00 24.45 332 GLN A CA 1
ATOM 2659 C C . GLN A 1 332 ? 11.619 41.437 32.534 1.00 24.45 332 GLN A C 1
ATOM 2661 O O . GLN A 1 332 ? 11.315 40.285 32.809 1.00 24.45 332 GLN A O 1
ATOM 2666 N N . SER A 1 333 ? 12.644 41.762 31.746 1.00 23.62 333 SER A N 1
ATOM 2667 C CA . SER A 1 333 ? 13.662 40.908 31.146 1.00 23.62 333 SER A CA 1
ATOM 2668 C C . SER A 1 333 ? 14.893 40.759 32.039 1.00 23.62 333 SER A C 1
ATOM 2670 O O . SER A 1 333 ? 15.298 41.747 32.653 1.00 23.62 333 SER A O 1
ATOM 2672 N N . THR A 1 334 ? 15.634 39.667 31.870 1.00 25.11 334 THR A N 1
ATOM 2673 C CA . THR A 1 334 ? 17.103 39.721 31.748 1.00 25.11 334 THR A CA 1
ATOM 2674 C C . THR A 1 334 ? 17.585 38.670 30.748 1.00 25.11 334 THR A C 1
ATOM 2676 O O . THR A 1 334 ? 16.974 37.616 30.593 1.00 25.11 334 THR A O 1
ATOM 2679 N N . ALA A 1 335 ? 18.661 38.991 30.030 1.00 23.72 335 ALA A N 1
ATOM 2680 C CA . ALA A 1 335 ? 19.324 38.098 29.082 1.00 23.72 335 ALA A CA 1
ATOM 2681 C C . ALA A 1 335 ? 20.508 37.371 29.743 1.00 23.72 335 ALA A C 1
ATOM 2683 O O . ALA A 1 335 ? 21.042 37.843 30.746 1.00 23.72 335 ALA A O 1
ATOM 2684 N N . GLY A 1 336 ? 20.955 36.270 29.135 1.00 23.66 336 GLY A N 1
ATOM 2685 C CA . GLY A 1 336 ? 22.141 35.525 29.560 1.00 23.66 336 GLY A CA 1
ATOM 2686 C C . GLY A 1 336 ? 22.580 34.506 28.510 1.00 23.66 336 GLY A C 1
ATOM 2687 O O . GLY A 1 336 ? 22.181 33.350 28.572 1.00 23.66 336 GLY A O 1
ATOM 2688 N N . ASN A 1 337 ? 23.389 34.947 27.544 1.00 23.48 337 ASN A N 1
ATOM 2689 C CA . ASN A 1 337 ? 24.202 34.043 26.722 1.00 23.48 337 ASN A CA 1
ATOM 2690 C C . ASN A 1 337 ? 25.262 33.368 27.605 1.00 23.48 337 ASN A C 1
ATOM 2692 O O . ASN A 1 337 ? 25.831 34.047 28.453 1.00 23.48 337 ASN A O 1
ATOM 2696 N N . GLU A 1 338 ? 25.639 32.128 27.290 1.00 24.38 338 GLU A N 1
ATOM 2697 C CA . GLU A 1 338 ? 27.018 31.813 26.878 1.00 24.38 338 GLU A CA 1
ATOM 2698 C C . GLU A 1 338 ? 27.122 30.402 26.275 1.00 24.38 338 GLU A C 1
ATOM 2700 O O . GLU A 1 338 ? 26.302 29.529 26.549 1.00 24.38 338 GLU A O 1
ATOM 2705 N N . ALA A 1 339 ? 28.112 30.207 25.401 1.00 22.91 339 ALA A N 1
ATOM 2706 C CA . ALA A 1 339 ? 28.333 28.990 24.620 1.00 22.91 339 ALA A CA 1
ATOM 2707 C C . ALA A 1 339 ? 29.788 28.505 24.742 1.00 22.91 339 ALA A C 1
ATOM 2709 O O . ALA A 1 339 ? 30.675 29.321 25.004 1.00 22.91 339 ALA A O 1
ATOM 2710 N N . ARG A 1 340 ? 30.002 27.199 24.514 1.00 23.44 340 ARG A N 1
ATOM 2711 C CA . ARG A 1 340 ? 31.233 26.479 24.084 1.00 23.44 340 ARG A CA 1
ATOM 2712 C C . ARG A 1 340 ? 30.855 24.988 23.956 1.00 23.44 340 ARG A C 1
ATOM 2714 O O . ARG A 1 340 ? 30.125 24.495 24.808 1.00 23.44 340 ARG A O 1
ATOM 2721 N N . ASP A 1 341 ? 31.082 24.307 22.829 1.00 22.27 341 ASP A N 1
ATOM 2722 C CA . ASP A 1 341 ? 32.371 23.767 22.326 1.00 22.27 341 ASP A CA 1
ATOM 2723 C C . ASP A 1 341 ? 33.064 22.849 23.364 1.00 22.27 341 ASP A C 1
ATOM 2725 O O . ASP A 1 341 ? 33.245 23.283 24.497 1.00 22.27 341 ASP A O 1
ATOM 2729 N N . SER A 1 342 ? 33.558 21.628 23.110 1.00 23.34 342 SER A N 1
ATOM 2730 C CA . SER A 1 342 ? 33.516 20.643 21.996 1.00 23.34 342 SER A CA 1
ATOM 2731 C C . SER A 1 342 ? 34.048 19.280 22.573 1.00 23.34 342 SER A C 1
ATOM 2733 O O . SER A 1 342 ? 34.255 19.216 23.785 1.00 23.34 342 SER A O 1
ATOM 2735 N N . ALA A 1 343 ? 34.277 18.132 21.906 1.00 22.02 343 ALA A N 1
ATOM 2736 C CA . ALA A 1 343 ? 34.310 17.695 20.498 1.00 22.02 343 ALA A CA 1
ATOM 2737 C C . ALA A 1 343 ? 34.137 16.140 20.384 1.00 22.02 343 ALA A C 1
ATOM 2739 O O . ALA A 1 343 ? 33.935 15.467 21.389 1.00 22.02 343 ALA A O 1
ATOM 2740 N N . ASP A 1 344 ? 34.297 15.603 19.165 1.00 22.00 344 ASP A N 1
ATOM 2741 C CA . ASP A 1 344 ? 34.817 14.267 18.779 1.00 22.00 344 ASP A CA 1
ATOM 2742 C C . ASP A 1 344 ? 34.195 12.938 19.281 1.00 22.00 344 ASP A C 1
ATOM 2744 O O . ASP A 1 344 ? 34.521 12.419 20.347 1.00 22.00 344 ASP A O 1
ATOM 2748 N N . ALA A 1 345 ? 33.501 12.256 18.357 1.00 23.59 345 ALA A N 1
ATOM 2749 C CA . ALA A 1 345 ? 33.682 10.820 18.091 1.00 23.59 345 ALA A CA 1
ATOM 2750 C C . ALA A 1 345 ? 33.381 10.521 16.603 1.00 23.59 345 ALA A C 1
ATOM 2752 O O . ALA A 1 345 ? 32.320 10.888 16.101 1.00 23.59 345 ALA A O 1
ATOM 2753 N N . GLN A 1 346 ? 34.321 9.889 15.891 1.00 21.88 346 GLN A N 1
ATOM 2754 C CA . GLN A 1 346 ? 34.218 9.562 14.459 1.00 21.88 346 GLN A CA 1
ATOM 2755 C C . GLN A 1 346 ? 33.811 8.096 14.209 1.00 21.88 346 GLN A C 1
ATOM 2757 O O . GLN A 1 346 ? 34.030 7.229 15.050 1.00 21.88 346 GLN A O 1
ATOM 2762 N N . ASP A 1 347 ? 33.303 7.856 12.997 1.00 22.89 347 ASP A N 1
ATOM 2763 C CA . ASP A 1 347 ? 33.232 6.584 12.263 1.00 22.89 347 ASP A CA 1
ATOM 2764 C C . ASP A 1 347 ? 32.442 5.394 12.848 1.00 22.89 347 ASP A C 1
ATOM 2766 O O . ASP A 1 347 ? 32.972 4.486 13.488 1.00 22.89 347 ASP A O 1
ATOM 2770 N N . ALA A 1 348 ? 31.189 5.287 12.393 1.00 23.02 348 ALA A N 1
ATOM 2771 C CA . ALA A 1 348 ? 30.556 4.009 12.064 1.00 23.02 348 ALA A CA 1
ATOM 2772 C C . ALA A 1 348 ? 29.764 4.153 10.749 1.00 23.02 348 ALA A C 1
ATOM 2774 O O . ALA A 1 348 ? 28.830 4.948 10.652 1.00 23.02 348 ALA A O 1
ATOM 2775 N N . THR A 1 349 ? 30.147 3.410 9.707 1.00 22.91 349 THR A N 1
ATOM 2776 C CA . THR A 1 349 ? 29.567 3.532 8.358 1.00 22.91 349 THR A CA 1
ATOM 2777 C C . THR A 1 349 ? 28.193 2.861 8.255 1.00 22.91 349 THR A C 1
ATOM 2779 O O . THR A 1 349 ? 28.100 1.680 7.913 1.00 22.91 349 THR A O 1
ATOM 2782 N N . GLY A 1 350 ? 27.126 3.613 8.529 1.00 21.47 350 GLY A N 1
ATOM 2783 C CA . GLY A 1 350 ? 25.741 3.205 8.276 1.00 21.47 350 GLY A CA 1
ATOM 2784 C C . GLY A 1 350 ? 25.240 3.636 6.892 1.00 21.47 350 GLY A C 1
ATOM 2785 O O . GLY A 1 350 ? 25.529 4.741 6.440 1.00 21.47 350 GLY A O 1
ATOM 2786 N N . TYR A 1 351 ? 24.452 2.781 6.232 1.00 22.22 351 TYR A N 1
ATOM 2787 C CA . TYR A 1 351 ? 23.720 3.117 5.003 1.00 22.22 351 TYR A CA 1
ATOM 2788 C C . TYR A 1 351 ? 22.208 3.160 5.259 1.00 22.22 351 TYR A C 1
ATOM 2790 O O . TYR A 1 351 ? 21.459 2.312 4.778 1.00 22.22 351 TYR A O 1
ATOM 2798 N N . SER A 1 352 ? 21.754 4.191 5.968 1.00 21.55 352 SER A N 1
ATOM 2799 C CA . SER A 1 352 ? 20.395 4.719 5.830 1.00 21.55 352 SER A CA 1
ATOM 2800 C C . SER A 1 352 ? 20.485 6.012 5.019 1.00 21.55 352 SER A C 1
ATOM 2802 O O . SER A 1 352 ? 20.928 7.049 5.506 1.00 21.55 352 SER A O 1
ATOM 2804 N N . VAL A 1 353 ? 20.108 5.959 3.738 1.00 21.42 353 VAL A N 1
ATOM 2805 C CA . VAL A 1 353 ? 19.956 7.189 2.950 1.00 21.42 353 VAL A CA 1
ATOM 2806 C C . VAL A 1 353 ? 18.587 7.763 3.282 1.00 21.42 353 VAL A C 1
ATOM 2808 O O . VAL A 1 353 ? 17.613 7.499 2.583 1.00 21.42 353 VAL A O 1
ATOM 2811 N N . ALA A 1 354 ? 18.534 8.554 4.354 1.00 22.38 354 ALA A N 1
ATOM 2812 C CA . ALA A 1 354 ? 17.490 9.553 4.503 1.00 22.38 354 ALA A CA 1
ATOM 2813 C C . ALA A 1 354 ? 17.615 10.508 3.308 1.00 22.38 354 ALA A C 1
ATOM 2815 O O . ALA A 1 354 ? 18.511 11.353 3.254 1.00 22.38 354 ALA A O 1
ATOM 2816 N N . ILE A 1 355 ? 16.762 10.321 2.302 1.00 23.66 355 ILE A N 1
ATOM 2817 C CA . ILE A 1 355 ? 16.572 11.331 1.271 1.00 23.66 355 ILE A CA 1
ATOM 2818 C C . ILE A 1 355 ? 15.780 12.439 1.959 1.00 23.66 355 ILE A C 1
ATOM 2820 O O . ILE A 1 355 ? 14.581 12.289 2.175 1.00 23.66 355 ILE A O 1
ATOM 2824 N N . GLU A 1 356 ? 16.441 13.549 2.309 1.00 22.77 356 GLU A N 1
ATOM 2825 C CA . GLU A 1 356 ? 15.718 14.806 2.504 1.00 22.77 356 GLU A CA 1
ATOM 2826 C C . GLU A 1 356 ? 14.913 15.041 1.224 1.00 22.77 356 GLU A C 1
ATOM 2828 O O . GLU A 1 356 ? 15.482 15.329 0.165 1.00 22.77 356 GLU A O 1
ATOM 2833 N N . SER A 1 357 ? 13.592 14.877 1.312 1.00 27.73 357 SER A N 1
ATOM 2834 C CA . SER A 1 357 ? 12.711 15.181 0.199 1.00 27.73 357 SER A CA 1
ATOM 2835 C C . SER A 1 357 ? 12.929 16.639 -0.192 1.00 27.73 357 SER A C 1
ATOM 2837 O O . SER A 1 357 ? 12.699 17.566 0.591 1.00 27.73 357 SER A O 1
ATOM 2839 N N . ALA A 1 358 ? 13.386 16.857 -1.427 1.00 23.94 358 ALA A N 1
ATOM 2840 C CA . ALA A 1 358 ? 13.520 18.198 -1.987 1.00 23.94 358 ALA A CA 1
ATOM 2841 C C . ALA A 1 358 ? 12.147 18.886 -2.134 1.00 23.94 358 ALA A C 1
ATOM 2843 O O . ALA A 1 358 ? 12.074 20.101 -2.331 1.00 23.94 358 ALA A O 1
ATOM 2844 N N . TYR A 1 359 ? 11.054 18.130 -1.979 1.00 30.84 359 TYR A N 1
ATOM 2845 C CA . TYR A 1 359 ? 9.725 18.669 -1.769 1.00 30.84 359 TYR A CA 1
ATOM 2846 C C . TYR A 1 359 ? 9.568 19.156 -0.320 1.00 30.84 359 TYR A C 1
ATOM 2848 O O . TYR A 1 359 ? 9.068 18.453 0.552 1.00 30.84 359 TYR A O 1
ATOM 2856 N N . LYS A 1 360 ? 9.967 20.409 -0.073 1.00 23.38 360 LYS A N 1
ATOM 2857 C CA . LYS A 1 360 ? 9.514 21.177 1.097 1.00 23.38 360 LYS A CA 1
ATOM 2858 C C . LYS A 1 360 ? 8.210 21.902 0.723 1.00 23.38 360 LYS A C 1
ATOM 2860 O O . LYS A 1 360 ? 8.299 22.952 0.073 1.00 23.38 360 LYS A O 1
ATOM 2865 N N . PRO A 1 361 ? 7.009 21.413 1.106 1.00 28.88 361 PRO A N 1
ATOM 2866 C CA . PRO A 1 361 ? 5.752 22.133 0.898 1.00 28.88 361 PRO A CA 1
ATOM 2867 C C . PRO A 1 361 ? 5.707 23.355 1.828 1.00 28.88 361 PRO A C 1
ATOM 2869 O O . PRO A 1 361 ? 5.159 23.320 2.923 1.00 28.88 361 PRO A O 1
ATOM 2872 N N . GLY A 1 362 ? 6.375 24.443 1.428 1.00 26.70 362 GLY A N 1
ATOM 2873 C CA . GLY A 1 362 ? 6.641 25.539 2.366 1.00 26.70 362 GLY A CA 1
ATOM 2874 C C . GLY A 1 362 ? 7.083 26.885 1.794 1.00 26.70 362 GLY A C 1
ATOM 2875 O O . GLY A 1 362 ? 7.245 27.815 2.576 1.00 26.70 362 GLY A O 1
ATOM 2876 N N . GLN A 1 363 ? 7.258 27.046 0.474 1.00 23.59 363 GLN A N 1
ATOM 2877 C CA . GLN A 1 363 ? 7.460 28.373 -0.150 1.00 23.59 363 GLN A CA 1
ATOM 2878 C C . GLN A 1 363 ? 6.721 28.570 -1.485 1.00 23.59 363 GLN A C 1
ATOM 2880 O O . GLN A 1 363 ? 7.104 29.403 -2.310 1.00 23.59 363 GLN A O 1
ATOM 2885 N N . ALA A 1 364 ? 5.575 27.910 -1.665 1.00 24.33 364 ALA A N 1
ATOM 2886 C CA . ALA A 1 364 ? 4.560 28.474 -2.544 1.00 24.33 364 ALA A CA 1
ATOM 2887 C C . ALA A 1 364 ? 4.041 29.764 -1.887 1.00 24.33 364 ALA A C 1
ATOM 2889 O O . ALA A 1 364 ? 3.154 29.727 -1.034 1.00 24.33 364 ALA A O 1
ATOM 2890 N N . LYS A 1 365 ? 4.596 30.927 -2.272 1.00 21.56 365 LYS A N 1
ATOM 2891 C CA . LYS A 1 365 ? 3.899 32.201 -2.050 1.00 21.56 365 LYS A CA 1
ATOM 2892 C C . LYS A 1 365 ? 2.479 32.001 -2.556 1.00 21.56 365 LYS A C 1
ATOM 2894 O O . LYS A 1 365 ? 2.310 31.605 -3.709 1.00 21.56 365 LYS A O 1
ATOM 2899 N N . ALA A 1 366 ? 1.490 32.298 -1.718 1.00 25.50 366 ALA A N 1
ATOM 2900 C CA . ALA A 1 366 ? 0.111 32.366 -2.156 1.00 25.50 366 ALA A CA 1
ATOM 2901 C C . ALA A 1 366 ? 0.028 33.397 -3.290 1.00 25.50 366 ALA A C 1
ATOM 2903 O O . ALA A 1 366 ? -0.028 34.604 -3.053 1.00 25.50 366 ALA A O 1
ATOM 2904 N N . SER A 1 367 ? 0.066 32.908 -4.532 1.00 22.66 367 SER A N 1
ATOM 2905 C CA . SER A 1 367 ? -0.362 33.659 -5.698 1.00 22.66 367 SER A CA 1
ATOM 2906 C C . SER A 1 367 ? -1.841 33.915 -5.480 1.00 22.66 367 SER A C 1
ATOM 2908 O O . SER A 1 367 ? -2.682 33.050 -5.734 1.00 22.66 367 SER A O 1
ATOM 2910 N N . SER A 1 368 ? -2.140 35.088 -4.924 1.00 24.75 368 SER A N 1
ATOM 2911 C CA . SER A 1 368 ? -3.483 35.597 -4.694 1.00 24.75 368 SER A CA 1
ATOM 2912 C C . SER A 1 368 ? -4.130 35.910 -6.041 1.00 24.75 368 SER A C 1
ATOM 2914 O O . SER A 1 368 ? -4.345 37.069 -6.400 1.00 24.75 368 SER A O 1
ATOM 2916 N N . THR A 1 369 ? -4.407 34.858 -6.807 1.00 22.48 369 THR A N 1
ATOM 2917 C CA . THR A 1 369 ? -5.206 34.933 -8.021 1.00 22.48 369 THR A CA 1
ATOM 2918 C C . THR A 1 369 ? -6.638 35.078 -7.539 1.00 22.48 369 THR A C 1
ATOM 2920 O O . THR A 1 369 ? -7.272 34.112 -7.115 1.00 22.48 369 THR A O 1
ATOM 2923 N N . VAL A 1 370 ? -7.079 36.333 -7.475 1.00 23.72 370 VAL A N 1
ATOM 2924 C CA . VAL A 1 370 ? -8.411 36.729 -7.020 1.00 23.72 370 VAL A CA 1
ATOM 2925 C C . VAL A 1 370 ? -9.460 35.885 -7.739 1.00 23.72 370 VAL A C 1
ATOM 2927 O O . VAL A 1 370 ? -9.388 35.690 -8.951 1.00 23.72 370 VAL A O 1
ATOM 2930 N N . ILE A 1 371 ? -10.446 35.398 -6.984 1.00 25.89 371 ILE A N 1
ATOM 2931 C CA . ILE A 1 371 ? -11.628 34.749 -7.548 1.00 25.89 371 ILE A CA 1
ATOM 2932 C C . ILE A 1 371 ? -12.408 35.820 -8.317 1.00 25.89 371 ILE A C 1
ATOM 2934 O O . ILE A 1 371 ? -13.211 36.545 -7.729 1.00 25.89 371 ILE A O 1
ATOM 2938 N N . GLU A 1 372 ? -12.184 35.931 -9.625 1.00 24.11 372 GLU A N 1
ATOM 2939 C CA . GLU A 1 372 ? -13.100 36.677 -10.483 1.00 24.11 372 GLU A CA 1
ATOM 2940 C C . GLU A 1 372 ? -14.413 35.896 -10.585 1.00 24.11 372 GLU A C 1
ATOM 2942 O O . GLU A 1 372 ? -14.490 34.787 -11.120 1.00 24.11 372 GLU A O 1
ATOM 2947 N N . SER A 1 373 ? -15.469 36.476 -10.019 1.00 30.30 373 SER A N 1
ATOM 2948 C CA . SER A 1 373 ? -16.838 35.967 -10.044 1.00 30.30 373 SER A CA 1
ATOM 2949 C C . SER A 1 373 ? -17.453 36.141 -11.440 1.00 30.30 373 SER A C 1
ATOM 2951 O O . SER A 1 373 ? -18.292 37.007 -11.676 1.00 30.30 373 SER A O 1
ATOM 2953 N N . GLY A 1 374 ? -17.001 35.301 -12.374 1.00 29.09 374 GLY A N 1
ATOM 2954 C CA . GLY A 1 374 ? -17.220 35.429 -13.816 1.00 29.09 374 GLY A CA 1
ATOM 2955 C C . GLY A 1 374 ? -18.344 34.595 -14.443 1.00 29.09 374 GLY A C 1
ATOM 2956 O O . GLY A 1 374 ? -18.298 34.383 -15.650 1.00 29.09 374 GLY A O 1
ATOM 2957 N N . GLU A 1 375 ? -19.355 34.137 -13.697 1.00 28.67 375 GLU A N 1
ATOM 2958 C CA . GLU A 1 375 ? -20.542 33.497 -14.293 1.00 28.67 375 GLU A CA 1
ATOM 2959 C C . GLU A 1 375 ? -21.835 34.203 -13.876 1.00 28.67 375 GLU A C 1
ATOM 2961 O O . GLU A 1 375 ? -22.160 34.331 -12.693 1.00 28.67 375 GLU A O 1
ATOM 2966 N N . LYS A 1 376 ? -22.582 34.684 -14.879 1.00 25.28 376 LYS A N 1
ATOM 2967 C CA . LYS A 1 376 ? -23.903 35.293 -14.690 1.00 25.28 376 LYS A CA 1
ATOM 2968 C C . LYS A 1 376 ? -24.886 34.237 -14.197 1.00 25.28 376 LYS A C 1
ATOM 2970 O O . LYS A 1 376 ? -24.934 33.140 -14.744 1.00 25.28 376 LYS A O 1
ATOM 2975 N N . ALA A 1 377 ? -25.726 34.614 -13.237 1.00 27.94 377 ALA A N 1
ATOM 2976 C CA . ALA A 1 377 ? -26.835 33.791 -12.776 1.00 27.94 377 ALA A CA 1
ATOM 2977 C C . ALA A 1 377 ? -27.836 33.529 -13.918 1.00 27.94 377 ALA A C 1
ATOM 2979 O O . ALA A 1 377 ? -28.713 34.345 -14.195 1.00 27.94 377 ALA A O 1
ATOM 2980 N N . GLY A 1 378 ? -27.691 32.384 -14.582 1.00 24.69 378 GLY A N 1
ATOM 2981 C CA . GLY A 1 378 ? -28.795 31.720 -15.260 1.00 24.69 378 GLY A CA 1
ATOM 2982 C C . GLY A 1 378 ? -29.553 30.890 -14.231 1.00 24.69 378 GLY A C 1
ATOM 2983 O O . GLY A 1 378 ? -28.938 30.110 -13.507 1.00 24.69 378 GLY A O 1
ATOM 2984 N N . GLU A 1 379 ? -30.870 31.063 -14.146 1.00 28.14 379 GLU A N 1
ATOM 2985 C CA . GLU A 1 379 ? -31.730 30.301 -13.236 1.00 28.14 379 GLU A CA 1
ATOM 2986 C C . GLU A 1 379 ? -31.817 28.828 -13.669 1.00 28.14 379 GLU A C 1
ATOM 2988 O O . GLU A 1 379 ? -32.765 28.394 -14.331 1.00 28.14 379 GLU A O 1
ATOM 2993 N N . THR A 1 380 ? -30.835 28.018 -13.277 1.00 28.45 380 THR A N 1
ATOM 2994 C CA . THR A 1 380 ? -30.998 26.567 -13.262 1.00 28.45 380 THR A CA 1
ATOM 2995 C C . THR A 1 380 ? -31.976 26.213 -12.151 1.00 28.45 380 THR A C 1
ATOM 2997 O O . THR A 1 380 ? -31.663 26.271 -10.963 1.00 28.45 380 THR A O 1
ATOM 3000 N N . LYS A 1 381 ? -33.201 25.861 -12.564 1.00 27.59 381 LYS A N 1
ATOM 3001 C CA . LYS A 1 381 ? -34.234 25.278 -11.699 1.00 27.59 381 LYS A CA 1
ATOM 3002 C C . LYS A 1 381 ? -33.608 24.234 -10.779 1.00 27.59 381 LYS A C 1
ATOM 3004 O O . LYS A 1 381 ? -32.814 23.421 -11.248 1.00 27.59 381 LYS A O 1
ATOM 3009 N N . ALA A 1 382 ? -34.025 24.228 -9.514 1.00 31.81 382 ALA A N 1
ATOM 3010 C CA . ALA A 1 382 ? -33.682 23.175 -8.571 1.00 31.81 382 ALA A CA 1
ATOM 3011 C C . ALA A 1 382 ? -34.098 21.813 -9.152 1.00 31.81 382 ALA A C 1
ATOM 3013 O O . ALA A 1 382 ? -35.274 21.447 -9.130 1.00 31.81 382 ALA A O 1
ATOM 3014 N N . GLY A 1 383 ? -33.131 21.099 -9.729 1.00 28.67 383 GLY A N 1
ATOM 3015 C CA . GLY A 1 383 ? -33.284 19.697 -10.080 1.00 28.67 383 GLY A CA 1
ATOM 3016 C C . GLY A 1 383 ? -33.475 18.909 -8.794 1.00 28.67 383 GLY A C 1
ATOM 3017 O O . GLY A 1 383 ? -32.834 19.214 -7.786 1.00 28.67 383 GLY A O 1
ATOM 3018 N N . ASN A 1 384 ? -34.384 17.935 -8.821 1.00 29.14 384 ASN A N 1
ATOM 3019 C CA . ASN A 1 384 ? -34.659 17.087 -7.669 1.00 29.14 384 ASN A CA 1
ATOM 3020 C C . ASN A 1 384 ? -33.352 16.517 -7.109 1.00 29.14 384 ASN A C 1
ATOM 3022 O O . ASN A 1 384 ? -32.510 16.036 -7.868 1.00 29.14 384 ASN A O 1
ATOM 3026 N N . ALA A 1 385 ? -33.208 16.548 -5.784 1.00 34.44 385 ALA A N 1
ATOM 3027 C CA . ALA A 1 385 ? -32.096 15.922 -5.085 1.00 34.44 385 ALA A CA 1
ATOM 3028 C C . ALA A 1 385 ? -32.255 14.391 -5.091 1.00 34.44 385 ALA A C 1
ATOM 3030 O O . ALA A 1 385 ? -32.526 13.773 -4.063 1.00 34.44 385 ALA A O 1
ATOM 3031 N N . GLU A 1 386 ? -32.097 13.776 -6.263 1.00 41.69 386 GLU A N 1
ATOM 3032 C CA . GLU A 1 386 ? -31.706 12.372 -6.342 1.00 41.69 386 GLU A CA 1
ATOM 3033 C C . GLU A 1 386 ? -30.342 12.247 -5.653 1.00 41.69 386 GLU A C 1
ATOM 3035 O O . GLU A 1 386 ? -29.403 12.984 -5.966 1.00 41.69 386 GLU A O 1
ATOM 3040 N N . GLY A 1 387 ? -30.263 11.383 -4.639 1.00 55.44 387 GLY A N 1
ATOM 3041 C CA . GLY A 1 387 ? -29.087 11.285 -3.780 1.00 55.44 387 GLY A CA 1
ATOM 3042 C C . GLY A 1 387 ? -27.827 10.975 -4.588 1.00 55.44 387 GLY A C 1
ATOM 3043 O O . GLY A 1 387 ? -27.813 10.045 -5.395 1.00 55.44 387 GLY A O 1
ATOM 3044 N N . LEU A 1 388 ? -26.761 11.745 -4.356 1.00 71.06 388 LEU A N 1
ATOM 3045 C CA . LEU A 1 388 ? -25.460 11.499 -4.974 1.00 71.06 388 LEU A CA 1
ATOM 3046 C C . LEU A 1 388 ? -24.992 10.083 -4.623 1.00 71.06 388 LEU A C 1
ATOM 3048 O O . LEU A 1 388 ? -24.833 9.729 -3.456 1.00 71.06 388 LEU A O 1
ATOM 3052 N N . THR A 1 389 ? -24.813 9.260 -5.653 1.00 87.00 389 THR A N 1
ATOM 3053 C CA . THR A 1 389 ? -24.372 7.874 -5.501 1.00 87.00 389 THR A CA 1
ATOM 3054 C C . THR A 1 389 ? -22.904 7.828 -5.064 1.00 87.00 389 THR A C 1
ATOM 3056 O O . THR A 1 389 ? -22.141 8.735 -5.420 1.00 87.00 389 THR A O 1
ATOM 3059 N N . PRO A 1 390 ? -22.458 6.759 -4.370 1.00 90.38 390 PRO A N 1
ATOM 3060 C CA . PRO A 1 390 ? -21.049 6.591 -4.009 1.00 90.38 390 PRO A CA 1
ATOM 3061 C C . PRO A 1 390 ? -20.104 6.770 -5.207 1.00 90.38 390 PRO A C 1
ATOM 3063 O O . PRO A 1 390 ? -19.099 7.462 -5.096 1.00 90.38 390 PRO A O 1
ATOM 3066 N N . SER A 1 391 ? -20.480 6.258 -6.387 1.00 88.56 391 SER A N 1
ATOM 3067 C CA . SER A 1 391 ? -19.704 6.414 -7.629 1.00 88.56 391 SER A CA 1
ATOM 3068 C C . SER A 1 391 ? -19.494 7.880 -8.034 1.00 88.56 391 SER A C 1
ATOM 3070 O O . SER A 1 391 ? -18.364 8.292 -8.299 1.00 88.56 391 SER A O 1
ATOM 3072 N N . HIS A 1 392 ? -20.553 8.701 -8.020 1.00 87.25 392 HIS A N 1
ATOM 3073 C CA . HIS A 1 392 ? -20.438 10.127 -8.346 1.00 87.25 392 HIS A CA 1
ATOM 3074 C C . HIS A 1 392 ? -19.596 10.894 -7.318 1.00 87.25 392 HIS A C 1
ATOM 3076 O O . HIS A 1 392 ? -18.820 11.770 -7.702 1.00 87.25 392 HIS A O 1
ATOM 3082 N N . MET A 1 393 ? -19.722 10.560 -6.029 1.00 89.81 393 MET A N 1
ATOM 3083 C CA . MET A 1 393 ? -18.921 11.168 -4.959 1.00 89.81 393 MET A CA 1
ATOM 3084 C C . MET A 1 393 ? -17.430 10.844 -5.133 1.00 89.81 393 MET A C 1
ATOM 3086 O O . MET A 1 393 ? -16.597 11.749 -5.120 1.00 89.81 393 MET A O 1
ATOM 3090 N N . GLN A 1 394 ? -17.103 9.569 -5.367 1.00 92.00 394 GLN A N 1
ATOM 3091 C CA . GLN A 1 394 ? -15.737 9.079 -5.571 1.00 92.00 394 GLN A CA 1
ATOM 3092 C C . GLN A 1 394 ? -15.072 9.704 -6.805 1.00 92.00 394 GLN A C 1
ATOM 3094 O O . GLN A 1 394 ? -13.958 10.220 -6.716 1.00 92.00 394 GLN A O 1
ATOM 3099 N N . SER A 1 395 ? -15.775 9.725 -7.944 1.00 89.94 395 SER A N 1
ATOM 3100 C CA . SER A 1 395 ? -15.280 10.332 -9.186 1.00 89.94 395 SER A CA 1
ATOM 3101 C C . SER A 1 395 ? -14.968 11.824 -9.010 1.00 89.94 395 SER A C 1
ATOM 3103 O O . SER A 1 395 ? -13.859 12.252 -9.332 1.00 89.94 395 SER A O 1
ATOM 3105 N N . GLN A 1 396 ? -15.886 12.606 -8.423 1.00 89.88 396 GLN A N 1
ATOM 3106 C CA . GLN A 1 396 ? -15.647 14.032 -8.158 1.00 89.88 396 GLN A CA 1
ATOM 3107 C C . GLN A 1 396 ? -14.468 14.262 -7.204 1.00 89.88 396 GLN A C 1
ATOM 3109 O O . GLN A 1 396 ? -13.722 15.226 -7.373 1.00 89.88 396 GLN A O 1
ATOM 3114 N N . PHE A 1 397 ? -14.297 13.393 -6.206 1.00 92.06 397 PHE A N 1
ATOM 3115 C CA . PHE A 1 397 ? -13.232 13.514 -5.215 1.00 92.06 397 PHE A CA 1
ATOM 3116 C C . PHE A 1 397 ? -11.849 13.203 -5.812 1.00 92.06 397 PHE A C 1
ATOM 3118 O O . PHE A 1 397 ? -10.918 13.977 -5.597 1.00 92.06 397 PHE A O 1
ATOM 3125 N N . LEU A 1 398 ? -11.713 12.159 -6.645 1.00 90.75 398 LEU A N 1
ATOM 3126 C CA . LEU A 1 398 ? -10.460 11.898 -7.373 1.00 90.75 398 LEU A CA 1
ATOM 3127 C C . LEU A 1 398 ? -10.132 12.998 -8.382 1.00 90.75 398 LEU A C 1
ATOM 3129 O O . LEU A 1 398 ? -8.983 13.432 -8.462 1.00 90.75 398 LEU A O 1
ATOM 3133 N N . ASP A 1 399 ? -11.116 13.481 -9.144 1.00 89.56 399 ASP A N 1
ATOM 3134 C CA . ASP A 1 399 ? -10.872 14.588 -10.070 1.00 89.56 399 ASP A CA 1
ATOM 3135 C C . ASP A 1 399 ? -10.435 15.857 -9.327 1.00 89.56 399 ASP A C 1
ATOM 3137 O O . ASP A 1 399 ? -9.556 16.570 -9.817 1.00 89.56 399 ASP A O 1
ATOM 3141 N N . ALA A 1 400 ? -10.953 16.110 -8.121 1.00 91.56 400 ALA A N 1
ATOM 3142 C CA . ALA A 1 400 ? -10.483 17.193 -7.262 1.00 91.56 400 ALA A CA 1
ATOM 3143 C C . ALA A 1 400 ? -9.048 16.945 -6.742 1.00 91.56 400 ALA A C 1
ATOM 3145 O O . ALA A 1 400 ? -8.218 17.852 -6.848 1.00 91.56 400 ALA A O 1
ATOM 3146 N N . ILE A 1 401 ? -8.720 15.725 -6.283 1.00 91.12 401 ILE A N 1
ATOM 3147 C CA . ILE A 1 401 ? -7.355 15.324 -5.882 1.00 91.12 401 ILE A CA 1
ATOM 3148 C C . ILE A 1 401 ? -6.356 15.581 -7.011 1.00 91.12 401 ILE A C 1
ATOM 3150 O O . ILE A 1 401 ? -5.345 16.235 -6.774 1.00 91.12 401 ILE A O 1
ATOM 3154 N N . PHE A 1 402 ? -6.623 15.129 -8.241 1.00 87.50 402 PHE A N 1
ATOM 3155 C CA . PHE A 1 402 ? -5.656 15.240 -9.341 1.00 87.50 402 PHE A CA 1
ATOM 3156 C C . PHE A 1 402 ? -5.632 16.626 -10.002 1.00 87.50 402 PHE A C 1
ATOM 3158 O O . PHE A 1 402 ? -4.558 17.095 -10.379 1.00 87.50 402 PHE A O 1
ATOM 3165 N N . SER A 1 403 ? -6.765 17.329 -10.100 1.00 87.31 403 SER A N 1
ATOM 3166 C CA . SER A 1 403 ? -6.805 18.680 -10.690 1.00 87.31 403 SER A CA 1
ATOM 3167 C C . SER A 1 403 ? -6.395 19.804 -9.733 1.00 87.31 403 SER A C 1
ATOM 3169 O O . SER A 1 403 ? -6.092 20.905 -10.195 1.00 87.31 403 SER A O 1
ATOM 3171 N N . GLY A 1 404 ? -6.436 19.567 -8.415 1.00 87.12 404 GLY A N 1
ATOM 3172 C CA . GLY A 1 404 ? -6.278 20.609 -7.394 1.00 87.12 404 GLY A CA 1
ATOM 3173 C C . GLY A 1 404 ? -7.435 21.619 -7.365 1.00 87.12 404 GLY A C 1
ATOM 3174 O O . GLY A 1 404 ? -7.309 22.683 -6.761 1.00 87.12 404 GLY A O 1
ATOM 3175 N N . LYS A 1 405 ? -8.553 21.327 -8.046 1.00 88.56 405 LYS A N 1
ATOM 3176 C CA . LYS A 1 405 ? -9.718 22.212 -8.166 1.00 88.56 405 LYS A CA 1
ATOM 3177 C C . LYS A 1 405 ? -10.935 21.556 -7.533 1.00 88.56 405 LYS A C 1
ATOM 3179 O O . LYS A 1 405 ? -11.452 20.564 -8.038 1.00 88.56 405 LYS A O 1
ATOM 3184 N N . LEU A 1 406 ? -11.437 22.160 -6.461 1.00 89.38 406 LEU A N 1
ATOM 3185 C CA . LEU A 1 406 ? -12.661 21.723 -5.801 1.00 89.38 406 LEU A CA 1
ATOM 3186 C C . LEU A 1 406 ? -13.865 22.509 -6.342 1.00 89.38 406 LEU A C 1
ATOM 3188 O O . LEU A 1 406 ? -13.920 23.735 -6.240 1.00 89.38 406 LEU A O 1
ATOM 3192 N N . SER A 1 407 ? -14.837 21.806 -6.928 1.00 88.88 407 SER A N 1
ATOM 3193 C CA . SER A 1 407 ? -16.070 22.428 -7.428 1.00 88.88 407 SER A CA 1
ATOM 3194 C C . SER A 1 407 ? -16.981 22.876 -6.272 1.00 88.88 407 SER A C 1
ATOM 3196 O O . SER A 1 407 ? -16.911 22.325 -5.173 1.00 88.88 407 SER A O 1
ATOM 3198 N N . ARG A 1 408 ? -17.892 23.835 -6.506 1.00 87.19 408 ARG A N 1
ATOM 3199 C CA . ARG A 1 408 ? -18.862 24.263 -5.474 1.00 87.19 408 ARG A CA 1
ATOM 3200 C C . ARG A 1 408 ? -19.789 23.128 -5.024 1.00 87.19 408 ARG A C 1
ATOM 3202 O O . ARG A 1 408 ? -20.097 23.047 -3.839 1.00 87.19 408 ARG A O 1
ATOM 3209 N N . SER A 1 409 ? -20.223 22.262 -5.941 1.00 84.75 409 SER A N 1
ATOM 3210 C CA . SER A 1 409 ? -21.097 21.127 -5.620 1.00 84.75 409 SER A CA 1
ATOM 3211 C C . SER A 1 409 ? -20.365 20.050 -4.822 1.00 84.75 409 SER A C 1
ATOM 3213 O O . SER A 1 409 ? -20.956 19.480 -3.910 1.00 84.75 409 SER A O 1
ATOM 3215 N N . THR A 1 410 ? -19.086 19.799 -5.108 1.00 86.06 410 THR A N 1
ATOM 3216 C CA . THR A 1 410 ? -18.253 18.864 -4.332 1.00 86.06 410 THR A CA 1
ATOM 3217 C C . THR A 1 410 ? -17.898 19.455 -2.964 1.00 86.06 410 THR A C 1
ATOM 3219 O O . THR A 1 410 ? -18.068 18.783 -1.955 1.00 86.06 410 THR A O 1
ATOM 3222 N N . ALA A 1 411 ? -17.519 20.737 -2.887 1.00 89.75 411 ALA A N 1
ATOM 3223 C CA . ALA A 1 411 ? -17.264 21.426 -1.616 1.00 89.75 411 ALA A CA 1
ATOM 3224 C C . ALA A 1 411 ? -18.476 21.395 -0.668 1.00 89.75 411 ALA A C 1
ATOM 3226 O O . ALA A 1 411 ? -18.307 21.207 0.533 1.00 89.75 411 ALA A O 1
ATOM 3227 N N . ALA A 1 412 ? -19.695 21.536 -1.202 1.00 89.06 412 ALA A N 1
ATOM 3228 C CA . ALA A 1 412 ? -20.933 21.484 -0.423 1.00 89.06 412 ALA A CA 1
ATOM 3229 C C . ALA A 1 412 ? -21.262 20.090 0.154 1.00 89.06 412 ALA A C 1
ATOM 3231 O O . ALA A 1 412 ? -22.064 19.998 1.078 1.00 89.06 412 ALA A O 1
ATOM 3232 N N . GLN A 1 413 ? -20.654 19.017 -0.365 1.00 88.50 413 GLN A N 1
ATOM 3233 C CA . GLN A 1 413 ? -20.800 17.648 0.156 1.00 88.50 413 GLN A CA 1
ATOM 3234 C C . GLN A 1 413 ? -19.790 17.321 1.263 1.00 88.50 413 GLN A C 1
ATOM 3236 O O . GLN A 1 413 ? -19.907 16.282 1.912 1.00 88.50 413 GLN A O 1
ATOM 3241 N N . LEU A 1 414 ? -18.800 18.188 1.480 1.00 92.25 414 LEU A N 1
ATOM 3242 C CA . LEU A 1 414 ? -17.655 17.933 2.343 1.00 92.25 414 LEU A CA 1
ATOM 3243 C C . LEU A 1 414 ? -17.718 18.775 3.623 1.00 92.25 414 LEU A C 1
ATOM 3245 O O . LEU A 1 414 ? -18.318 19.853 3.685 1.00 92.25 414 LEU A O 1
ATOM 3249 N N . ARG A 1 415 ? -17.080 18.262 4.669 1.00 91.88 415 ARG A N 1
ATOM 3250 C CA . ARG A 1 415 ? -16.897 18.894 5.973 1.00 91.88 415 ARG A CA 1
ATOM 3251 C C . ARG A 1 415 ? -15.410 18.836 6.292 1.00 91.88 415 ARG A C 1
ATOM 3253 O O . ARG A 1 415 ? -14.840 17.753 6.291 1.00 91.88 415 ARG A O 1
ATOM 3260 N N . GLY A 1 416 ? -14.777 19.982 6.516 1.00 89.12 416 GLY A N 1
ATOM 3261 C CA . GLY A 1 416 ? -13.380 19.985 6.945 1.00 89.12 416 GLY A CA 1
ATOM 3262 C C . GLY A 1 416 ? -13.215 19.522 8.394 1.00 89.12 416 GLY A C 1
ATOM 3263 O O . GLY A 1 416 ? -14.207 19.333 9.102 1.00 89.12 416 GLY A O 1
ATOM 3264 N N . THR A 1 417 ? -11.968 19.324 8.813 1.00 89.81 417 THR A N 1
ATOM 3265 C CA . THR A 1 417 ? -11.588 18.763 10.124 1.00 89.81 417 THR A CA 1
ATOM 3266 C C . THR A 1 417 ? -10.411 19.545 10.722 1.00 89.81 417 THR A C 1
ATOM 3268 O O . THR A 1 417 ? -9.912 20.488 10.110 1.00 89.81 417 THR A O 1
ATOM 3271 N N . GLY A 1 418 ? -9.960 19.178 11.917 1.00 88.75 418 GLY A N 1
ATOM 3272 C CA . GLY A 1 418 ? -8.818 19.777 12.600 1.00 88.75 418 GLY A CA 1
ATOM 3273 C C . GLY A 1 418 ? -9.187 20.917 13.549 1.00 88.75 418 GLY A C 1
ATOM 3274 O O . GLY A 1 418 ? -10.324 21.394 13.595 1.00 88.75 418 GLY A O 1
ATOM 3275 N N . VAL A 1 419 ? -8.194 21.362 14.321 1.00 83.31 419 VAL A N 1
ATOM 3276 C CA . VAL A 1 419 ? -8.313 22.460 15.288 1.00 83.31 419 VAL A CA 1
ATOM 3277 C C . VAL A 1 419 ? -7.128 23.414 15.077 1.00 83.31 419 VAL A C 1
ATOM 3279 O O . VAL A 1 419 ? -6.032 23.089 15.518 1.00 83.31 419 VAL A O 1
ATOM 3282 N N . PRO A 1 420 ? -7.295 24.589 14.435 1.00 86.31 420 PRO A N 1
ATOM 3283 C CA . PRO A 1 420 ? -8.540 25.155 13.914 1.00 86.31 420 PRO A CA 1
ATOM 3284 C C . PRO A 1 420 ? -9.105 24.373 12.721 1.00 86.31 420 PRO A C 1
ATOM 3286 O O . PRO A 1 420 ? -8.372 23.724 11.980 1.00 86.31 420 PRO A O 1
ATOM 3289 N N . LEU A 1 421 ? -10.420 24.489 12.525 1.00 90.81 421 LEU A N 1
ATOM 3290 C CA . LEU A 1 421 ? -11.151 23.777 11.480 1.00 90.81 421 LEU A CA 1
ATOM 3291 C C . LEU A 1 421 ? -10.652 24.163 10.080 1.00 90.81 421 LEU A C 1
ATOM 3293 O O . LEU A 1 421 ? -10.809 25.309 9.648 1.00 90.81 421 LEU A O 1
ATOM 3297 N N . MET A 1 422 ? -10.101 23.192 9.355 1.00 93.38 422 MET A N 1
ATOM 3298 C CA . MET A 1 422 ? -9.794 23.310 7.935 1.00 93.38 422 MET A CA 1
ATOM 3299 C C . MET A 1 422 ? -11.072 23.551 7.127 1.00 93.38 422 MET A C 1
ATOM 3301 O O . MET A 1 422 ? -12.145 23.035 7.440 1.00 93.38 422 MET A O 1
ATOM 3305 N N . ASN A 1 423 ? -10.968 24.301 6.033 1.00 92.12 423 ASN A N 1
ATOM 3306 C CA . ASN A 1 423 ? -12.024 24.317 5.022 1.00 92.12 423 ASN A CA 1
ATOM 3307 C C . ASN A 1 423 ? -11.919 23.075 4.098 1.00 92.12 423 ASN A C 1
ATOM 3309 O O . ASN A 1 423 ? -10.854 22.459 4.031 1.00 92.12 423 ASN A O 1
ATOM 3313 N N . PRO A 1 424 ? -12.972 22.712 3.336 1.00 92.25 424 PRO A N 1
ATOM 3314 C CA . PRO A 1 424 ? -12.956 21.519 2.482 1.00 92.25 424 PRO A CA 1
ATOM 3315 C C . PRO A 1 424 ? -11.801 21.423 1.472 1.00 92.25 424 PRO A C 1
ATOM 3317 O O . PRO A 1 424 ? -11.401 20.315 1.134 1.00 92.25 424 PRO A O 1
ATOM 3320 N N . LEU A 1 425 ? -11.247 22.546 0.996 1.00 91.31 425 LEU A N 1
ATOM 3321 C CA . LEU A 1 425 ? -10.089 22.540 0.094 1.00 91.31 425 LEU A CA 1
ATOM 3322 C C . LEU A 1 425 ? -8.781 22.254 0.847 1.00 91.31 425 LEU A C 1
ATOM 3324 O O . LEU A 1 425 ? -7.940 21.529 0.332 1.00 91.31 425 LEU A O 1
ATOM 3328 N N . GLN A 1 426 ? -8.619 22.770 2.069 1.00 92.44 426 GLN A N 1
ATOM 3329 C CA . GLN A 1 426 ? -7.476 22.427 2.927 1.00 92.44 426 GLN A CA 1
ATOM 3330 C C . GLN A 1 426 ? -7.501 20.937 3.298 1.00 92.44 426 GLN A C 1
ATOM 3332 O O . GLN A 1 426 ? -6.503 20.249 3.121 1.00 92.44 426 GLN A O 1
ATOM 3337 N N . SER A 1 427 ? -8.664 20.423 3.702 1.00 92.06 427 SER A N 1
ATOM 3338 C CA . SER A 1 427 ? -8.870 18.996 3.971 1.00 92.06 427 SER A CA 1
ATOM 3339 C C . SER A 1 427 ? -8.622 18.101 2.746 1.00 92.06 427 SER A C 1
ATOM 3341 O O . SER A 1 427 ? -8.017 17.042 2.874 1.00 92.06 427 SER A O 1
ATOM 3343 N N . LEU A 1 428 ? -9.043 18.522 1.545 1.00 92.12 428 LEU A N 1
ATOM 3344 C CA . LEU A 1 428 ? -8.719 17.824 0.293 1.00 92.12 428 LEU A CA 1
ATOM 3345 C C . LEU A 1 428 ? -7.209 17.835 0.008 1.00 92.12 428 LEU A C 1
ATOM 3347 O O . LEU A 1 428 ? -6.669 16.844 -0.483 1.00 92.12 428 LEU A O 1
ATOM 3351 N N . ASN A 1 429 ? -6.530 18.949 0.299 1.00 93.25 429 ASN A N 1
ATOM 3352 C CA . ASN A 1 429 ? -5.103 19.087 0.027 1.00 93.25 429 ASN A CA 1
ATOM 3353 C C . ASN A 1 429 ? -4.250 18.105 0.836 1.00 93.25 429 ASN A C 1
ATOM 3355 O O . ASN A 1 429 ? -3.248 17.661 0.294 1.00 93.25 429 ASN A O 1
ATOM 3359 N N . VAL A 1 430 ? -4.674 17.677 2.033 1.00 93.25 430 VAL A N 1
ATOM 3360 C CA . VAL A 1 430 ? -3.989 16.604 2.784 1.00 93.25 430 VAL A CA 1
ATOM 3361 C C . VAL A 1 430 ? -3.879 15.326 1.940 1.00 93.25 430 VAL A C 1
ATOM 3363 O O . VAL A 1 430 ? -2.783 14.813 1.723 1.00 93.25 430 VAL A O 1
ATOM 3366 N N . TYR A 1 431 ? -4.998 14.862 1.372 1.00 94.38 431 TYR A N 1
ATOM 3367 C CA . TYR A 1 431 ? -5.015 13.699 0.476 1.00 94.38 431 TYR A CA 1
ATOM 3368 C C . TYR A 1 431 ? -4.254 13.959 -0.829 1.00 94.38 431 TYR A C 1
ATOM 3370 O O . TYR A 1 431 ? -3.547 13.086 -1.322 1.00 94.38 431 TYR A O 1
ATOM 3378 N N . ARG A 1 432 ? -4.359 15.165 -1.407 1.00 93.50 432 ARG A N 1
ATOM 3379 C CA . ARG A 1 432 ? -3.597 15.514 -2.619 1.00 93.50 432 ARG A CA 1
ATOM 3380 C C . ARG A 1 432 ? -2.087 15.479 -2.371 1.00 93.50 432 ARG A C 1
ATOM 3382 O O . ARG A 1 432 ? -1.364 14.973 -3.221 1.00 93.50 432 ARG A O 1
ATOM 3389 N N . GLU A 1 433 ? -1.611 16.012 -1.254 1.00 92.69 433 GLU A N 1
ATOM 3390 C CA . GLU A 1 433 ? -0.188 16.044 -0.901 1.00 92.69 433 GLU A CA 1
ATOM 3391 C C . GLU A 1 433 ? 0.333 14.631 -0.603 1.00 92.69 433 GLU A C 1
ATOM 3393 O O . GLU A 1 433 ? 1.353 14.246 -1.172 1.00 92.69 433 GLU A O 1
ATOM 3398 N N . SER A 1 434 ? -0.420 13.817 0.149 1.00 91.62 434 SER A N 1
ATOM 3399 C CA . SER A 1 434 ? -0.146 12.383 0.360 1.00 91.62 434 SER A CA 1
ATOM 3400 C C . SER A 1 434 ? -0.025 11.610 -0.964 1.00 91.62 434 SER A C 1
ATOM 3402 O O . SER A 1 434 ? 1.016 11.009 -1.241 1.00 91.62 434 SER A O 1
ATOM 3404 N N . VAL A 1 435 ? -1.038 11.690 -1.838 1.00 92.25 435 VAL A N 1
ATOM 3405 C CA . VAL A 1 435 ? -1.040 11.020 -3.153 1.00 92.25 435 VAL A CA 1
ATOM 3406 C C . VAL A 1 435 ? 0.144 11.473 -4.011 1.00 92.25 435 VAL A C 1
ATOM 3408 O O . VAL A 1 435 ? 0.851 10.641 -4.577 1.00 92.25 435 VAL A O 1
ATOM 3411 N N . LEU A 1 436 ? 0.396 12.782 -4.115 1.00 92.12 436 LEU A N 1
ATOM 3412 C CA . LEU A 1 436 ? 1.491 13.302 -4.939 1.00 92.12 436 LEU A CA 1
ATOM 3413 C C . LEU A 1 436 ? 2.873 12.938 -4.379 1.00 92.12 436 LEU A C 1
ATOM 3415 O O . LEU A 1 436 ? 3.761 12.641 -5.181 1.00 92.12 436 LEU A O 1
ATOM 3419 N N . SER A 1 437 ? 3.051 12.906 -3.052 1.00 90.69 437 SER A N 1
ATOM 3420 C CA . SER A 1 437 ? 4.297 12.439 -2.428 1.00 90.69 437 SER A CA 1
ATOM 3421 C C . SER A 1 437 ? 4.531 10.969 -2.748 1.00 90.69 437 SER A C 1
ATOM 3423 O O . SER A 1 437 ? 5.529 10.652 -3.381 1.00 90.69 437 SER A O 1
ATOM 3425 N N . ARG A 1 438 ? 3.564 10.082 -2.468 1.00 89.81 438 ARG A N 1
ATOM 3426 C CA . ARG A 1 438 ? 3.694 8.636 -2.734 1.00 89.81 438 ARG A CA 1
ATOM 3427 C C . ARG A 1 438 ? 4.019 8.335 -4.203 1.00 89.81 438 ARG A C 1
ATOM 3429 O O . ARG A 1 438 ? 4.818 7.444 -4.497 1.00 89.81 438 ARG A O 1
ATOM 3436 N N . LEU A 1 439 ? 3.435 9.089 -5.140 1.00 91.56 439 LEU A N 1
ATOM 3437 C CA . LEU A 1 439 ? 3.764 8.991 -6.566 1.00 91.56 439 LEU A CA 1
ATOM 3438 C C . LEU A 1 439 ? 5.182 9.492 -6.880 1.00 91.56 439 LEU A C 1
ATOM 3440 O O . LEU A 1 439 ? 5.865 8.867 -7.690 1.00 91.56 439 LEU A O 1
ATOM 3444 N N . MET A 1 440 ? 5.641 10.577 -6.250 1.00 92.12 440 MET A N 1
ATOM 3445 C CA . MET A 1 440 ? 7.022 11.056 -6.364 1.00 92.12 440 MET A CA 1
ATOM 3446 C C . MET A 1 440 ? 8.006 10.025 -5.800 1.00 92.12 440 MET A C 1
ATOM 3448 O O . MET A 1 440 ? 8.893 9.588 -6.527 1.00 92.12 440 MET A O 1
ATOM 3452 N N . ASP A 1 441 ? 7.798 9.563 -4.568 1.00 88.25 441 ASP A N 1
ATOM 3453 C CA . ASP A 1 441 ? 8.647 8.604 -3.851 1.00 88.25 441 ASP A CA 1
ATOM 3454 C C . ASP A 1 441 ? 8.797 7.283 -4.631 1.00 88.25 441 ASP A C 1
ATOM 3456 O O . ASP A 1 441 ? 9.896 6.744 -4.763 1.00 88.25 441 ASP A O 1
ATOM 3460 N N . SER A 1 442 ? 7.715 6.810 -5.261 1.00 88.19 442 SER A N 1
ATOM 3461 C CA . SER A 1 442 ? 7.722 5.662 -6.181 1.00 88.19 442 SER A CA 1
ATOM 3462 C C . SER A 1 442 ? 8.626 5.867 -7.407 1.00 88.19 442 SER A C 1
ATOM 3464 O O . SER A 1 442 ? 9.384 4.966 -7.804 1.00 88.19 442 SER A O 1
ATOM 3466 N N . LEU A 1 443 ? 8.575 7.061 -8.014 1.00 91.12 443 LEU A N 1
ATOM 3467 C CA . LEU A 1 443 ? 9.478 7.421 -9.105 1.00 91.12 443 LEU A CA 1
ATOM 3468 C C . LEU A 1 443 ? 10.916 7.577 -8.601 1.00 91.12 443 LEU A C 1
ATOM 3470 O O . LEU A 1 443 ? 11.846 7.193 -9.309 1.00 91.12 443 LEU A O 1
ATOM 3474 N N . GLU A 1 444 ? 11.126 8.089 -7.390 1.00 89.12 444 GLU A N 1
ATOM 3475 C CA . GLU A 1 444 ? 12.456 8.205 -6.803 1.00 89.12 444 GLU A CA 1
ATOM 3476 C C . GLU A 1 444 ? 13.081 6.833 -6.507 1.00 89.12 444 GLU A C 1
ATOM 3478 O O . GLU A 1 444 ? 14.207 6.603 -6.950 1.00 89.12 444 GLU A O 1
ATOM 3483 N N . GLU A 1 445 ? 12.373 5.889 -5.869 1.00 84.56 445 GLU A N 1
ATOM 3484 C CA . GLU A 1 445 ? 12.882 4.522 -5.620 1.00 84.56 445 GLU A CA 1
ATOM 3485 C C . GLU A 1 445 ? 13.239 3.828 -6.946 1.00 84.56 445 GLU A C 1
ATOM 3487 O O . GLU A 1 445 ? 14.309 3.227 -7.087 1.00 84.56 445 GLU A O 1
ATOM 3492 N N . THR A 1 446 ? 12.368 3.946 -7.953 1.00 86.00 446 THR A N 1
ATOM 3493 C CA . THR A 1 446 ? 12.543 3.254 -9.237 1.00 86.00 446 THR A CA 1
ATOM 3494 C C . THR A 1 446 ? 13.607 3.906 -10.119 1.00 86.00 446 THR A C 1
ATOM 3496 O O . THR A 1 446 ? 14.383 3.206 -10.776 1.00 86.00 446 THR A O 1
ATOM 3499 N N . PHE A 1 447 ? 13.648 5.239 -10.168 1.00 90.75 447 PHE A N 1
ATOM 3500 C CA . PHE A 1 447 ? 14.407 6.012 -11.151 1.00 90.75 447 PHE A CA 1
ATOM 3501 C C . PHE A 1 447 ? 15.473 6.939 -10.545 1.00 90.75 447 PHE A C 1
ATOM 3503 O O . PHE A 1 447 ? 16.009 7.773 -11.275 1.00 90.75 447 PHE A O 1
ATOM 3510 N N . ALA A 1 448 ? 15.878 6.744 -9.283 1.00 88.56 448 ALA A N 1
ATOM 3511 C CA . ALA A 1 448 ? 16.995 7.448 -8.636 1.00 88.56 448 ALA A CA 1
ATOM 3512 C C . ALA A 1 448 ? 18.250 7.685 -9.514 1.00 88.56 448 ALA A C 1
ATOM 3514 O O . ALA A 1 448 ? 18.818 8.774 -9.417 1.00 88.56 448 ALA A O 1
ATOM 3515 N N . PRO A 1 449 ? 18.686 6.776 -10.420 1.00 89.38 449 PRO A N 1
ATOM 3516 C CA . PRO A 1 449 ? 19.790 7.064 -11.342 1.00 89.38 449 PRO A CA 1
ATOM 3517 C C . PRO A 1 449 ? 19.600 8.301 -12.238 1.00 89.38 449 PRO A C 1
ATOM 3519 O O . PRO A 1 449 ? 20.595 8.869 -12.681 1.00 89.38 449 PRO A O 1
ATOM 3522 N N . LEU A 1 450 ? 18.363 8.742 -12.509 1.00 89.06 450 LEU A N 1
ATOM 3523 C CA . LEU A 1 450 ? 18.089 9.976 -13.259 1.00 89.06 450 LEU A CA 1
ATOM 3524 C C . LEU A 1 450 ? 18.483 11.238 -12.480 1.00 89.06 450 LEU A C 1
ATOM 3526 O O . LEU A 1 450 ? 18.811 12.239 -13.113 1.00 89.06 450 LEU A O 1
ATOM 3530 N N . LYS A 1 451 ? 18.536 11.194 -11.139 1.00 86.62 451 LYS A N 1
ATOM 3531 C CA . LYS A 1 451 ? 19.007 12.323 -10.317 1.00 86.62 451 LYS A CA 1
ATOM 3532 C C . LYS A 1 451 ? 20.451 12.713 -10.646 1.00 86.62 451 LYS A C 1
ATOM 3534 O O . LYS A 1 451 ? 20.786 13.888 -10.592 1.00 86.62 451 LYS A O 1
ATOM 3539 N N . ALA A 1 452 ? 21.274 11.765 -11.109 1.00 80.88 452 ALA A N 1
ATOM 3540 C CA . ALA A 1 452 ? 22.644 12.014 -11.572 1.00 80.88 452 ALA A CA 1
ATOM 3541 C C . ALA A 1 452 ? 22.743 12.819 -12.890 1.00 80.88 452 ALA A C 1
ATOM 3543 O O . ALA A 1 452 ? 23.852 13.051 -13.367 1.00 80.88 452 ALA A O 1
ATOM 3544 N N . LEU A 1 453 ? 21.610 13.213 -13.489 1.00 78.25 453 LEU A N 1
ATOM 3545 C CA . LEU A 1 453 ? 21.521 14.163 -14.609 1.00 78.25 453 LEU A CA 1
ATOM 3546 C C . LEU A 1 453 ? 21.166 15.598 -14.149 1.00 78.25 453 LEU A C 1
ATOM 3548 O O . LEU A 1 453 ? 21.070 16.490 -14.989 1.00 78.25 453 LEU A O 1
ATOM 3552 N N . GLU A 1 454 ? 20.964 15.784 -12.836 1.00 64.69 454 GLU A N 1
ATOM 3553 C CA . GLU A 1 454 ? 20.837 16.999 -12.001 1.00 64.69 454 GLU A CA 1
ATOM 3554 C C . GLU A 1 454 ? 19.872 18.126 -12.427 1.00 64.69 454 GLU A C 1
ATOM 3556 O O . GLU A 1 454 ? 19.146 18.635 -11.579 1.00 64.69 454 GLU A O 1
ATOM 3561 N N . SER A 1 455 ? 19.795 18.510 -13.701 1.00 67.31 455 SER A N 1
ATOM 3562 C CA . SER A 1 455 ? 19.154 19.762 -14.145 1.00 67.31 455 SER A CA 1
ATOM 3563 C C . SER A 1 455 ? 17.676 19.673 -14.557 1.00 67.31 455 SER A C 1
ATOM 3565 O O . SER A 1 455 ? 17.022 20.710 -14.639 1.00 67.31 455 SER A O 1
ATOM 3567 N N . GLN A 1 456 ? 17.137 18.480 -14.849 1.00 79.06 456 GLN A N 1
ATOM 3568 C CA . GLN A 1 456 ? 15.769 18.322 -15.396 1.00 79.06 456 GLN A CA 1
ATOM 3569 C C . GLN A 1 456 ? 14.958 17.150 -14.814 1.00 79.06 456 GLN A C 1
ATOM 3571 O O . GLN A 1 456 ? 13.776 17.017 -15.124 1.00 79.06 456 GLN A O 1
ATOM 3576 N N . TRP A 1 457 ? 15.552 16.298 -13.969 1.00 86.50 457 TRP A N 1
ATOM 3577 C CA . TRP A 1 457 ? 14.898 15.063 -13.509 1.00 86.50 457 TRP A CA 1
ATOM 3578 C C . TRP A 1 457 ? 13.587 15.322 -12.749 1.00 86.50 457 TRP A C 1
ATOM 3580 O O . TRP A 1 457 ? 12.619 14.589 -12.942 1.00 86.50 457 TRP A O 1
ATOM 3590 N N . PHE A 1 458 ? 13.548 16.384 -11.937 1.00 89.31 458 PHE A N 1
ATOM 3591 C CA . PHE A 1 458 ? 12.387 16.743 -11.126 1.00 89.31 458 PHE A CA 1
ATOM 3592 C C . PHE A 1 458 ? 11.200 17.186 -11.990 1.00 89.31 458 PHE A C 1
ATOM 3594 O O . PHE A 1 458 ? 10.086 16.708 -11.789 1.00 89.31 458 PHE A O 1
ATOM 3601 N N . GLU A 1 459 ? 11.440 18.024 -13.005 1.00 89.00 459 GLU A N 1
ATOM 3602 C CA . GLU A 1 459 ? 10.388 18.430 -13.944 1.00 89.00 459 GLU A CA 1
ATOM 3603 C C . GLU A 1 459 ? 9.878 17.231 -14.754 1.00 89.00 459 GLU A C 1
ATOM 3605 O O . GLU A 1 459 ? 8.672 17.088 -14.902 1.00 89.00 459 GLU A O 1
ATOM 3610 N N . TRP A 1 460 ? 10.734 16.284 -15.173 1.00 91.62 460 TRP A N 1
ATOM 3611 C CA . TRP A 1 460 ? 10.251 15.057 -15.829 1.00 91.62 460 TRP A CA 1
ATOM 3612 C C . TRP A 1 460 ? 9.335 14.207 -14.935 1.00 91.62 460 TRP A C 1
ATOM 3614 O O . TRP A 1 460 ? 8.414 13.570 -15.447 1.00 91.62 460 TRP A O 1
ATOM 3624 N N . PHE A 1 461 ? 9.587 14.158 -13.621 1.00 92.75 461 PHE A N 1
ATOM 3625 C CA . PHE A 1 461 ? 8.754 13.403 -12.676 1.00 92.75 461 PHE A CA 1
ATOM 3626 C C . PHE A 1 461 ? 7.435 14.134 -12.431 1.00 92.75 461 PHE A C 1
ATOM 3628 O O . PHE A 1 461 ? 6.371 13.524 -12.518 1.00 92.75 461 PHE A O 1
ATOM 3635 N N . LYS A 1 462 ? 7.498 15.448 -12.204 1.00 89.31 462 LYS A N 1
ATOM 3636 C CA . LYS A 1 462 ? 6.337 16.322 -12.035 1.00 89.31 462 LYS A CA 1
ATOM 3637 C C . LYS A 1 462 ? 5.429 16.315 -13.271 1.00 89.31 462 LYS A C 1
ATOM 3639 O O . LYS A 1 462 ? 4.255 15.986 -13.140 1.00 89.31 462 LYS A O 1
ATOM 3644 N N . ASP A 1 463 ? 5.971 16.562 -14.464 1.00 89.38 463 ASP A N 1
ATOM 3645 C CA . ASP A 1 463 ? 5.237 16.505 -15.737 1.00 89.38 463 ASP A CA 1
ATOM 3646 C C . ASP A 1 463 ? 4.596 15.126 -15.951 1.00 89.38 463 ASP A C 1
ATOM 3648 O O . ASP A 1 463 ? 3.474 15.017 -16.454 1.00 89.38 463 ASP A O 1
ATOM 3652 N N . TYR A 1 464 ? 5.283 14.045 -15.559 1.00 91.75 464 TYR A N 1
ATOM 3653 C CA . TYR A 1 464 ? 4.724 12.698 -15.630 1.00 91.75 464 TYR A CA 1
ATOM 3654 C C . TYR A 1 464 ? 3.556 12.506 -14.655 1.00 91.75 464 TYR A C 1
ATOM 3656 O O . TYR A 1 464 ? 2.518 12.008 -15.077 1.00 91.75 464 TYR A O 1
ATOM 3664 N N . ILE A 1 465 ? 3.677 12.936 -13.396 1.00 90.25 465 ILE A N 1
ATOM 3665 C CA . ILE A 1 465 ? 2.602 12.855 -12.392 1.00 90.25 465 ILE A CA 1
ATOM 3666 C C . ILE A 1 465 ? 1.388 13.707 -12.803 1.00 90.25 465 ILE A C 1
ATOM 3668 O O . ILE A 1 465 ? 0.251 13.250 -12.697 1.00 90.25 465 ILE A O 1
ATOM 3672 N N . GLU A 1 466 ? 1.609 14.914 -13.330 1.00 84.69 466 GLU A N 1
ATOM 3673 C CA . GLU A 1 466 ? 0.538 15.809 -13.788 1.00 84.69 466 GLU A CA 1
ATOM 3674 C C . GLU A 1 466 ? -0.178 15.289 -15.052 1.00 84.69 466 GLU A C 1
ATOM 3676 O O . GLU A 1 466 ? -1.382 15.500 -15.213 1.00 84.69 466 GLU A O 1
ATOM 3681 N N . SER A 1 467 ? 0.528 14.573 -15.938 1.00 85.25 467 SER A N 1
ATOM 3682 C CA . SER A 1 467 ? -0.030 14.035 -17.193 1.00 85.25 467 SER A CA 1
ATOM 3683 C C . SER A 1 467 ? -0.522 12.582 -17.118 1.00 85.25 467 SER A C 1
ATOM 3685 O O . SER A 1 467 ? -1.338 12.171 -17.949 1.00 85.25 467 SER A O 1
ATOM 3687 N N . SER A 1 468 ? -0.055 11.791 -16.148 1.00 85.50 468 SER A N 1
ATOM 3688 C CA . SER A 1 468 ? -0.285 10.343 -16.073 1.00 85.50 468 SER A CA 1
ATOM 3689 C C . SER A 1 468 ? -0.932 9.945 -14.751 1.00 85.50 468 SER A C 1
ATOM 3691 O O . SER A 1 468 ? -0.267 9.815 -13.726 1.00 85.50 468 SER A O 1
ATOM 3693 N N . ARG A 1 469 ? -2.239 9.660 -14.784 1.00 83.94 469 ARG A N 1
ATOM 3694 C CA . ARG A 1 469 ? -2.945 9.120 -13.613 1.00 83.94 469 ARG A CA 1
ATOM 3695 C C . ARG A 1 469 ? -2.506 7.666 -13.330 1.00 83.94 469 ARG A C 1
ATOM 3697 O O . ARG A 1 469 ? -2.527 6.864 -14.272 1.00 83.94 469 ARG A O 1
ATOM 3704 N N . PRO A 1 470 ? -2.138 7.304 -12.084 1.00 84.31 470 PRO A N 1
ATOM 3705 C CA . PRO A 1 470 ? -1.921 5.913 -11.655 1.00 84.31 470 PRO A CA 1
ATOM 3706 C C . PRO A 1 470 ? -3.163 5.037 -11.888 1.00 84.31 470 PRO A C 1
ATOM 3708 O O . PRO A 1 470 ? -4.286 5.522 -11.781 1.00 84.31 470 PRO A O 1
ATOM 3711 N N . ARG A 1 471 ? -2.966 3.752 -12.229 1.00 81.81 471 ARG A N 1
ATOM 3712 C CA . ARG A 1 471 ? -4.045 2.847 -12.703 1.00 81.81 471 ARG A CA 1
ATOM 3713 C C . ARG A 1 471 ? -4.034 1.424 -12.141 1.00 81.81 471 ARG A C 1
ATOM 3715 O O . ARG A 1 471 ? -4.936 0.649 -12.443 1.00 81.81 471 ARG A O 1
ATOM 3722 N N . HIS A 1 472 ? -2.989 1.036 -11.419 1.00 79.31 472 HIS A N 1
ATOM 3723 C CA . HIS A 1 472 ? -2.790 -0.333 -10.943 1.00 79.31 472 HIS A CA 1
ATOM 3724 C C . HIS A 1 472 ? -2.592 -0.304 -9.432 1.00 79.31 472 HIS A C 1
ATOM 3726 O O . HIS A 1 472 ? -2.038 0.663 -8.932 1.00 79.31 472 HIS A O 1
ATOM 3732 N N . TYR A 1 473 ? -3.034 -1.333 -8.706 1.00 75.19 473 TYR A N 1
ATOM 3733 C CA . TYR A 1 473 ? -2.965 -1.340 -7.240 1.00 75.19 473 TYR A CA 1
ATOM 3734 C C . TYR A 1 473 ? -1.521 -1.309 -6.714 1.00 75.19 473 TYR A C 1
ATOM 3736 O O . TYR A 1 473 ? -1.233 -0.650 -5.721 1.00 75.19 473 TYR A O 1
ATOM 3744 N N . ASN A 1 474 ? -0.593 -1.966 -7.411 1.00 78.12 474 ASN A N 1
ATOM 3745 C CA . ASN A 1 474 ? 0.812 -1.979 -7.031 1.00 78.12 474 ASN A CA 1
ATOM 3746 C C . ASN A 1 474 ? 1.504 -0.692 -7.510 1.00 78.12 474 ASN A C 1
ATOM 3748 O O . ASN A 1 474 ? 1.691 -0.476 -8.708 1.00 78.12 474 ASN A O 1
ATOM 3752 N N . LEU A 1 475 ? 1.907 0.146 -6.553 1.00 78.56 475 LEU A N 1
ATOM 3753 C CA . LEU A 1 475 ? 2.534 1.448 -6.790 1.00 78.56 475 LEU A CA 1
ATOM 3754 C C . LEU A 1 475 ? 3.845 1.350 -7.597 1.00 78.56 475 LEU A C 1
ATOM 3756 O O . LEU A 1 475 ? 4.152 2.258 -8.360 1.00 78.56 475 LEU A O 1
ATOM 3760 N N . SER A 1 476 ? 4.582 0.233 -7.533 1.00 74.25 476 SER A N 1
ATOM 3761 C CA . SER A 1 476 ? 5.807 0.027 -8.336 1.00 74.25 476 SER A CA 1
ATOM 3762 C C . SER A 1 476 ? 5.551 -0.155 -9.847 1.00 74.25 476 SER A C 1
ATOM 3764 O O . SER A 1 476 ? 6.488 -0.170 -10.649 1.00 74.25 476 SER A O 1
ATOM 3766 N N . ASP A 1 477 ? 4.284 -0.265 -10.270 1.00 76.12 477 ASP A N 1
ATOM 3767 C CA . ASP A 1 477 ? 3.885 -0.192 -11.680 1.00 76.12 477 ASP A CA 1
ATOM 3768 C C . ASP A 1 477 ? 3.748 1.260 -12.192 1.00 76.12 477 ASP A C 1
ATOM 3770 O O . ASP A 1 477 ? 3.671 1.493 -13.411 1.00 76.12 477 ASP A O 1
ATOM 3774 N N . PHE A 1 478 ? 3.741 2.249 -11.289 1.00 82.94 478 PHE A N 1
ATOM 3775 C CA . PHE A 1 478 ? 3.813 3.660 -11.650 1.00 82.94 478 PHE A CA 1
ATOM 3776 C C . PHE A 1 478 ? 5.164 3.979 -12.317 1.00 82.94 478 PHE A C 1
ATOM 3778 O O . PHE A 1 478 ? 6.163 3.284 -12.153 1.00 82.94 478 PHE A O 1
ATOM 3785 N N . GLY A 1 479 ? 5.182 4.982 -13.195 1.00 84.75 479 GLY A N 1
ATOM 3786 C CA . GLY A 1 479 ? 6.378 5.312 -13.980 1.00 84.75 479 GLY A CA 1
ATOM 3787 C C . GLY A 1 479 ? 6.730 4.364 -15.138 1.00 84.75 479 GLY A C 1
ATOM 3788 O O . GLY A 1 479 ? 7.664 4.669 -15.878 1.00 84.75 479 GLY A O 1
ATOM 3789 N N . HIS A 1 480 ? 5.993 3.273 -15.400 1.00 83.00 480 HIS A N 1
ATOM 3790 C CA . HIS A 1 480 ? 6.285 2.383 -16.545 1.00 83.00 480 HIS A CA 1
ATOM 3791 C C . HIS A 1 480 ? 6.346 3.1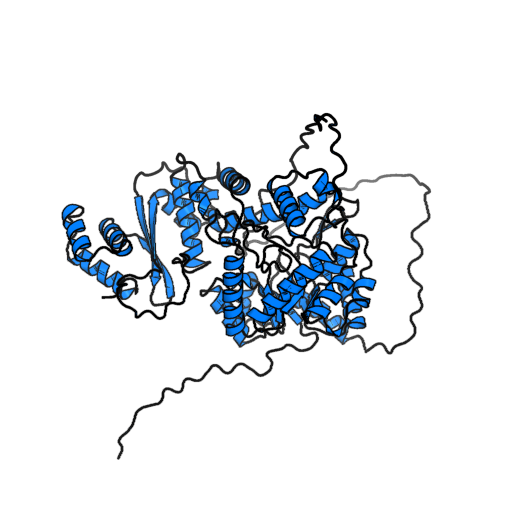09 -17.907 1.00 83.00 480 HIS A C 1
ATOM 3793 O O . HIS A 1 480 ? 7.045 2.663 -18.821 1.00 83.00 480 HIS A O 1
ATOM 3799 N N . ALA A 1 481 ? 5.630 4.232 -18.042 1.00 86.25 481 ALA A N 1
ATOM 3800 C CA . ALA A 1 481 ? 5.598 5.073 -19.234 1.00 86.25 481 ALA A CA 1
ATOM 3801 C C . ALA A 1 481 ? 6.518 6.315 -19.159 1.00 86.25 481 ALA A C 1
ATOM 3803 O O . ALA A 1 481 ? 6.612 7.040 -20.149 1.00 86.25 481 ALA A O 1
ATOM 3804 N N . LEU A 1 482 ? 7.253 6.539 -18.058 1.00 90.38 482 LEU A N 1
ATOM 3805 C CA . LEU A 1 482 ? 8.114 7.719 -17.840 1.00 90.38 482 LEU A CA 1
ATOM 3806 C C . LEU A 1 482 ? 9.158 7.908 -18.957 1.00 90.38 482 LEU A C 1
ATOM 3808 O O . LEU A 1 482 ? 9.381 9.006 -19.458 1.00 90.38 482 LEU A O 1
ATOM 3812 N N . ALA A 1 483 ? 9.761 6.822 -19.444 1.00 88.25 483 ALA A N 1
ATOM 3813 C CA . ALA A 1 483 ? 10.706 6.886 -20.567 1.00 88.25 483 ALA A CA 1
ATOM 3814 C C . ALA A 1 483 ? 10.077 7.334 -21.911 1.00 88.25 483 ALA A C 1
ATOM 3816 O O . ALA A 1 483 ? 10.789 7.605 -22.890 1.00 88.25 483 ALA A O 1
ATOM 3817 N N . GLY A 1 484 ? 8.744 7.338 -21.982 1.00 87.38 484 GLY A N 1
ATOM 3818 C CA . GLY A 1 484 ? 7.946 7.851 -23.088 1.00 87.38 484 GLY A CA 1
ATOM 3819 C C . GLY A 1 484 ? 7.560 9.325 -22.941 1.00 87.38 484 GLY A C 1
ATOM 3820 O O . GLY A 1 484 ? 7.418 9.974 -23.975 1.00 87.38 484 GLY A O 1
ATOM 3821 N N . SER A 1 485 ? 7.427 9.847 -21.712 1.00 88.75 485 SER A N 1
ATOM 3822 C CA . SER A 1 485 ? 7.137 11.269 -21.456 1.00 88.75 485 SER A CA 1
ATOM 3823 C C . SER A 1 485 ? 8.384 12.151 -21.535 1.00 88.75 485 SER A C 1
ATOM 3825 O O . SER A 1 485 ? 8.294 13.269 -22.035 1.00 88.75 485 SER A O 1
ATOM 3827 N N . ILE A 1 486 ? 9.555 11.645 -21.122 1.00 89.31 486 ILE A N 1
ATOM 3828 C CA . ILE A 1 486 ? 10.836 12.346 -21.307 1.00 89.31 486 ILE A CA 1
ATOM 3829 C C . ILE A 1 486 ? 11.048 12.623 -22.807 1.00 89.31 486 ILE A C 1
ATOM 3831 O O . ILE A 1 486 ? 10.979 11.709 -23.640 1.00 89.31 486 ILE A O 1
ATOM 3835 N N . GLY A 1 487 ? 11.321 13.885 -23.145 1.00 83.19 487 GLY A N 1
ATOM 3836 C CA . GLY A 1 487 ? 11.390 14.370 -24.522 1.00 83.19 487 GLY A CA 1
ATOM 3837 C C . GLY A 1 487 ? 12.518 13.757 -25.365 1.00 83.19 487 GLY A C 1
ATOM 3838 O O . GLY A 1 487 ? 13.490 13.167 -24.880 1.00 83.19 487 GLY A O 1
ATOM 3839 N N . LYS A 1 488 ? 12.361 13.826 -26.693 1.00 84.12 488 LYS A N 1
ATOM 3840 C CA . LYS A 1 488 ? 13.228 13.116 -27.657 1.00 84.12 488 LYS A CA 1
ATOM 3841 C C . LYS A 1 488 ? 14.654 13.673 -27.703 1.00 84.12 488 LYS A C 1
ATOM 3843 O O . LYS A 1 488 ? 15.569 12.931 -28.053 1.00 84.12 488 LYS A O 1
ATOM 3848 N N . GLU A 1 489 ? 14.816 14.938 -27.343 1.00 84.31 489 GLU A N 1
ATOM 3849 C CA . GLU A 1 489 ? 16.075 15.661 -27.150 1.00 84.31 489 GLU A CA 1
ATOM 3850 C C . GLU A 1 489 ? 16.909 15.149 -25.961 1.00 84.31 489 GLU A C 1
ATOM 3852 O O . GLU A 1 489 ? 18.110 15.400 -25.918 1.00 84.31 489 GLU A O 1
ATOM 3857 N N . ASN A 1 490 ? 16.319 14.339 -25.072 1.00 87.38 490 ASN A N 1
ATOM 3858 C CA . ASN A 1 490 ? 16.963 13.730 -23.906 1.00 87.38 490 ASN A CA 1
ATOM 3859 C C . ASN A 1 490 ? 17.175 12.192 -24.047 1.00 87.38 490 ASN A C 1
ATOM 3861 O O . ASN A 1 490 ? 16.732 11.408 -23.199 1.00 87.38 490 ASN A O 1
ATOM 3865 N N . PRO A 1 491 ? 17.859 11.680 -25.098 1.00 87.56 491 PRO A N 1
ATOM 3866 C CA . PRO A 1 491 ? 17.910 10.242 -25.394 1.00 87.56 491 PRO A CA 1
ATOM 3867 C C . PRO A 1 491 ? 18.643 9.407 -24.333 1.00 87.56 491 PRO A C 1
ATOM 3869 O O . PRO A 1 491 ? 18.283 8.248 -24.126 1.00 87.56 491 PRO A O 1
ATOM 3872 N N . VAL A 1 492 ? 19.642 9.974 -23.642 1.00 89.19 492 VAL A N 1
ATOM 3873 C CA . VAL A 1 492 ? 20.363 9.287 -22.553 1.00 89.19 492 VAL A CA 1
ATOM 3874 C C . VAL A 1 492 ? 19.442 9.070 -21.352 1.00 89.19 492 VAL A C 1
ATOM 3876 O O . VAL A 1 492 ? 19.388 7.955 -20.840 1.00 89.19 492 VAL A O 1
ATOM 3879 N N . ALA A 1 493 ? 18.662 10.082 -20.959 1.00 90.19 493 ALA A N 1
ATOM 3880 C CA . ALA A 1 493 ? 17.689 9.977 -19.873 1.00 90.19 493 ALA A CA 1
ATOM 3881 C C . ALA A 1 493 ? 16.595 8.943 -20.181 1.00 90.19 493 ALA A C 1
ATOM 3883 O O . ALA A 1 493 ? 16.281 8.104 -19.343 1.00 90.19 493 ALA A O 1
ATOM 3884 N N . ARG A 1 494 ? 16.073 8.925 -21.414 1.00 91.19 494 ARG A N 1
ATOM 3885 C CA . ARG A 1 494 ? 15.077 7.928 -21.852 1.00 91.19 494 ARG A CA 1
ATOM 3886 C C . ARG A 1 494 ? 15.605 6.499 -21.792 1.00 91.19 494 ARG A C 1
ATOM 3888 O O . ARG A 1 494 ? 14.916 5.599 -21.316 1.00 91.19 494 ARG A O 1
ATOM 3895 N N . ASP A 1 495 ? 16.823 6.275 -22.277 1.00 91.38 495 ASP A N 1
ATOM 3896 C CA . ASP A 1 495 ? 17.462 4.960 -22.224 1.00 91.38 495 ASP A CA 1
ATOM 3897 C C . ASP A 1 495 ? 17.806 4.547 -20.778 1.00 91.38 495 ASP A C 1
ATOM 3899 O O . ASP A 1 495 ? 17.620 3.382 -20.421 1.00 91.38 495 ASP A O 1
ATOM 3903 N N . LEU A 1 496 ? 18.213 5.496 -19.928 1.00 91.81 496 LEU A N 1
ATOM 3904 C CA . LEU A 1 496 ? 18.444 5.283 -18.497 1.00 91.81 496 LEU A CA 1
ATOM 3905 C C . LEU A 1 496 ? 17.143 4.927 -17.761 1.00 91.81 496 LEU A C 1
ATOM 3907 O O . LEU A 1 496 ? 17.110 3.934 -17.043 1.00 91.81 496 LEU A O 1
ATOM 3911 N N . ALA A 1 497 ? 16.042 5.637 -18.015 1.00 91.62 497 ALA A N 1
ATOM 3912 C CA . ALA A 1 497 ? 14.732 5.333 -17.441 1.00 91.62 497 ALA A CA 1
ATOM 3913 C C . ALA A 1 497 ? 14.262 3.905 -17.790 1.00 91.62 497 ALA A C 1
ATOM 3915 O O . ALA A 1 497 ? 13.838 3.151 -16.914 1.00 91.62 497 ALA A O 1
ATOM 3916 N N . ARG A 1 498 ? 14.416 3.476 -19.053 1.00 91.12 498 ARG A N 1
ATOM 3917 C CA . ARG A 1 498 ? 14.090 2.096 -19.484 1.00 91.12 498 ARG A CA 1
ATOM 3918 C C . ARG A 1 498 ? 14.940 1.046 -18.767 1.00 91.12 498 ARG A C 1
ATOM 3920 O O . ARG A 1 498 ? 14.436 -0.029 -18.443 1.00 91.12 498 ARG A O 1
ATOM 3927 N N . LEU A 1 499 ? 16.216 1.353 -18.534 1.00 90.19 499 LEU A N 1
ATOM 3928 C CA . LEU A 1 499 ? 17.159 0.497 -17.815 1.00 90.19 499 LEU A CA 1
ATOM 3929 C C . LEU A 1 499 ? 16.802 0.383 -16.322 1.00 90.19 499 LEU A C 1
ATOM 3931 O O . LEU A 1 499 ? 16.808 -0.723 -15.781 1.00 90.19 499 LEU A O 1
ATOM 3935 N N . CYS A 1 500 ? 16.426 1.491 -15.680 1.00 89.62 500 CYS A N 1
ATOM 3936 C CA . CYS A 1 500 ? 15.934 1.525 -14.303 1.00 89.62 500 CYS A CA 1
ATOM 3937 C C . CYS A 1 500 ? 14.679 0.659 -14.125 1.00 89.62 500 CYS A C 1
ATOM 3939 O O . CYS A 1 500 ? 14.689 -0.284 -13.331 1.00 89.62 500 CYS A O 1
ATOM 3941 N N . PHE A 1 501 ? 13.646 0.897 -14.940 1.00 86.56 501 PHE A N 1
ATOM 3942 C CA . PHE A 1 501 ? 12.383 0.160 -14.875 1.00 86.56 501 PHE A CA 1
ATOM 3943 C C . PHE A 1 501 ? 12.569 -1.354 -15.081 1.00 86.56 501 PHE A C 1
ATOM 3945 O O . PHE A 1 501 ? 12.078 -2.157 -14.287 1.00 86.56 501 PHE A O 1
ATOM 3952 N N . LEU A 1 502 ? 13.333 -1.775 -16.100 1.00 84.00 502 LEU A N 1
ATOM 3953 C CA . LEU A 1 502 ? 13.598 -3.203 -16.322 1.00 84.00 502 LEU A CA 1
ATOM 3954 C C . LEU A 1 502 ? 14.452 -3.834 -15.214 1.00 84.00 502 LEU A C 1
ATOM 3956 O O . LEU A 1 502 ? 14.237 -5.001 -14.889 1.00 84.00 502 LEU A O 1
ATOM 3960 N N . ASN A 1 503 ? 15.371 -3.089 -14.592 1.00 83.56 503 ASN A N 1
ATOM 3961 C CA . ASN A 1 503 ? 16.090 -3.576 -13.417 1.00 83.56 503 ASN A CA 1
ATOM 3962 C C . ASN A 1 503 ? 15.146 -3.830 -12.236 1.00 83.56 503 ASN A C 1
ATOM 3964 O O . ASN A 1 503 ? 15.217 -4.902 -11.638 1.00 83.56 503 ASN A O 1
ATOM 3968 N N . VAL A 1 504 ? 14.266 -2.876 -11.910 1.00 76.75 504 VAL A N 1
ATOM 3969 C CA . VAL A 1 504 ? 13.301 -3.040 -10.812 1.00 76.75 504 VAL A CA 1
ATOM 3970 C C . VAL A 1 504 ? 12.418 -4.255 -11.066 1.00 76.75 504 VAL A C 1
ATOM 3972 O O . VAL A 1 504 ? 12.342 -5.117 -10.195 1.00 76.75 504 VAL A O 1
ATOM 3975 N N . ARG A 1 505 ? 11.890 -4.427 -12.286 1.00 74.56 505 ARG A N 1
ATOM 3976 C CA . ARG A 1 505 ? 11.151 -5.641 -12.672 1.00 74.56 505 ARG A CA 1
ATOM 3977 C C . ARG A 1 505 ? 11.952 -6.918 -12.413 1.00 74.56 505 ARG A C 1
ATOM 3979 O O . ARG A 1 505 ? 11.577 -7.719 -11.565 1.00 74.56 505 ARG A O 1
ATOM 3986 N N . TYR A 1 506 ? 13.091 -7.091 -13.088 1.00 72.50 506 TYR A N 1
ATOM 3987 C CA . TYR A 1 506 ? 13.866 -8.335 -13.005 1.00 72.50 506 TYR A CA 1
ATOM 3988 C C . TYR A 1 506 ? 14.351 -8.674 -11.590 1.00 72.50 506 TYR A C 1
ATOM 3990 O O . TYR A 1 506 ? 14.380 -9.854 -11.238 1.00 72.50 506 TYR A O 1
ATOM 3998 N N . PHE A 1 507 ? 14.762 -7.684 -10.794 1.00 69.62 507 PHE A N 1
ATOM 3999 C CA . PHE A 1 507 ? 15.515 -7.917 -9.555 1.00 69.62 507 PHE A CA 1
ATOM 4000 C C . PHE A 1 507 ? 14.730 -7.643 -8.268 1.00 69.62 507 PHE A C 1
ATOM 4002 O O . PHE A 1 507 ? 15.050 -8.246 -7.243 1.00 69.62 507 PHE A O 1
ATOM 4009 N N . HIS A 1 508 ? 13.712 -6.781 -8.309 1.00 61.16 508 HIS A N 1
ATOM 4010 C CA . HIS A 1 508 ? 13.003 -6.302 -7.118 1.00 61.16 508 HIS A CA 1
ATOM 4011 C C . HIS A 1 508 ? 11.504 -6.653 -7.135 1.00 61.16 508 HIS A C 1
ATOM 4013 O O . HIS A 1 508 ? 10.994 -7.127 -6.120 1.00 61.16 508 HIS A O 1
ATOM 4019 N N . GLY A 1 509 ? 10.818 -6.519 -8.277 1.00 53.62 509 GLY A N 1
ATOM 4020 C CA . GLY A 1 509 ? 9.357 -6.616 -8.364 1.00 53.62 509 GLY A CA 1
ATOM 4021 C C . GLY A 1 509 ? 8.821 -7.129 -9.706 1.00 53.62 509 GLY A C 1
ATOM 4022 O O . GLY A 1 509 ? 8.513 -6.338 -10.589 1.00 53.62 509 GLY A O 1
ATOM 4023 N N . GLN A 1 510 ? 8.578 -8.448 -9.769 1.00 48.75 510 GLN A N 1
ATOM 4024 C CA . GLN A 1 510 ? 7.788 -9.210 -10.767 1.00 48.75 510 GLN A CA 1
ATOM 4025 C C . GLN A 1 510 ? 8.532 -9.917 -11.919 1.00 48.75 510 GLN A C 1
ATOM 4027 O O . GLN A 1 510 ? 9.573 -9.501 -12.414 1.00 48.75 510 GLN A O 1
ATOM 4032 N N . ARG A 1 511 ? 7.948 -11.034 -12.385 1.00 40.81 511 ARG A N 1
ATOM 4033 C CA . ARG A 1 511 ? 8.413 -11.770 -13.575 1.00 40.81 511 ARG A CA 1
ATOM 4034 C C . ARG A 1 511 ? 8.247 -10.915 -14.837 1.00 40.81 511 ARG A C 1
ATOM 4036 O O . ARG A 1 511 ? 7.110 -10.555 -15.150 1.00 40.81 511 ARG A O 1
ATOM 4043 N N . PRO A 1 512 ? 9.297 -10.651 -15.625 1.00 33.31 512 PRO A N 1
ATOM 4044 C CA . PRO A 1 512 ? 9.171 -9.798 -16.805 1.00 33.31 512 PRO A CA 1
ATOM 4045 C C . PRO A 1 512 ? 8.776 -10.626 -18.033 1.00 33.31 512 PRO A C 1
ATOM 4047 O O . PRO A 1 512 ? 9.486 -10.720 -19.028 1.00 33.31 512 PRO A O 1
ATOM 4050 N N . GLY A 1 513 ? 7.586 -11.208 -17.912 1.00 31.33 513 GLY A N 1
ATOM 4051 C CA . GLY A 1 513 ? 6.780 -11.823 -18.965 1.00 31.33 513 GLY A CA 1
ATOM 4052 C C . GLY A 1 513 ? 5.303 -11.435 -18.822 1.00 31.33 513 GLY A C 1
ATOM 4053 O O . GLY A 1 513 ? 4.438 -12.101 -19.379 1.00 31.33 513 GLY A O 1
ATOM 4054 N N . GLY A 1 514 ? 5.016 -10.378 -18.046 1.00 29.38 514 GLY A N 1
ATOM 4055 C CA . GLY A 1 514 ? 3.686 -9.871 -17.701 1.00 29.38 514 GLY A CA 1
ATOM 4056 C C . GLY A 1 514 ? 2.948 -9.186 -18.851 1.00 29.38 514 GLY A C 1
ATOM 4057 O O . GLY A 1 514 ? 2.453 -8.074 -18.693 1.00 29.38 514 GLY A O 1
ATOM 4058 N N . ALA A 1 515 ? 2.825 -9.862 -19.990 1.00 24.98 515 ALA A N 1
ATOM 4059 C CA . ALA A 1 515 ? 1.603 -9.744 -20.761 1.00 24.98 515 ALA A CA 1
ATOM 4060 C C . ALA A 1 515 ? 0.550 -10.616 -20.064 1.00 24.98 515 ALA A C 1
ATOM 4062 O O . ALA A 1 515 ? 0.554 -11.834 -20.204 1.00 24.98 515 ALA A O 1
ATOM 4063 N N . TRP A 1 516 ? -0.337 -9.987 -19.297 1.00 36.34 516 TRP A N 1
ATOM 4064 C CA . TRP A 1 516 ? -1.699 -9.813 -19.796 1.00 36.34 516 TRP A CA 1
ATOM 4065 C C . TRP A 1 516 ? -2.237 -10.941 -20.698 1.00 36.34 516 TRP A C 1
ATOM 4067 O O . TRP A 1 516 ? -2.494 -10.701 -21.870 1.00 36.34 516 TRP A O 1
ATOM 4077 N N . ILE A 1 517 ? -2.358 -12.156 -20.151 1.00 26.28 517 ILE A N 1
ATOM 4078 C CA . ILE A 1 517 ? -3.113 -13.333 -20.631 1.00 26.28 517 ILE A CA 1
ATOM 4079 C C . ILE A 1 517 ? -3.179 -14.322 -19.439 1.00 26.28 517 ILE A C 1
ATOM 4081 O O . ILE A 1 517 ? -2.196 -14.417 -18.699 1.00 26.28 517 ILE A O 1
ATOM 4085 N N . PRO A 1 518 ? -4.288 -15.053 -19.203 1.00 25.09 518 PRO A N 1
ATOM 4086 C CA . PRO A 1 518 ? -4.417 -15.917 -18.025 1.00 25.09 518 PRO A CA 1
ATOM 4087 C C . PRO A 1 518 ? -3.405 -17.075 -17.958 1.00 25.09 518 PRO A C 1
ATOM 4089 O O . PRO A 1 518 ? -3.201 -17.796 -18.935 1.00 25.09 518 PRO A O 1
ATOM 4092 N N . GLU A 1 519 ? -2.875 -17.352 -16.758 1.00 27.91 519 GLU A N 1
ATOM 4093 C CA . GLU A 1 519 ? -2.418 -18.704 -16.392 1.00 27.91 519 GLU A CA 1
ATOM 4094 C C . GLU A 1 519 ? -3.653 -19.622 -16.273 1.00 27.91 519 GLU A C 1
ATOM 4096 O O . GLU A 1 519 ? -4.166 -19.817 -15.170 1.00 27.91 519 GLU A O 1
ATOM 4101 N N . ALA A 1 520 ? -4.152 -20.097 -17.423 1.00 28.72 520 ALA A N 1
ATOM 4102 C CA . ALA A 1 520 ? -4.917 -21.336 -17.618 1.00 28.72 520 ALA A CA 1
ATOM 4103 C C . ALA A 1 520 ? -5.282 -21.519 -19.107 1.00 28.72 520 ALA A C 1
ATOM 4105 O O . ALA A 1 520 ? -6.296 -21.010 -19.580 1.00 28.72 520 ALA A O 1
ATOM 4106 N N . THR A 1 521 ? -4.499 -22.314 -19.833 1.00 26.84 521 THR A N 1
ATOM 4107 C CA . THR A 1 521 ? -5.051 -23.174 -20.886 1.00 26.84 521 THR A CA 1
ATOM 4108 C C . THR A 1 521 ? -4.443 -24.559 -20.730 1.00 26.84 521 THR A C 1
ATOM 4110 O O . THR A 1 521 ? -3.228 -24.718 -20.833 1.00 26.84 521 THR A O 1
ATOM 4113 N N . ASP A 1 522 ? -5.295 -25.566 -20.532 1.00 30.56 522 ASP A N 1
ATOM 4114 C CA . ASP A 1 522 ? -4.946 -26.989 -20.639 1.00 30.56 522 ASP A CA 1
ATOM 4115 C C . ASP A 1 522 ? -4.747 -27.382 -22.116 1.00 30.56 522 ASP A C 1
ATOM 4117 O O . ASP A 1 522 ? -5.392 -28.274 -22.664 1.00 30.56 522 ASP A O 1
ATOM 4121 N N . ALA A 1 523 ? -3.859 -26.652 -22.790 1.00 29.23 523 ALA A N 1
ATOM 4122 C CA . ALA A 1 523 ? -3.381 -26.933 -24.130 1.00 29.23 523 ALA A CA 1
ATOM 4123 C C . ALA A 1 523 ? -1.979 -27.542 -24.021 1.00 29.23 523 ALA A C 1
ATOM 4125 O O . ALA A 1 523 ? -1.118 -27.022 -23.308 1.00 29.23 523 ALA A O 1
ATOM 4126 N N . ALA A 1 524 ? -1.754 -28.652 -24.726 1.00 29.88 524 ALA A N 1
ATOM 4127 C CA . ALA A 1 524 ? -0.490 -29.380 -24.695 1.00 29.88 524 ALA A CA 1
ATOM 4128 C C . ALA A 1 524 ? 0.716 -28.472 -25.038 1.00 29.88 524 ALA A C 1
ATOM 4130 O O . ALA A 1 524 ? 0.582 -27.554 -25.854 1.00 29.88 524 ALA A O 1
ATOM 4131 N N . PRO A 1 525 ? 1.904 -28.711 -24.447 1.00 39.03 525 PRO A N 1
ATOM 4132 C CA . PRO A 1 525 ? 3.071 -27.845 -24.601 1.00 39.03 525 PRO A CA 1
ATOM 4133 C C . PRO A 1 525 ? 3.789 -28.056 -25.947 1.00 39.03 525 PRO A C 1
ATOM 4135 O O . PRO A 1 525 ? 4.945 -28.469 -25.991 1.00 39.03 525 PRO A O 1
ATOM 4138 N N . GLU A 1 526 ? 3.125 -27.721 -27.051 1.00 42.47 526 GLU A N 1
ATOM 4139 C CA . GLU A 1 526 ? 3.721 -27.696 -28.388 1.00 42.47 526 GLU A CA 1
ATOM 4140 C C . GLU A 1 526 ? 4.063 -26.250 -28.818 1.00 42.47 526 GLU A C 1
ATOM 4142 O O . GLU A 1 526 ? 3.281 -25.318 -28.628 1.00 42.47 526 GLU A O 1
ATOM 4147 N N . SER A 1 527 ? 5.234 -26.072 -29.450 1.00 47.56 527 SER A N 1
ATOM 4148 C CA . SER A 1 527 ? 5.700 -24.893 -30.228 1.00 47.56 527 SER A CA 1
ATOM 4149 C C . SER A 1 527 ? 6.433 -23.692 -29.581 1.00 47.56 527 SER A C 1
ATOM 4151 O O . SER A 1 527 ? 6.852 -22.807 -30.330 1.00 47.56 527 SER A O 1
ATOM 4153 N N . LYS A 1 528 ? 6.703 -23.618 -28.264 1.00 54.25 528 LYS A N 1
ATOM 4154 C CA . LYS A 1 528 ? 7.596 -22.560 -27.707 1.00 54.25 528 LYS A CA 1
ATOM 4155 C C . LYS A 1 528 ? 9.024 -23.061 -27.442 1.00 54.25 528 LYS A C 1
ATOM 4157 O O . LYS A 1 528 ? 9.316 -23.556 -26.358 1.00 54.25 528 LYS A O 1
ATOM 4162 N N . SER A 1 529 ? 9.923 -22.844 -28.407 1.00 70.38 529 SER A N 1
ATOM 4163 C CA . SER A 1 529 ? 11.369 -23.099 -28.265 1.00 70.38 529 SER A CA 1
ATOM 4164 C C . SER A 1 529 ? 12.123 -22.035 -27.455 1.00 70.38 529 SER A C 1
ATOM 4166 O O . SER A 1 529 ? 13.272 -22.254 -27.096 1.00 70.38 529 SER A O 1
ATOM 4168 N N . ILE A 1 530 ? 11.506 -20.890 -27.137 1.00 76.88 530 ILE A N 1
ATOM 4169 C CA . ILE A 1 530 ? 12.127 -19.808 -26.357 1.00 76.88 530 ILE A CA 1
ATOM 4170 C C . ILE A 1 530 ? 11.284 -19.428 -25.131 1.00 76.88 530 ILE A C 1
ATOM 4172 O O . ILE A 1 530 ? 10.053 -19.358 -25.192 1.00 76.88 530 ILE A O 1
ATOM 4176 N N . SER A 1 531 ? 11.966 -19.181 -24.013 1.00 72.62 531 SER A N 1
ATOM 4177 C CA . SER A 1 531 ? 11.401 -18.686 -22.759 1.00 72.62 531 SER A CA 1
ATOM 4178 C C . SER A 1 531 ? 10.796 -17.291 -22.928 1.00 72.62 531 SER A C 1
ATOM 4180 O O . SER A 1 531 ? 11.308 -16.456 -23.671 1.00 72.62 531 SER A O 1
ATOM 4182 N N . THR A 1 532 ? 9.716 -17.024 -22.194 1.00 67.44 532 THR A N 1
ATOM 4183 C CA . THR A 1 532 ? 9.067 -15.705 -22.119 1.00 67.44 532 THR A CA 1
ATOM 4184 C C . THR A 1 532 ? 9.464 -14.900 -20.876 1.00 67.44 532 THR A C 1
ATOM 4186 O O . THR A 1 532 ? 8.910 -13.832 -20.658 1.00 67.44 532 THR A O 1
ATOM 4189 N N . ASP A 1 533 ? 10.400 -15.398 -20.060 1.00 72.56 533 ASP A N 1
ATOM 4190 C CA . ASP A 1 533 ? 10.942 -14.737 -18.852 1.00 72.56 533 ASP A CA 1
ATOM 4191 C C . ASP A 1 533 ? 12.314 -14.088 -19.164 1.00 72.56 533 ASP A C 1
ATOM 4193 O O . ASP A 1 533 ? 13.278 -14.206 -18.403 1.00 72.56 533 ASP A O 1
ATOM 4197 N N . ILE A 1 534 ? 12.405 -13.466 -20.351 1.00 82.44 534 ILE A N 1
ATOM 4198 C CA . ILE A 1 534 ? 13.569 -12.717 -20.850 1.00 82.44 534 ILE A CA 1
ATOM 4199 C C . ILE A 1 534 ? 13.152 -11.362 -21.437 1.00 82.44 534 ILE A C 1
ATOM 4201 O O . ILE A 1 534 ? 12.061 -11.214 -21.987 1.00 82.44 534 ILE A O 1
ATOM 4205 N N . ALA A 1 535 ? 14.040 -10.370 -21.374 1.00 85.44 535 ALA A N 1
ATOM 4206 C CA . ALA A 1 535 ? 13.854 -9.078 -22.023 1.00 85.44 535 ALA A CA 1
ATOM 4207 C C . ALA A 1 535 ? 15.146 -8.614 -22.693 1.00 85.44 535 ALA A C 1
ATOM 4209 O O . ALA A 1 535 ? 16.232 -8.690 -22.119 1.00 85.44 535 ALA A O 1
ATOM 4210 N N . LEU A 1 536 ? 15.005 -8.085 -23.906 1.00 88.94 536 LEU A N 1
ATOM 4211 C CA . LEU A 1 536 ? 16.093 -7.487 -24.666 1.00 88.94 536 LEU A CA 1
ATOM 4212 C C . LEU A 1 536 ? 15.926 -5.966 -24.672 1.00 88.94 536 LEU A C 1
ATOM 4214 O O . LEU A 1 536 ? 14.946 -5.439 -25.201 1.00 88.94 536 LEU A O 1
ATOM 4218 N N . LEU A 1 537 ? 16.899 -5.256 -24.108 1.00 91.00 537 LEU A N 1
ATOM 4219 C CA . LEU A 1 537 ? 16.939 -3.798 -24.072 1.00 91.00 537 LEU A CA 1
ATOM 4220 C C . LEU A 1 537 ? 18.134 -3.293 -24.888 1.00 91.00 537 LEU A C 1
ATOM 4222 O O . LEU A 1 537 ? 19.220 -3.850 -24.815 1.00 91.00 537 LEU A O 1
ATOM 4226 N N . THR A 1 538 ? 17.954 -2.221 -25.662 1.00 90.94 538 THR A N 1
ATOM 4227 C CA . THR A 1 538 ? 19.063 -1.550 -26.362 1.00 90.94 538 THR A CA 1
ATOM 4228 C C . THR A 1 538 ? 19.133 -0.087 -25.947 1.00 90.94 538 THR A C 1
ATOM 4230 O O . THR A 1 538 ? 18.225 0.681 -26.280 1.00 90.94 538 THR A O 1
ATOM 4233 N N . VAL A 1 539 ? 20.216 0.292 -25.268 1.00 91.94 539 VAL A N 1
ATOM 4234 C CA . VAL A 1 539 ? 20.464 1.634 -24.702 1.00 91.94 539 VAL A CA 1
ATOM 4235 C C . VAL A 1 539 ? 21.740 2.255 -25.269 1.00 91.94 539 VAL A C 1
ATOM 4237 O O . VAL A 1 539 ? 22.555 1.555 -25.869 1.00 91.94 539 VAL A O 1
ATOM 4240 N N . SER A 1 540 ? 21.938 3.560 -25.083 1.00 91.81 540 SER A N 1
ATOM 4241 C CA . SER A 1 540 ? 23.263 4.169 -25.243 1.00 91.81 540 SER A CA 1
ATOM 4242 C C . SER A 1 540 ? 24.264 3.588 -24.232 1.00 91.81 540 SER A C 1
ATOM 4244 O O . SER A 1 540 ? 23.917 3.267 -23.091 1.00 91.81 540 SER A O 1
ATOM 4246 N N . ARG A 1 541 ? 25.537 3.477 -24.635 1.00 91.12 541 ARG A N 1
ATOM 4247 C CA . ARG A 1 541 ? 26.642 3.091 -23.738 1.00 91.12 541 ARG A CA 1
ATOM 4248 C C . ARG A 1 541 ? 26.722 4.031 -22.532 1.00 91.12 541 ARG A C 1
ATOM 4250 O O . ARG A 1 541 ? 27.069 3.577 -21.446 1.00 91.12 541 ARG A O 1
ATOM 4257 N N . GLU A 1 542 ? 26.383 5.307 -22.719 1.00 89.62 542 GLU A N 1
ATOM 4258 C CA . GLU A 1 542 ? 26.444 6.332 -21.675 1.00 89.62 542 GLU A CA 1
ATOM 4259 C C . GLU A 1 542 ? 25.388 6.134 -20.581 1.00 89.62 542 GLU A C 1
ATOM 4261 O O . GLU A 1 542 ? 25.744 6.082 -19.407 1.00 89.62 542 GLU A O 1
ATOM 4266 N N . ALA A 1 543 ? 24.123 5.882 -20.943 1.00 90.44 543 ALA A N 1
ATOM 4267 C CA . ALA A 1 543 ? 23.079 5.548 -19.967 1.00 90.44 543 ALA A CA 1
ATOM 4268 C C . ALA A 1 543 ? 23.479 4.338 -19.101 1.00 90.44 543 ALA A C 1
ATOM 4270 O O . ALA A 1 543 ? 23.298 4.339 -17.883 1.00 90.44 543 ALA A O 1
ATOM 4271 N N . LEU A 1 544 ? 24.098 3.325 -19.718 1.00 91.75 544 LEU A N 1
ATOM 4272 C CA . LEU A 1 544 ? 24.586 2.151 -19.002 1.00 91.75 544 LEU A CA 1
ATOM 4273 C C . LEU A 1 544 ? 25.782 2.458 -18.081 1.00 91.75 544 LEU A C 1
ATOM 4275 O O . LEU A 1 544 ? 25.836 1.911 -16.981 1.00 91.75 544 LEU A O 1
ATOM 4279 N N . LYS A 1 545 ? 26.719 3.332 -18.477 1.00 89.81 545 LYS A N 1
ATOM 4280 C CA . LYS A 1 545 ? 27.818 3.775 -17.595 1.00 89.81 545 LYS A CA 1
ATOM 4281 C C . LYS A 1 545 ? 27.286 4.510 -16.365 1.00 89.81 545 LYS A C 1
ATOM 4283 O O . LYS A 1 545 ? 27.714 4.191 -15.259 1.00 89.81 545 LYS A O 1
ATOM 4288 N N . ILE A 1 546 ? 26.359 5.454 -16.556 1.00 88.62 546 ILE A N 1
ATOM 4289 C CA . ILE A 1 546 ? 25.740 6.232 -15.470 1.00 88.62 546 ILE A CA 1
ATOM 4290 C C . ILE A 1 546 ? 25.077 5.281 -14.471 1.00 88.62 546 ILE A C 1
ATOM 4292 O O . ILE A 1 546 ? 25.388 5.313 -13.283 1.00 88.62 546 ILE A O 1
ATOM 4296 N N . TRP A 1 547 ? 24.258 4.349 -14.961 1.00 89.88 547 TRP A N 1
ATOM 4297 C CA . TRP A 1 547 ? 23.593 3.343 -14.133 1.00 89.88 547 TRP A CA 1
ATOM 4298 C C . TRP A 1 547 ? 24.567 2.393 -13.412 1.00 89.88 547 TRP A C 1
ATOM 4300 O O . TRP A 1 547 ? 24.395 2.115 -12.225 1.00 89.88 547 TRP A O 1
ATOM 4310 N N . MET A 1 548 ? 25.622 1.918 -14.089 1.00 88.69 548 MET A N 1
ATOM 4311 C CA . MET A 1 548 ? 26.661 1.083 -13.465 1.00 88.69 548 MET A CA 1
ATOM 4312 C C . MET A 1 548 ? 27.453 1.838 -12.388 1.00 88.69 548 MET A C 1
ATOM 4314 O O . MET A 1 548 ? 27.841 1.231 -11.390 1.00 88.69 548 MET A O 1
ATOM 4318 N N . ARG A 1 549 ? 27.713 3.138 -12.582 1.00 85.12 549 ARG A N 1
ATOM 4319 C CA . ARG A 1 549 ? 28.376 4.002 -11.595 1.00 85.12 549 ARG A CA 1
ATOM 4320 C C . ARG A 1 549 ? 27.468 4.242 -10.395 1.00 85.12 549 ARG A C 1
ATOM 4322 O O . ARG A 1 549 ? 27.908 4.003 -9.276 1.00 85.12 549 ARG A O 1
ATOM 4329 N N . TRP A 1 550 ? 26.207 4.606 -10.624 1.00 84.62 550 TRP A N 1
ATOM 4330 C CA . TRP A 1 550 ? 25.213 4.788 -9.565 1.00 84.62 550 TRP A CA 1
ATOM 4331 C C . TRP A 1 550 ? 25.073 3.528 -8.698 1.00 84.62 550 TRP A C 1
ATOM 4333 O O . TRP A 1 550 ? 25.144 3.616 -7.479 1.00 84.62 550 TRP A O 1
ATOM 4343 N N . LYS A 1 551 ? 25.027 2.333 -9.310 1.00 82.19 551 LYS A N 1
ATOM 4344 C CA . LYS A 1 551 ? 25.012 1.050 -8.579 1.00 82.19 551 LYS A CA 1
ATOM 4345 C C . LYS A 1 551 ? 26.244 0.780 -7.702 1.00 82.19 551 LYS A C 1
ATOM 4347 O O . LYS A 1 551 ? 26.163 -0.074 -6.826 1.00 82.19 551 LYS A O 1
ATOM 4352 N N . LYS A 1 552 ? 27.380 1.439 -7.954 1.00 82.69 552 LYS A N 1
ATOM 4353 C CA . LYS A 1 552 ? 28.609 1.318 -7.146 1.00 82.69 552 LYS A CA 1
ATOM 4354 C C . LYS A 1 552 ? 28.755 2.440 -6.120 1.00 82.69 552 LYS A C 1
ATOM 4356 O O . LYS A 1 552 ? 29.357 2.225 -5.074 1.00 82.69 552 LYS A O 1
ATOM 4361 N N . SER A 1 553 ? 28.269 3.636 -6.438 1.00 76.31 553 SER A N 1
ATOM 4362 C CA . SER A 1 553 ? 28.419 4.840 -5.616 1.00 76.31 553 SER A CA 1
ATOM 4363 C C . SER A 1 553 ? 27.240 5.792 -5.871 1.00 76.31 553 SER A C 1
ATOM 4365 O O . SER A 1 553 ? 27.361 6.694 -6.703 1.00 76.31 553 SER A O 1
ATOM 4367 N N . PRO A 1 554 ? 26.095 5.611 -5.181 1.00 68.38 554 PRO A N 1
ATOM 4368 C CA . PRO A 1 554 ? 24.884 6.405 -5.422 1.00 68.38 554 PRO A CA 1
ATOM 4369 C C . PRO A 1 554 ? 25.044 7.908 -5.143 1.00 68.38 554 PRO A C 1
ATOM 4371 O O . PRO A 1 554 ? 24.332 8.714 -5.729 1.00 68.38 554 PRO A O 1
ATOM 4374 N N . GLN A 1 555 ? 25.986 8.281 -4.267 1.00 61.06 555 GLN A N 1
ATOM 4375 C CA . GLN A 1 555 ? 26.204 9.653 -3.781 1.00 61.06 555 GLN A CA 1
ATOM 4376 C C . GLN A 1 555 ? 27.093 10.529 -4.689 1.00 61.06 555 GLN A C 1
ATOM 4378 O O . GLN A 1 555 ? 27.374 11.674 -4.345 1.00 61.06 555 GLN A O 1
ATOM 4383 N N . HIS A 1 556 ? 27.577 10.018 -5.827 1.00 57.72 556 HIS A N 1
ATOM 4384 C CA . HIS A 1 556 ? 28.463 10.779 -6.715 1.00 57.72 556 HIS A CA 1
ATOM 4385 C C . HIS A 1 556 ? 27.827 11.031 -8.086 1.00 57.72 556 HIS A C 1
ATOM 4387 O O . HIS A 1 556 ? 27.635 10.062 -8.835 1.00 57.72 556 HIS A O 1
ATOM 4393 N N . PRO A 1 557 ? 27.588 12.301 -8.476 1.00 55.47 557 PRO A N 1
ATOM 4394 C CA . PRO A 1 557 ? 27.019 12.613 -9.779 1.00 55.47 557 PRO A CA 1
ATOM 4395 C C . PRO A 1 557 ? 27.903 12.128 -10.929 1.00 55.47 557 PRO A C 1
ATOM 4397 O O . PRO A 1 557 ? 29.105 11.851 -10.776 1.00 55.47 557 PRO A O 1
ATOM 4400 N N . ALA A 1 558 ? 27.284 11.972 -12.097 1.00 56.47 558 ALA A N 1
ATOM 4401 C CA . ALA A 1 558 ? 28.000 11.643 -13.316 1.00 56.47 558 ALA A CA 1
ATOM 4402 C C . ALA A 1 558 ? 28.732 12.898 -13.829 1.00 56.47 558 ALA A C 1
ATOM 4404 O O . ALA A 1 558 ? 28.142 13.974 -13.834 1.00 56.47 558 ALA A O 1
ATOM 4405 N N . PRO A 1 559 ? 30.000 12.797 -14.269 1.00 53.38 559 PRO A N 1
ATOM 4406 C CA . PRO A 1 559 ? 30.646 13.909 -14.960 1.00 53.38 559 PRO A CA 1
ATOM 4407 C C . PRO A 1 559 ? 29.910 14.203 -16.273 1.00 53.38 559 PRO A C 1
ATOM 4409 O O . PRO A 1 559 ? 29.408 13.276 -16.912 1.00 53.38 559 PRO A O 1
ATOM 4412 N N . GLU A 1 560 ? 29.899 15.468 -16.699 1.00 50.66 560 GLU A N 1
ATOM 4413 C CA . GLU A 1 560 ? 29.317 15.891 -17.978 1.00 50.66 560 GLU A CA 1
ATOM 4414 C C . GLU A 1 560 ? 29.999 15.178 -19.159 1.00 50.66 560 GLU A C 1
ATOM 4416 O O . GLU A 1 560 ? 31.069 15.560 -19.637 1.00 50.66 560 GLU A O 1
ATOM 4421 N N . GLY A 1 561 ? 29.380 14.091 -19.621 1.00 51.34 561 GLY A N 1
ATOM 4422 C CA . GLY A 1 561 ? 29.834 13.293 -20.752 1.00 51.34 561 GLY A CA 1
ATOM 4423 C C . GLY A 1 561 ? 28.986 13.565 -21.987 1.00 51.34 561 GLY A C 1
ATOM 4424 O O . GLY A 1 561 ? 27.763 13.429 -21.951 1.00 51.34 561 GLY A O 1
ATOM 4425 N N . GLN A 1 562 ? 29.625 13.887 -23.114 1.00 54.69 562 GLN A N 1
ATOM 4426 C CA . GLN A 1 562 ? 28.923 13.958 -24.397 1.00 54.69 562 GLN A CA 1
ATOM 4427 C C . GLN A 1 562 ? 28.302 12.596 -24.739 1.00 54.69 562 GLN A C 1
ATOM 4429 O O . GLN A 1 562 ? 28.959 11.555 -24.650 1.00 54.69 562 GLN A O 1
ATOM 4434 N N . ALA A 1 563 ? 27.033 12.605 -25.151 1.00 56.22 563 ALA A N 1
ATOM 4435 C CA . ALA A 1 563 ? 26.287 11.395 -25.470 1.00 56.22 563 ALA A CA 1
ATOM 4436 C C . ALA A 1 563 ? 26.971 10.603 -26.599 1.00 56.22 563 ALA A C 1
ATOM 4438 O O . ALA A 1 563 ? 26.958 10.998 -27.765 1.00 56.22 563 ALA A O 1
ATOM 4439 N N . THR A 1 564 ? 27.558 9.455 -26.257 1.00 62.41 564 THR A N 1
ATOM 4440 C CA . THR A 1 564 ? 28.185 8.578 -27.250 1.00 62.41 564 THR A CA 1
ATOM 4441 C C . THR A 1 564 ? 27.124 7.908 -28.128 1.00 62.41 564 THR A C 1
ATOM 4443 O O . THR A 1 564 ? 26.146 7.349 -27.630 1.00 62.41 564 THR A O 1
ATOM 4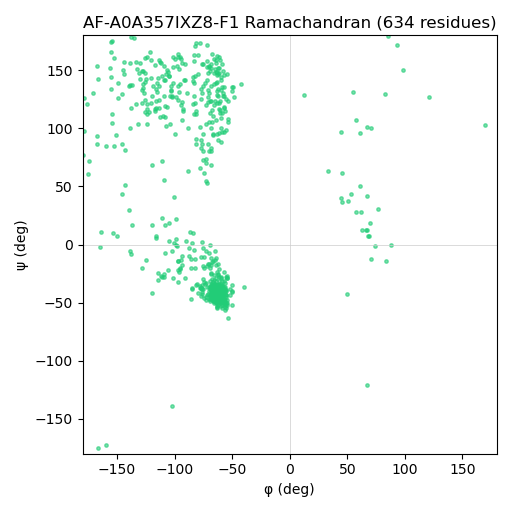446 N N . ALA A 1 565 ? 27.331 7.918 -29.450 1.00 67.31 565 ALA A N 1
ATOM 4447 C CA . ALA A 1 565 ? 26.431 7.265 -30.409 1.00 67.31 565 ALA A CA 1
ATOM 4448 C C . ALA A 1 565 ? 26.434 5.724 -30.304 1.00 67.31 565 ALA A C 1
ATOM 4450 O O . ALA A 1 565 ? 25.542 5.059 -30.831 1.00 67.31 565 ALA A O 1
ATOM 4451 N N . ALA A 1 566 ? 27.426 5.151 -29.613 1.00 85.62 566 ALA A N 1
ATOM 4452 C CA . ALA A 1 566 ? 27.539 3.719 -29.370 1.00 85.62 566 ALA A CA 1
ATOM 4453 C C . ALA A 1 566 ? 26.334 3.191 -28.572 1.00 85.62 566 ALA A C 1
ATOM 4455 O O . ALA A 1 566 ? 26.072 3.623 -27.444 1.00 85.62 566 ALA A O 1
ATOM 4456 N N . ARG A 1 567 ? 25.619 2.220 -29.148 1.00 89.69 567 ARG A N 1
ATOM 4457 C CA . ARG A 1 567 ? 24.529 1.496 -28.482 1.00 89.69 567 ARG A CA 1
ATOM 4458 C C . ARG A 1 567 ? 25.007 0.125 -28.017 1.00 89.69 567 ARG A C 1
ATOM 4460 O O . ARG A 1 567 ? 25.919 -0.451 -28.599 1.00 89.69 567 ARG A O 1
ATOM 4467 N N . VAL A 1 568 ? 24.375 -0.379 -26.966 1.00 93.00 568 VAL A N 1
ATOM 4468 C CA . VAL A 1 568 ? 24.662 -1.677 -26.348 1.00 93.00 568 VAL A CA 1
ATOM 4469 C C . VAL A 1 568 ? 23.375 -2.466 -26.176 1.00 93.00 568 VAL A C 1
ATOM 4471 O O . VAL A 1 568 ? 22.326 -1.897 -25.860 1.00 93.00 568 VAL A O 1
ATOM 4474 N N . HIS A 1 569 ? 23.459 -3.776 -26.387 1.00 93.19 569 HIS A N 1
ATOM 4475 C CA . HIS A 1 569 ? 22.340 -4.700 -26.257 1.00 93.19 569 HIS A CA 1
ATOM 4476 C C . HIS A 1 569 ? 22.459 -5.453 -24.931 1.00 93.19 569 HIS A C 1
ATOM 4478 O O . HIS A 1 569 ? 23.504 -6.021 -24.630 1.00 93.19 569 HIS A O 1
ATOM 4484 N N . LEU A 1 570 ? 21.394 -5.453 -24.137 1.00 93.06 570 LEU A N 1
ATOM 4485 C CA . LEU A 1 570 ? 21.335 -6.058 -22.812 1.00 93.06 570 LEU A CA 1
ATOM 4486 C C . LEU A 1 570 ? 20.242 -7.119 -22.777 1.00 93.06 570 LEU A C 1
ATOM 4488 O O . LEU A 1 570 ? 19.069 -6.816 -23.000 1.00 93.06 570 LEU A O 1
ATOM 4492 N N . LEU A 1 571 ? 20.637 -8.346 -22.460 1.00 91.25 571 LEU A N 1
ATOM 4493 C CA . LEU A 1 571 ? 19.746 -9.450 -22.149 1.00 91.25 571 LEU A CA 1
ATOM 4494 C C . LEU A 1 571 ? 19.525 -9.511 -20.641 1.00 91.25 571 LEU A C 1
ATOM 4496 O O . LEU A 1 571 ? 20.457 -9.782 -19.886 1.00 91.25 571 LEU A O 1
ATOM 4500 N N . PHE A 1 572 ? 18.285 -9.299 -20.227 1.00 89.06 572 PHE A N 1
ATOM 4501 C CA . PHE A 1 572 ? 17.796 -9.601 -18.892 1.00 89.06 572 PHE A CA 1
ATOM 4502 C C . PHE A 1 572 ? 17.121 -10.968 -18.930 1.00 89.06 572 PHE A C 1
ATOM 4504 O O . PHE A 1 572 ? 16.307 -11.223 -19.818 1.00 89.06 572 PHE A O 1
ATOM 4511 N N . PHE A 1 573 ? 17.455 -11.844 -17.992 1.00 84.81 573 PHE A N 1
ATOM 4512 C CA . PHE A 1 573 ? 16.912 -13.199 -17.938 1.00 84.81 573 PHE A CA 1
ATOM 4513 C C . PHE A 1 573 ? 16.901 -13.724 -16.506 1.00 84.81 573 PHE A C 1
ATOM 4515 O O . PHE A 1 573 ? 17.626 -13.220 -15.644 1.00 84.81 573 PHE A O 1
ATOM 4522 N N . ARG A 1 574 ? 16.091 -14.753 -16.257 1.00 76.31 574 ARG A N 1
ATOM 4523 C CA . ARG A 1 574 ? 16.220 -15.602 -15.074 1.00 76.31 574 ARG A CA 1
ATOM 4524 C C . ARG A 1 574 ? 16.965 -16.878 -15.454 1.00 76.31 574 ARG A C 1
ATOM 4526 O O . ARG A 1 574 ? 16.579 -17.544 -16.408 1.00 76.31 574 ARG A O 1
ATOM 4533 N N . ASP A 1 575 ? 18.027 -17.182 -14.722 1.00 77.31 575 ASP A N 1
ATOM 4534 C CA . ASP A 1 575 ? 18.853 -18.374 -14.920 1.00 77.31 575 ASP A CA 1
ATOM 4535 C C . ASP A 1 575 ? 18.218 -19.603 -14.232 1.00 77.31 575 ASP A C 1
ATOM 4537 O O . ASP A 1 575 ? 17.249 -19.483 -13.472 1.00 77.31 575 ASP A O 1
ATOM 4541 N N . MET A 1 576 ? 18.757 -20.800 -14.474 1.00 78.94 576 MET A N 1
ATOM 4542 C CA . MET A 1 576 ? 18.184 -22.063 -13.968 1.00 78.94 576 MET A CA 1
ATOM 4543 C C . MET A 1 576 ? 18.178 -22.174 -12.430 1.00 78.94 576 MET A C 1
ATOM 4545 O O . MET A 1 576 ? 17.326 -22.855 -11.857 1.00 78.94 576 MET A O 1
ATOM 4549 N N . ASP A 1 577 ? 19.067 -21.446 -11.748 1.00 73.31 577 ASP A N 1
ATOM 4550 C CA . ASP A 1 577 ? 19.101 -21.283 -10.284 1.00 73.31 577 ASP A CA 1
ATOM 4551 C C . ASP A 1 577 ? 18.020 -20.314 -9.739 1.00 73.31 577 ASP A C 1
ATOM 4553 O O . ASP A 1 577 ? 17.942 -20.065 -8.534 1.00 73.31 577 ASP A O 1
ATOM 4557 N N . LYS A 1 578 ? 17.161 -19.782 -10.622 1.00 70.62 578 LYS A N 1
ATOM 4558 C CA . LYS A 1 578 ? 16.134 -18.751 -10.386 1.00 70.62 578 LYS A CA 1
ATOM 4559 C C . LYS A 1 578 ? 16.679 -17.353 -10.056 1.00 70.62 578 LYS A C 1
ATOM 4561 O O . LYS A 1 578 ? 15.880 -16.459 -9.758 1.00 70.62 578 LYS A O 1
ATOM 4566 N N . SER A 1 579 ? 17.991 -17.129 -10.147 1.00 73.19 579 SER A N 1
ATOM 4567 C CA . SER A 1 579 ? 18.593 -15.796 -10.053 1.00 73.19 579 SER A CA 1
ATOM 4568 C C . SER A 1 579 ? 18.302 -14.974 -11.309 1.00 73.19 579 SER A C 1
ATOM 4570 O O . SER A 1 579 ? 18.302 -15.486 -12.427 1.00 73.19 579 SER A O 1
ATOM 4572 N N . SER A 1 580 ? 18.047 -13.681 -11.130 1.00 81.00 580 SER A N 1
ATOM 4573 C CA . SER A 1 580 ? 17.954 -12.740 -12.246 1.00 81.00 580 SER A CA 1
ATOM 4574 C C . SER A 1 580 ? 19.357 -12.281 -12.640 1.00 81.00 580 SER A C 1
ATOM 4576 O O . SER A 1 580 ? 20.194 -12.028 -11.772 1.00 81.00 580 SER A O 1
ATOM 4578 N N . ARG A 1 581 ? 19.631 -12.175 -13.941 1.00 85.75 581 ARG A N 1
ATOM 4579 C CA . ARG A 1 581 ? 20.951 -11.844 -14.494 1.00 85.75 581 ARG A CA 1
ATOM 4580 C C . ARG A 1 581 ? 20.829 -10.865 -15.661 1.00 85.75 581 ARG A C 1
ATOM 4582 O O . ARG A 1 581 ? 19.784 -10.766 -16.303 1.00 85.75 581 ARG A O 1
ATOM 4589 N N . ILE A 1 582 ? 21.909 -10.126 -15.912 1.00 89.88 582 ILE A N 1
ATOM 4590 C CA . ILE A 1 582 ? 22.044 -9.200 -17.044 1.00 89.88 582 ILE A CA 1
ATOM 4591 C C . ILE A 1 582 ? 23.325 -9.557 -17.790 1.00 89.88 582 ILE A C 1
ATOM 4593 O O . ILE A 1 582 ? 24.384 -9.670 -17.173 1.00 89.88 582 ILE A O 1
ATOM 4597 N N . ARG A 1 583 ? 23.234 -9.704 -19.111 1.00 92.62 583 ARG A N 1
ATOM 4598 C CA . ARG A 1 583 ? 24.369 -9.958 -20.003 1.00 92.62 583 ARG A CA 1
ATOM 4599 C C . ARG A 1 583 ? 24.384 -8.937 -21.142 1.00 92.62 583 ARG A C 1
ATOM 4601 O O . ARG A 1 583 ? 23.353 -8.690 -21.761 1.00 92.62 583 ARG A O 1
ATOM 4608 N N . GLU A 1 584 ? 25.552 -8.375 -21.440 1.00 94.69 584 GLU A N 1
ATOM 4609 C CA . GLU A 1 584 ? 25.766 -7.604 -22.671 1.00 94.69 584 GLU A CA 1
ATOM 4610 C C . GLU A 1 584 ? 25.900 -8.576 -23.860 1.00 94.69 584 GLU A C 1
ATOM 4612 O O . GLU A 1 584 ? 26.618 -9.574 -23.768 1.00 94.69 584 GLU A O 1
ATOM 4617 N N . LEU A 1 585 ? 25.158 -8.324 -24.940 1.00 93.00 585 LEU A N 1
ATOM 4618 C CA . LEU A 1 585 ? 25.118 -9.160 -26.143 1.00 93.00 585 LEU A CA 1
ATOM 4619 C C . LEU A 1 585 ? 25.903 -8.523 -27.293 1.00 93.00 585 LEU A C 1
ATOM 4621 O O . LEU A 1 585 ? 25.820 -7.309 -27.510 1.00 93.00 585 LEU A O 1
ATOM 4625 N N . LYS A 1 586 ? 26.559 -9.356 -28.109 1.00 92.81 586 LYS A N 1
ATOM 4626 C CA . LYS A 1 586 ? 27.046 -8.939 -29.434 1.00 92.81 586 LYS A CA 1
ATOM 4627 C C . LYS A 1 586 ? 25.860 -8.582 -30.359 1.00 92.81 586 LYS A C 1
ATOM 4629 O O . LYS A 1 586 ? 24.758 -9.104 -30.160 1.00 92.81 586 LYS A O 1
ATOM 4634 N N . PRO A 1 587 ? 26.047 -7.753 -31.407 1.00 90.00 587 PRO A N 1
ATOM 4635 C CA . PRO A 1 587 ? 24.962 -7.392 -32.328 1.00 90.00 587 PRO A CA 1
ATOM 4636 C C . PRO A 1 587 ? 24.292 -8.604 -33.001 1.00 90.00 587 PRO A C 1
ATOM 4638 O O . PRO A 1 587 ? 23.064 -8.658 -33.086 1.00 90.00 587 PRO A O 1
ATOM 4641 N N . ALA A 1 588 ? 25.072 -9.620 -33.387 1.00 91.44 588 ALA A N 1
ATOM 4642 C CA . ALA A 1 588 ? 24.551 -10.877 -33.923 1.00 91.44 588 ALA A CA 1
ATOM 4643 C C . ALA A 1 588 ? 23.692 -11.656 -32.908 1.00 91.44 588 ALA A C 1
ATOM 4645 O O . ALA A 1 588 ? 22.567 -12.036 -33.232 1.00 91.44 588 ALA A O 1
ATOM 4646 N N . GLU A 1 589 ? 24.158 -11.816 -31.664 1.00 93.81 589 GLU A N 1
ATOM 4647 C CA . GLU A 1 589 ? 23.412 -12.467 -30.571 1.00 93.81 589 GLU A CA 1
ATOM 4648 C C . GLU A 1 589 ? 22.061 -11.775 -30.316 1.00 93.81 589 GLU A C 1
ATOM 4650 O O . GLU A 1 589 ? 21.009 -12.418 -30.267 1.00 93.81 589 GLU A O 1
ATOM 4655 N N . ALA A 1 590 ? 22.068 -10.441 -30.227 1.00 90.38 590 ALA A N 1
ATOM 4656 C CA . ALA A 1 590 ? 20.856 -9.639 -30.069 1.00 90.38 590 ALA A CA 1
ATOM 4657 C C . ALA A 1 590 ? 19.915 -9.764 -31.282 1.00 90.38 590 ALA A C 1
ATOM 4659 O O . ALA A 1 590 ? 18.690 -9.825 -31.126 1.00 90.38 590 ALA A O 1
ATOM 4660 N N . GLY A 1 591 ? 20.472 -9.837 -32.492 1.00 88.12 591 GLY A N 1
ATOM 4661 C CA . GLY A 1 591 ? 19.732 -10.016 -33.738 1.00 88.12 591 GLY A CA 1
ATOM 4662 C C . GLY A 1 591 ? 19.080 -11.396 -33.884 1.00 88.12 591 GLY A C 1
ATOM 4663 O O . GLY A 1 591 ? 17.947 -11.470 -34.371 1.00 88.12 591 GLY A O 1
ATOM 4664 N N . ILE A 1 592 ? 19.739 -12.462 -33.418 1.00 90.00 592 ILE A N 1
ATOM 4665 C CA . ILE A 1 592 ? 19.166 -13.814 -33.300 1.00 90.00 592 ILE A CA 1
ATOM 4666 C C . ILE A 1 592 ? 18.009 -13.786 -32.302 1.00 90.00 592 ILE A C 1
ATOM 4668 O O . ILE A 1 592 ? 16.878 -14.137 -32.640 1.00 90.00 592 ILE A O 1
ATOM 4672 N N . LEU A 1 593 ? 18.262 -13.300 -31.084 1.00 88.44 593 LEU A N 1
ATOM 4673 C CA . LEU A 1 593 ? 17.283 -13.339 -30.001 1.00 88.44 593 LEU A CA 1
ATOM 4674 C C . LEU A 1 593 ? 16.019 -12.525 -30.325 1.00 88.44 593 LEU A C 1
ATOM 4676 O O . LEU A 1 593 ? 14.905 -12.981 -30.076 1.00 88.44 593 LEU A O 1
ATOM 4680 N N . THR A 1 594 ? 16.176 -11.364 -30.973 1.00 86.81 594 THR A N 1
ATOM 4681 C CA . THR A 1 594 ? 15.055 -10.549 -31.481 1.00 86.81 594 THR A CA 1
ATOM 4682 C C . THR A 1 594 ? 14.158 -11.330 -32.447 1.00 86.81 594 THR A C 1
ATOM 4684 O O . THR A 1 594 ? 12.943 -11.135 -32.458 1.00 86.81 594 THR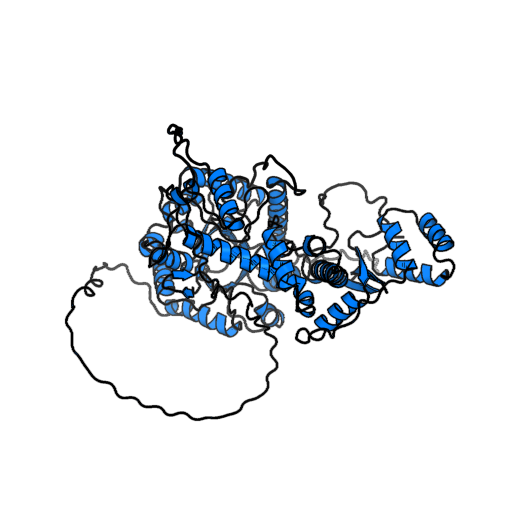 A O 1
ATOM 4687 N N . ARG A 1 595 ? 14.738 -12.206 -33.277 1.00 86.88 595 ARG A N 1
ATOM 4688 C CA . ARG A 1 595 ? 14.012 -13.003 -34.279 1.00 86.88 595 ARG A CA 1
ATOM 4689 C C . ARG A 1 595 ? 13.324 -14.209 -33.659 1.00 86.88 595 ARG A C 1
ATOM 4691 O O . ARG A 1 595 ? 12.152 -14.436 -33.955 1.00 86.88 595 ARG A O 1
ATOM 4698 N N . LEU A 1 596 ? 13.990 -14.903 -32.737 1.00 84.75 596 LEU A N 1
ATOM 4699 C CA . LEU A 1 596 ? 13.382 -15.985 -31.957 1.00 84.75 596 LEU A CA 1
ATOM 4700 C C . LEU A 1 596 ? 12.186 -15.477 -31.130 1.00 84.75 596 LEU A C 1
ATOM 4702 O O . LEU A 1 596 ? 11.115 -16.076 -31.169 1.00 84.75 596 LEU A O 1
ATOM 4706 N N . LEU A 1 597 ? 12.308 -14.309 -30.483 1.00 82.25 597 LEU A N 1
ATOM 4707 C CA . LEU A 1 597 ? 11.194 -13.645 -29.785 1.00 82.25 597 LEU A CA 1
ATOM 4708 C C . LEU A 1 597 ? 10.032 -13.257 -30.720 1.00 82.25 597 LEU A C 1
ATOM 4710 O O . LEU A 1 597 ? 8.878 -13.229 -30.298 1.00 82.25 597 LEU A O 1
ATOM 4714 N N . ARG A 1 598 ? 10.314 -13.005 -32.005 1.00 82.88 598 ARG A N 1
ATOM 4715 C CA . ARG A 1 598 ? 9.311 -12.789 -33.065 1.00 82.88 598 ARG A CA 1
ATOM 4716 C C . ARG A 1 598 ? 8.819 -14.088 -33.723 1.00 82.88 598 ARG A C 1
ATOM 4718 O O . ARG A 1 598 ? 8.127 -14.017 -34.733 1.00 82.88 598 ARG A O 1
ATOM 4725 N N . LYS A 1 599 ? 9.140 -15.259 -33.157 1.00 83.50 599 LYS A N 1
ATOM 4726 C CA . LYS A 1 599 ? 8.774 -16.598 -33.660 1.00 83.50 599 LYS A CA 1
ATOM 4727 C C . LYS A 1 599 ? 9.343 -16.946 -35.048 1.00 83.50 599 LYS A C 1
ATOM 4729 O O . LYS A 1 599 ? 8.749 -17.734 -35.778 1.00 83.50 599 LYS A O 1
ATOM 4734 N N . HIS A 1 600 ? 10.487 -16.377 -35.432 1.00 83.50 600 HIS A N 1
ATOM 4735 C CA . HIS A 1 600 ? 11.204 -16.827 -36.630 1.00 83.50 600 HIS A CA 1
ATOM 4736 C C . HIS A 1 600 ? 11.838 -18.208 -36.381 1.00 83.50 600 HIS A C 1
ATOM 4738 O O . HIS A 1 600 ? 12.290 -18.492 -35.272 1.00 83.50 600 HIS A O 1
ATOM 4744 N N . SER A 1 601 ? 11.926 -19.043 -37.421 1.00 85.06 601 SER A N 1
ATOM 4745 C CA . SER A 1 601 ? 12.664 -20.312 -37.371 1.00 85.06 601 SER A CA 1
ATOM 4746 C C . SER A 1 601 ? 14.174 -20.096 -37.190 1.00 85.06 601 SER A C 1
ATOM 4748 O O . SER A 1 601 ? 14.711 -19.031 -37.517 1.00 85.06 601 SER A O 1
ATOM 4750 N N . LEU A 1 602 ? 14.874 -21.132 -36.715 1.00 84.31 602 LEU A N 1
ATOM 4751 C CA . LEU A 1 602 ? 16.338 -21.135 -36.622 1.00 84.31 602 LEU A CA 1
ATOM 4752 C C . LEU A 1 602 ? 16.991 -20.899 -37.994 1.00 84.31 602 LEU A C 1
ATOM 4754 O O . LEU A 1 602 ? 17.905 -20.089 -38.101 1.00 84.31 602 LEU A O 1
ATOM 4758 N N . GLU A 1 603 ? 16.465 -21.522 -39.049 1.00 85.75 603 GLU A N 1
ATOM 4759 C CA . GLU A 1 603 ? 16.896 -21.316 -40.438 1.00 85.75 603 GLU A CA 1
ATOM 4760 C C . GLU A 1 603 ? 16.796 -19.840 -40.864 1.00 85.75 603 GLU A C 1
ATOM 4762 O O . GLU A 1 603 ? 17.768 -19.271 -41.354 1.00 85.75 603 GLU A O 1
ATOM 4767 N N . ASN A 1 604 ? 15.673 -19.172 -40.573 1.00 86.81 604 ASN A N 1
ATOM 4768 C CA . ASN A 1 604 ? 15.501 -17.741 -40.850 1.00 86.81 604 ASN A CA 1
ATOM 4769 C C . ASN A 1 604 ? 16.441 -16.852 -40.014 1.00 86.81 604 ASN A C 1
ATOM 4771 O O . ASN A 1 604 ? 16.777 -15.741 -40.436 1.00 86.81 604 ASN A O 1
ATOM 4775 N N . CYS A 1 605 ? 16.872 -17.312 -38.835 1.00 87.38 605 CYS A N 1
ATOM 4776 C CA . CYS A 1 605 ? 17.899 -16.630 -38.050 1.00 87.38 605 CYS A CA 1
ATOM 4777 C C . CYS A 1 605 ? 19.285 -16.806 -38.687 1.00 87.38 605 CYS A C 1
ATOM 4779 O O . CYS A 1 605 ? 19.970 -15.807 -38.889 1.00 87.38 605 CYS A O 1
ATOM 4781 N N . MET A 1 606 ? 19.663 -18.030 -39.073 1.00 88.88 606 MET A N 1
ATOM 4782 C CA . MET A 1 606 ? 20.938 -18.321 -39.747 1.00 88.88 606 MET A CA 1
ATOM 4783 C C . MET A 1 606 ? 21.064 -17.592 -41.090 1.00 88.88 606 MET A C 1
ATOM 4785 O O . MET A 1 606 ? 22.081 -16.948 -41.353 1.00 88.88 606 MET A O 1
ATOM 4789 N N . TYR A 1 607 ? 20.004 -17.604 -41.905 1.00 89.75 607 TYR A N 1
ATOM 4790 C CA . TYR A 1 607 ? 19.948 -16.830 -43.142 1.00 89.75 607 TYR A CA 1
ATOM 4791 C C . TYR A 1 607 ? 20.161 -15.338 -42.868 1.00 89.75 607 TYR A C 1
ATOM 4793 O O . TYR A 1 607 ? 21.003 -14.714 -43.510 1.00 89.75 607 TYR A O 1
ATOM 4801 N N . TRP A 1 608 ? 19.485 -14.762 -41.867 1.00 92.12 608 TRP A N 1
ATOM 4802 C CA . TRP A 1 608 ? 19.703 -13.358 -41.521 1.00 92.12 608 TRP A CA 1
ATOM 4803 C C . TRP A 1 608 ? 21.157 -13.043 -41.131 1.00 92.12 608 TRP A C 1
ATOM 4805 O O . TRP A 1 608 ? 21.684 -12.042 -41.623 1.00 92.12 608 TRP A O 1
ATOM 4815 N N . ILE A 1 609 ? 21.804 -13.885 -40.310 1.00 91.56 609 ILE A N 1
ATOM 4816 C CA . ILE A 1 609 ? 23.223 -13.718 -39.936 1.00 91.56 609 ILE A CA 1
ATOM 4817 C C . ILE A 1 609 ? 24.078 -13.660 -41.204 1.00 91.56 609 ILE A C 1
ATOM 4819 O O . ILE A 1 609 ? 24.771 -12.669 -41.410 1.00 91.56 609 ILE A O 1
ATOM 4823 N N . SER A 1 610 ? 23.941 -14.636 -42.111 1.00 89.31 610 SER A N 1
ATOM 4824 C CA . SER A 1 610 ? 24.720 -14.689 -43.362 1.00 89.31 610 SER A CA 1
ATOM 4825 C C . SER A 1 610 ? 24.613 -13.429 -44.232 1.00 89.31 610 SER A C 1
ATOM 4827 O O . SER A 1 610 ? 25.528 -13.125 -44.989 1.00 89.31 610 SER A O 1
ATOM 4829 N N . GLN A 1 611 ? 23.494 -12.700 -44.137 1.00 91.88 611 GLN A N 1
ATOM 4830 C CA . GLN A 1 611 ? 23.231 -11.504 -44.940 1.00 91.88 611 GLN A CA 1
ATOM 4831 C C . GLN A 1 611 ? 23.609 -10.190 -44.233 1.00 91.88 611 GLN A C 1
ATOM 4833 O O . GLN A 1 611 ? 23.711 -9.161 -44.893 1.00 91.88 611 GLN A O 1
ATOM 4838 N N . ASN A 1 612 ? 23.736 -10.179 -42.900 1.00 90.62 612 ASN A N 1
ATOM 4839 C CA . ASN A 1 612 ? 23.839 -8.938 -42.104 1.00 90.62 612 ASN A CA 1
ATOM 4840 C C . ASN A 1 612 ? 25.041 -8.908 -41.149 1.00 90.62 612 ASN A C 1
ATOM 4842 O O . ASN A 1 612 ? 25.408 -7.839 -40.668 1.00 90.62 612 ASN A O 1
ATOM 4846 N N . GLN A 1 613 ? 25.596 -10.072 -40.830 1.00 88.69 613 GLN A N 1
ATOM 4847 C CA . GLN A 1 613 ? 26.728 -10.305 -39.936 1.00 88.69 613 GLN A CA 1
ATOM 4848 C C . GLN A 1 613 ? 27.598 -11.458 -40.502 1.00 88.69 613 GLN A C 1
ATOM 4850 O O . GLN A 1 613 ? 27.823 -12.448 -39.800 1.00 88.69 613 GLN A O 1
ATOM 4855 N N . PRO A 1 614 ? 28.016 -11.414 -41.790 1.00 86.62 614 PRO A N 1
ATOM 4856 C CA . PRO A 1 614 ? 28.773 -12.496 -42.436 1.00 86.62 614 PRO A CA 1
ATOM 4857 C C . PRO A 1 614 ? 30.140 -12.776 -41.789 1.00 86.62 614 PRO A C 1
ATOM 4859 O O . PRO A 1 614 ? 30.718 -13.829 -42.028 1.00 86.62 614 PRO A O 1
ATOM 4862 N N . GLU A 1 615 ? 30.653 -11.845 -40.984 1.00 90.44 615 GLU A N 1
ATOM 4863 C CA . GLU A 1 615 ? 31.894 -11.945 -40.213 1.00 90.44 615 GLU A CA 1
ATOM 4864 C C . GLU A 1 615 ? 31.808 -12.831 -38.954 1.00 90.44 615 GLU A C 1
ATOM 4866 O O . GLU A 1 615 ? 32.802 -12.979 -38.245 1.00 90.44 615 GLU A O 1
ATOM 4871 N N . VAL A 1 616 ? 30.631 -13.380 -38.630 1.00 89.38 616 VAL A N 1
ATOM 4872 C CA . VAL A 1 616 ? 30.410 -14.160 -37.403 1.00 89.38 616 VAL A CA 1
ATOM 4873 C C . VAL A 1 616 ? 30.617 -15.652 -37.653 1.00 89.38 616 VAL A C 1
ATOM 4875 O O . VAL A 1 616 ? 29.842 -16.295 -38.360 1.00 89.38 616 VAL A O 1
ATOM 4878 N N . GLU A 1 617 ? 31.642 -16.206 -37.007 1.00 90.56 617 GLU A N 1
ATOM 4879 C CA . GLU A 1 617 ? 31.999 -17.624 -37.086 1.00 90.56 617 GLU A CA 1
ATOM 4880 C C . GLU A 1 617 ? 30.917 -18.553 -36.510 1.00 90.56 617 GLU A C 1
ATOM 4882 O O . GLU A 1 617 ? 30.224 -18.226 -35.539 1.00 90.56 617 GLU A O 1
ATOM 4887 N N . GLN A 1 618 ? 30.810 -19.764 -37.070 1.00 86.12 618 GLN A N 1
ATOM 4888 C CA . GLN A 1 618 ? 29.812 -20.758 -36.644 1.00 86.12 618 GLN A CA 1
ATOM 4889 C C . GLN A 1 618 ? 29.957 -21.148 -35.164 1.00 86.12 618 GLN A C 1
ATOM 4891 O O . GLN A 1 618 ? 28.946 -21.316 -34.477 1.00 86.12 618 GLN A O 1
ATOM 4896 N N . ASP A 1 619 ? 31.190 -21.213 -34.658 1.00 89.19 619 ASP A N 1
ATOM 4897 C CA . ASP A 1 619 ? 31.486 -21.531 -33.257 1.00 89.19 619 ASP A CA 1
ATOM 4898 C C . ASP A 1 619 ? 30.947 -20.468 -32.285 1.00 89.19 619 ASP A C 1
ATOM 4900 O O . ASP A 1 619 ? 30.517 -20.807 -31.178 1.00 89.19 619 ASP A O 1
ATOM 4904 N N . GLU A 1 620 ? 30.889 -19.190 -32.685 1.00 89.81 620 GLU A N 1
ATOM 4905 C CA . GLU A 1 620 ? 30.274 -18.143 -31.859 1.00 89.81 620 GLU A CA 1
ATOM 4906 C C . GLU A 1 620 ? 28.758 -18.330 -31.759 1.00 89.81 620 GLU A C 1
ATOM 4908 O O . GLU A 1 620 ? 28.180 -18.219 -30.675 1.00 89.81 620 GLU A O 1
ATOM 4913 N N . ILE A 1 621 ? 28.115 -18.661 -32.883 1.00 89.25 621 ILE A N 1
ATOM 4914 C CA . ILE A 1 621 ? 26.673 -18.918 -32.944 1.00 89.25 621 ILE A CA 1
ATOM 4915 C C . ILE A 1 621 ? 26.334 -20.151 -32.098 1.00 89.25 621 ILE A C 1
ATOM 4917 O O . ILE A 1 621 ? 25.408 -20.106 -31.284 1.00 89.25 621 ILE A O 1
ATOM 4921 N N . PHE A 1 622 ? 27.109 -21.230 -32.234 1.00 89.88 622 PHE A N 1
ATOM 4922 C CA . PHE A 1 622 ? 26.957 -22.442 -31.430 1.00 89.88 622 PHE A CA 1
ATOM 4923 C C . PHE A 1 622 ? 27.116 -22.152 -29.931 1.00 89.88 622 PHE A C 1
ATOM 4925 O O . PHE A 1 622 ? 26.247 -22.518 -29.138 1.00 89.88 622 PHE A O 1
ATOM 4932 N N . SER A 1 623 ? 28.161 -21.411 -29.548 1.00 92.56 623 SER A N 1
ATOM 4933 C CA . SER A 1 623 ? 28.405 -20.994 -28.160 1.00 92.56 623 SER A CA 1
ATOM 4934 C C . SER A 1 623 ? 27.251 -20.159 -27.587 1.00 92.56 623 SER A C 1
ATOM 4936 O O . SER A 1 623 ? 26.881 -20.317 -26.420 1.00 92.56 623 SER A O 1
ATOM 4938 N N . PHE A 1 624 ? 26.626 -19.300 -28.401 1.00 93.56 624 PHE A N 1
ATOM 4939 C CA . PHE A 1 624 ? 25.448 -18.539 -27.985 1.00 93.56 624 PHE A CA 1
ATOM 4940 C C . PHE A 1 624 ? 24.224 -19.440 -27.755 1.00 93.56 624 PHE A C 1
ATOM 4942 O O . PHE A 1 624 ? 23.578 -19.321 -26.714 1.00 93.56 624 PHE A O 1
ATOM 4949 N N . PHE A 1 625 ? 23.930 -20.387 -28.653 1.00 90.62 625 PHE A N 1
ATOM 4950 C CA . PHE A 1 625 ? 22.838 -21.351 -28.447 1.00 90.62 625 PHE A CA 1
ATOM 4951 C C . PHE A 1 625 ? 23.088 -22.298 -27.266 1.00 90.62 625 PHE A C 1
ATOM 4953 O O . PHE A 1 625 ? 22.145 -22.625 -26.539 1.00 90.62 625 PHE A O 1
ATOM 4960 N N . GLN A 1 626 ? 24.343 -22.680 -27.013 1.00 91.25 626 GLN A N 1
ATOM 4961 C CA . GLN A 1 626 ? 24.723 -23.434 -25.821 1.00 91.25 626 GLN A CA 1
ATOM 4962 C C . GLN A 1 626 ? 24.417 -22.635 -24.546 1.00 91.25 626 GLN A C 1
ATOM 4964 O O . GLN A 1 626 ? 23.770 -23.163 -23.644 1.00 91.25 626 GLN A O 1
ATOM 4969 N N . PHE A 1 627 ? 24.789 -21.349 -24.492 1.00 93.06 627 PHE A N 1
ATOM 4970 C CA . PHE A 1 627 ? 24.414 -20.453 -23.392 1.00 93.06 627 PHE A CA 1
ATOM 4971 C C . PHE A 1 627 ? 22.891 -20.355 -23.214 1.00 93.06 627 PHE A C 1
ATOM 4973 O O . PHE A 1 627 ? 22.400 -20.543 -22.102 1.00 93.06 627 PHE A O 1
ATOM 4980 N N . LEU A 1 628 ? 22.135 -20.105 -24.292 1.00 89.56 628 LEU A N 1
ATOM 4981 C CA . LEU A 1 628 ? 20.675 -20.001 -24.207 1.00 89.56 628 LEU A CA 1
ATOM 4982 C C . LEU A 1 628 ? 20.046 -21.292 -23.663 1.00 89.56 628 LEU A C 1
ATOM 4984 O O . LEU A 1 628 ? 19.090 -21.223 -22.895 1.00 89.56 628 LEU A O 1
ATOM 4988 N N . SER A 1 629 ? 20.588 -22.454 -24.030 1.00 87.38 629 SER A N 1
ATOM 4989 C CA . SER A 1 629 ? 20.101 -23.756 -23.564 1.00 87.38 629 SER A CA 1
ATOM 4990 C C . SER A 1 629 ? 20.454 -24.009 -22.093 1.00 87.38 629 SER A C 1
ATOM 4992 O O . SER A 1 629 ? 19.590 -24.398 -21.309 1.00 87.38 629 SER A O 1
ATOM 4994 N N . LEU A 1 630 ? 21.699 -23.728 -21.689 1.00 87.25 630 LEU A N 1
ATOM 4995 C CA . LEU A 1 630 ? 22.172 -23.899 -20.308 1.00 87.25 630 LEU A CA 1
ATOM 4996 C C . LEU A 1 630 ? 21.445 -22.983 -19.314 1.00 87.25 630 LEU A C 1
ATOM 4998 O O . LEU A 1 630 ? 21.134 -23.421 -18.209 1.00 87.25 630 LEU A O 1
ATOM 5002 N N . SER A 1 631 ? 21.115 -21.752 -19.714 1.00 83.75 631 SER A N 1
ATOM 5003 C CA . SER A 1 631 ? 20.313 -20.827 -18.901 1.00 83.75 631 SER A CA 1
ATOM 5004 C C . SER A 1 631 ? 18.796 -21.029 -19.035 1.00 83.75 631 SER A C 1
ATOM 5006 O O . SER A 1 631 ? 18.025 -20.194 -18.569 1.00 83.75 631 SER A O 1
ATOM 5008 N N . GLY A 1 632 ? 18.336 -22.109 -19.682 1.00 82.50 632 GLY A N 1
ATOM 5009 C CA . GLY A 1 632 ? 16.908 -22.430 -19.826 1.00 82.50 632 GLY A CA 1
ATOM 5010 C C . GLY A 1 632 ? 16.105 -21.450 -20.691 1.00 82.50 632 GLY A C 1
ATOM 5011 O O . GLY A 1 632 ? 14.872 -21.485 -20.693 1.00 82.50 632 GLY A O 1
ATOM 5012 N N . ILE A 1 633 ? 16.791 -20.571 -21.426 1.00 84.56 633 ILE A N 1
ATOM 5013 C CA . ILE A 1 633 ? 16.198 -19.565 -22.308 1.00 84.56 633 ILE A CA 1
ATOM 5014 C C . ILE A 1 633 ? 15.715 -20.208 -23.608 1.00 84.56 633 ILE A C 1
ATOM 5016 O O . ILE A 1 633 ? 14.669 -19.816 -24.117 1.00 84.56 633 ILE A O 1
ATOM 5020 N N . TYR A 1 634 ? 16.447 -21.186 -24.139 1.00 82.81 634 TYR A N 1
ATOM 5021 C CA . TYR A 1 634 ? 16.084 -21.921 -25.348 1.00 82.81 634 TYR A CA 1
ATOM 5022 C C . TYR A 1 634 ? 15.900 -23.407 -25.032 1.00 82.81 634 TYR A C 1
ATOM 5024 O O . TYR A 1 634 ? 16.684 -23.996 -24.290 1.00 82.81 634 TYR A O 1
ATOM 5032 N N . ARG A 1 635 ? 14.847 -24.009 -25.583 1.00 74.62 635 ARG A N 1
ATOM 5033 C CA . ARG A 1 635 ? 14.585 -25.449 -25.539 1.00 74.62 635 ARG A CA 1
ATOM 5034 C C . ARG A 1 635 ? 14.821 -26.005 -26.937 1.00 74.62 635 ARG A C 1
ATOM 5036 O O . ARG A 1 635 ? 14.176 -25.553 -27.885 1.00 74.62 635 ARG A O 1
ATOM 5043 N N . VAL A 1 636 ? 15.774 -26.931 -27.017 1.00 59.25 636 VAL A N 1
ATOM 5044 C CA . VAL A 1 636 ? 16.112 -27.721 -28.210 1.00 59.25 636 VAL A CA 1
ATOM 5045 C C . VAL A 1 636 ? 15.043 -28.784 -28.436 1.00 59.25 636 VAL A C 1
ATOM 5047 O O . VAL A 1 636 ? 14.639 -29.399 -27.424 1.00 59.25 636 VAL A O 1
#

Mean predicted aligned error: 13.11 Å

pLDDT: mean 76.92, std 25.02, range [21.42, 98.81]